Protein AF-0000000084494426 (afdb_homodimer)

Sequence (632 aa):
MNDQSFHLLAVDGGGTKTLAVITDSTGSILGEGKAGASNYQVIGKELAIKALVTSIQEALVEVAARNSGPVQFEKTVFALAGIDTTNDEVEVREIVEATIKQLGLATHMLLVENDCLSALLGATQNKAGALLISGTGSIVFAHDGRGSFFRTGGWGYRVGDEGSGYWIGKEAIRSVLKMNDGREKETILSKLILQKFGFNKVEDLYNWVYSPSYCVDDVGALTTLVEEAYKMGDEVSKGILDDAASELTLLLETTIDKAGIAREEFQLILQGGVIQNNLYIRNRVLDCLKRKAERVKVIDTDQKPITFIIKRGLNLMNDQSFHLLAVDGGGTKTLAVITDSTGSILGEGKAGASNYQVIGKELAIKALVTSIQEALVEVAARNSGPVQFEKTVFALAGIDTTNDEVEVREIVEATIKQLGLATHMLLVENDCLSALLGATQNKAGALLISGTGSIVFAHDGRGSFFRTGGWGYRVGDEGSGYWIGKEAIRSVLKMNDGREKETILSKLILQKFGFNKVEDLYNWVYSPSYCVDDVGALTTLVEEAYKMGDEVSKGILDDAASELTLLLETTIDKAGIAREEFQLILQGGVIQNNLYIRNRVLDCLKRKAERVKVIDTDQKPITFIIKRGLNL

Radius of gyration: 30.95 Å; Cα contacts (8 Å, |Δi|>4): 1368; chains: 2; bounding box: 49×100×79 Å

pLDDT: mean 92.31, std 7.57, range [38.09, 98.69]

Solvent-accessible surface area (backbone atoms only — not comparable to full-atom values): 31167 Å² total; per-residue (Å²): 129,80,69,50,70,45,41,31,38,34,33,42,24,26,76,67,37,21,41,19,36,31,23,45,92,85,62,51,75,60,17,57,16,66,33,46,35,33,15,36,84,78,64,32,62,67,48,15,31,49,19,50,41,48,5,44,47,42,11,39,56,59,58,61,58,65,91,68,68,52,46,33,25,53,26,34,31,42,20,28,37,66,49,82,46,73,67,30,48,54,53,51,48,51,41,50,51,52,31,36,60,73,69,38,51,41,64,75,38,81,45,78,42,30,33,67,55,34,25,50,37,18,66,39,70,51,42,26,27,36,39,40,36,17,19,74,42,17,33,27,38,27,32,48,48,77,85,49,77,42,69,19,72,59,63,39,78,90,56,35,13,56,42,5,19,28,42,47,16,46,52,49,52,31,47,38,54,29,26,75,46,56,71,33,83,79,55,65,51,46,56,53,56,31,55,74,72,68,41,90,48,70,65,51,54,55,51,42,67,76,34,90,82,49,48,66,66,66,36,20,58,39,38,60,52,39,50,52,28,31,76,73,67,28,64,67,34,44,51,53,47,51,50,24,21,51,42,44,35,48,39,45,52,36,29,34,55,74,40,65,40,38,90,37,70,26,37,35,35,62,36,41,63,39,49,65,65,34,60,70,38,32,50,51,27,51,57,57,43,40,75,66,23,71,52,57,40,79,45,88,63,89,69,56,63,59,57,18,34,41,42,34,48,70,70,101,128,80,72,49,71,45,40,31,38,32,30,42,24,27,78,68,37,22,42,18,36,32,22,46,92,85,62,51,74,61,18,57,15,64,32,46,36,33,16,38,85,77,65,32,62,69,47,16,31,48,20,51,40,48,5,44,49,41,12,39,56,58,58,61,57,64,92,71,67,52,45,33,25,52,26,32,31,40,19,27,37,68,49,82,46,75,68,29,48,53,54,51,48,50,41,50,50,51,32,35,59,73,68,39,52,41,66,73,38,79,44,80,44,30,34,66,56,34,24,49,35,18,67,39,70,51,42,27,27,35,38,42,37,17,19,76,45,19,34,28,39,27,31,48,47,76,85,50,77,42,70,19,73,59,64,40,78,91,56,34,13,58,42,5,20,27,41,48,16,44,52,51,52,31,47,39,54,29,25,74,46,57,72,32,82,80,53,64,51,46,56,53,54,32,54,75,72,69,41,90,47,70,66,52,53,55,51,42,66,77,35,90,82,47,47,66,66,66,37,19,56,39,37,60,52,39,51,53,28,32,77,73,67,27,63,68,34,44,49,53,47,50,51,25,22,49,43,43,35,48,39,46,51,36,30,33,53,74,43,66,38,38,90,36,69,28,36,34,35,61,36,41,65,38,48,64,65,34,60,70,39,34,50,51,27,51,55,58,43,41,75,67,23,70,51,57,41,78,45,87,64,90,69,53,63,61,59,18,35,42,42,34,48,72,69,100

Nearest PDB structures (foldseek):
  2e2o-assembly1_A  TM=7.111E-01  e=1.510E-24  Sulfurisphaera tokodaii
  2ch5-assembly2_D  TM=7.193E-01  e=2.165E-21  Homo sapiens
  2ch6-assembly1_D  TM=8.316E-01  e=2.185E-19  Homo sapiens
  1zc6-assembly1_A  TM=7.060E-01  e=5.498E-19  Chromobacterium violaceum ATCC 12472
  8oqx-assembly1_B  TM=6.776E-01  e=2.803E-15  Tannerella forsythia

Foldseek 3Di:
DPAAEFAEWEWQAEQFKIKIFTDHLVLHTQFIFMFGHQQCVRVHLVVNLVRLLRGVVRRCVSNVPDPPAAHEYAFYEAAYANCDDPVSVVSVVVSVVVSCVVRRYHYNYYHYDHLVVLLQCLVFVLDWEKEWEAELATKMWTAHSPPDIFIFWPPDDVPGRQLHLLNLLVLLLVQLVCCVVVNHPDACSNVLVCVVVVHDDNVVVVVCCPDPVDDSVVSSVSLVSLLVRVVVPNVSSVVSLVRSLVVSLVNHVVGCVVNVCQADEYEYEYHYDRCVPPVVSVVSSVVSSCVRRVNYHYDYDPDDSSSSSSSSRSSD/DPAAEFAEWEWQAEQFKIKIFTDHLVLHTQFIFIFGHQQCVRVHLVVNLVRLLRGVVRRCVSNVPDPPAAHEYAFYEAAYANCDDPVSVVSVVVSVVVSCVVRRYHYNYYHYYHLVVLLQCLVFVLDWEKEWEAELATKMWTAHSPPDIFIFWPPDDVPGRQLHLLNLLVLLLVQLVCCVVVNHPDACSNVLVCVVVVHDDNVVVVVCCPDPVDDSVVSSVSLVSLLVRVVVPNVSSVVSLVRSLVVSLVNHVVGCVVNVCQADEYEYEYHYDRCVPPVVSVVSSVVSSCVRRVRYHYDYDPDDSSSSSSSSRSSD

InterPro domains:
  IPR002731 ATPase, BadF/BadG/BcrA/BcrD type [PF01869] (11-298)
  IPR043129 ATPase, nucleotide binding domain [SSF53067] (8-124)
  IPR043129 ATPase, nucleotide binding domain [SSF53067] (128-305)
  IPR052519 Eukaryotic-type N-acetylglucosamine Kinase [PTHR43190] (3-302)

Secondary structure (DSSP, 8-state):
---EEEEEEEEEE-SS-EEEEEE-TT--EEEEEEES---HHHH-HHHHHHHHHHHHHHHHHHTT--SSSPEEEEEEEEEETT--SHHHHHHHHHHHHHHHHHHTEEEEEEEEEEHHHHHHHHHHTTSSEEEEEESSSEEEEEE-SSS-EEEEE---TTT--TTSHHHHHHHHHHHHHHHHHTSS---HHHHHHHHHHT-SSHHHHHHHHTSTT--HHHHHTTHHHHHHHHHTT-HHHHHHHHHHHHHHHHHHHHHHHHHT-TTS-EEEEEESHHHHH-HHHHHHHHHHHHHH-TTEEEE-----HHHHHHHHHHT-/---EEEEEEEEEE-SS-EEEEEE-TT--EEEEEEES---HHHH-HHHHHHHHHHHHHHHHHHTT--SSSPEEEEEEEEEETT--SHHHHHHHHHHHHHHHHHHTEEEEEEEEEEHHHHHHHHHHTTSSEEEEEESSSEEEEEE-SSS-EEEEE---TTT--TTSHHHHHHHHHHHHHHHHHTSS---HHHHHHHHHHT-SSHHHHHHHHTSTT--HHHHHTTHHHHHHHHHTT-HHHHHHHHHHHHHHHHHHHHHHHHHT-TTS-EEEEEESHHHHH-HHHHHHHHHHHHHH-TTEEEE-----HHHHHHHHHHT-

Structure (mmCIF, N/CA/C/O backbone):
data_AF-0000000084494426-model_v1
#
loop_
_entity.id
_entity.type
_entity.pdbx_description
1 polymer 'ATPase BadF/BadG/BcrA/BcrD type domain-containing protein'
#
loop_
_atom_site.group_PDB
_atom_site.id
_atom_site.type_symbol
_atom_site.label_atom_id
_atom_site.label_alt_id
_atom_site.label_comp_id
_atom_site.label_asym_id
_atom_site.label_entity_id
_atom_site.label_seq_id
_atom_site.pdbx_PDB_ins_code
_atom_site.Cartn_x
_atom_site.Cartn_y
_atom_site.Cartn_z
_atom_site.occupancy
_atom_site.B_iso_or_equiv
_atom_site.auth_seq_id
_atom_site.auth_comp_id
_atom_site.auth_asym_id
_atom_site.auth_atom_id
_atom_site.pdbx_PDB_model_num
ATOM 1 N N . MET A 1 1 ? -9.547 61.688 0.115 1 38.09 1 MET A N 1
ATOM 2 C CA . MET A 1 1 ? -9.742 60.375 -0.503 1 38.09 1 MET A CA 1
ATOM 3 C C . MET A 1 1 ? -10.039 59.312 0.55 1 38.09 1 MET A C 1
ATOM 5 O O . MET A 1 1 ? -9.289 59.156 1.515 1 38.09 1 MET A O 1
ATOM 9 N N . ASN A 1 2 ? -11.242 59 0.83 1 48.09 2 ASN A N 1
ATOM 10 C CA . ASN A 1 2 ? -11.695 58.219 1.988 1 48.09 2 ASN A CA 1
ATOM 11 C C . ASN A 1 2 ? -11.086 56.844 2.012 1 48.09 2 ASN A C 1
ATOM 13 O O . ASN A 1 2 ? -11.398 56 1.163 1 48.09 2 ASN A O 1
ATOM 17 N N . ASP A 1 3 ? -9.883 56.656 2.414 1 62.12 3 ASP A N 1
ATOM 18 C CA . ASP A 1 3 ? -9.109 55.438 2.553 1 62.12 3 ASP A CA 1
ATOM 19 C C . ASP A 1 3 ? -9.906 54.344 3.291 1 62.12 3 ASP A C 1
ATOM 21 O O . ASP A 1 3 ? -10.461 54.594 4.359 1 62.12 3 ASP A O 1
ATOM 25 N N . GLN A 1 4 ? -10.422 53.406 2.502 1 84.88 4 GLN A N 1
ATOM 26 C CA . GLN A 1 4 ? -11.117 52.281 3.145 1 84.88 4 GLN A CA 1
ATOM 27 C C . GLN A 1 4 ? -10.133 51.375 3.854 1 84.88 4 GLN A C 1
ATOM 29 O O . GLN A 1 4 ? -9.109 51 3.281 1 84.88 4 GLN A O 1
ATOM 34 N N . SER A 1 5 ? -10.344 51.312 5.137 1 90.31 5 SER A N 1
ATOM 35 C CA . SER A 1 5 ? -9.438 50.531 5.965 1 90.31 5 SER A CA 1
ATOM 36 C C . SER A 1 5 ? -10.188 49.438 6.703 1 90.31 5 SER A C 1
ATOM 38 O O . SER A 1 5 ? -11.297 49.625 7.188 1 90.31 5 SER A O 1
ATOM 40 N N . PHE A 1 6 ? -9.664 48.219 6.59 1 94.38 6 PHE A N 1
ATOM 41 C CA . PHE A 1 6 ? -10.18 47.094 7.336 1 94.38 6 PHE A CA 1
ATOM 42 C C . PHE A 1 6 ? -9.125 46.531 8.281 1 94.38 6 PHE A C 1
ATOM 44 O O . PHE A 1 6 ? -7.938 46.812 8.133 1 94.38 6 PHE A O 1
ATOM 51 N N . HIS A 1 7 ? -9.562 45.812 9.195 1 96.06 7 HIS A N 1
ATOM 52 C CA . HIS A 1 7 ? -8.633 45.344 10.227 1 96.06 7 HIS A CA 1
ATOM 53 C C . HIS A 1 7 ? -7.801 44.188 9.75 1 96.06 7 HIS A C 1
ATOM 55 O O . HIS A 1 7 ? -6.57 44.188 9.844 1 96.06 7 HIS A O 1
ATOM 61 N N . LEU A 1 8 ? -8.516 43.125 9.242 1 97.56 8 LEU A N 1
ATOM 62 C CA . LEU A 1 8 ? -7.785 41.906 8.938 1 97.56 8 LEU A CA 1
ATOM 63 C C . LEU A 1 8 ? -8.289 41.281 7.648 1 97.56 8 LEU A C 1
ATOM 65 O O . LEU A 1 8 ? -9.5 41.188 7.438 1 97.56 8 LEU A O 1
ATOM 69 N N . LEU A 1 9 ? -7.402 40.906 6.797 1 97.94 9 LEU A N 1
ATOM 70 C CA . LEU A 1 9 ? -7.621 39.969 5.699 1 97.94 9 LEU A CA 1
ATOM 71 C C . LEU A 1 9 ? -6.969 38.625 5.996 1 97.94 9 LEU A C 1
ATOM 73 O O . LEU A 1 9 ? -5.762 38.562 6.234 1 97.94 9 LEU A O 1
ATOM 77 N N . ALA A 1 10 ? -7.785 37.562 6.086 1 98.06 10 ALA A N 1
ATOM 78 C CA . ALA A 1 10 ? -7.273 36.219 6.301 1 98.06 10 ALA A CA 1
ATOM 79 C C . ALA A 1 10 ? -7.598 35.312 5.113 1 98.06 10 ALA A C 1
ATOM 81 O O . ALA A 1 10 ? -8.75 35.25 4.68 1 98.06 10 ALA A O 1
ATOM 82 N N . VAL A 1 11 ? -6.566 34.688 4.598 1 98.06 11 VAL A N 1
ATOM 83 C CA . VAL A 1 11 ? -6.734 33.812 3.441 1 98.06 11 VAL A CA 1
ATOM 84 C C . VAL A 1 11 ? -6.285 32.406 3.793 1 98.06 11 VAL A C 1
ATOM 86 O O . VAL A 1 11 ? -5.168 32.188 4.273 1 98.06 11 VAL A O 1
ATOM 89 N N . ASP A 1 12 ? -7.152 31.406 3.656 1 95.81 12 ASP A N 1
ATOM 90 C CA . ASP A 1 12 ? -6.875 29.969 3.756 1 95.81 12 ASP A CA 1
ATOM 91 C C . ASP A 1 12 ? -6.828 29.328 2.373 1 95.81 12 ASP A C 1
ATOM 93 O O . ASP A 1 12 ? -7.867 29.078 1.763 1 95.81 12 ASP A O 1
ATOM 97 N N . GLY A 1 13 ? -5.598 29.094 1.908 1 93.62 13 GLY A N 1
ATOM 98 C CA . GLY A 1 13 ? -5.41 28.547 0.574 1 93.62 13 GLY A CA 1
ATOM 99 C C . GLY A 1 13 ? -4.902 27.125 0.58 1 93.62 13 GLY A C 1
ATOM 100 O O . GLY A 1 13 ? -3.793 26.859 1.048 1 93.62 13 GLY A O 1
ATOM 101 N N . GLY A 1 14 ? -5.668 26.234 0.013 1 87.5 14 GLY A N 1
ATOM 102 C CA . GLY A 1 14 ? -5.312 24.828 0.013 1 87.5 14 GLY A CA 1
ATOM 103 C C . GLY A 1 14 ? -5.176 24.25 -1.382 1 87.5 14 GLY A C 1
ATOM 104 O O . GLY A 1 14 ? -5.066 25 -2.361 1 87.5 14 GLY A O 1
ATOM 105 N N . GLY A 1 15 ? -5.078 22.969 -1.48 1 80 15 GLY A N 1
ATOM 106 C CA . GLY A 1 15 ? -4.945 22.25 -2.736 1 80 15 GLY A CA 1
ATOM 107 C C . GLY A 1 15 ? -6.254 22.094 -3.484 1 80 15 GLY A C 1
ATOM 108 O O . GLY A 1 15 ? -6.262 21.812 -4.684 1 80 15 GLY A O 1
ATOM 109 N N . THR A 1 16 ? -7.355 22.344 -2.834 1 78.56 16 THR A N 1
ATOM 110 C CA . THR A 1 16 ? -8.656 22.141 -3.465 1 78.56 16 THR A CA 1
ATOM 111 C C . THR A 1 16 ? -9.445 23.438 -3.516 1 78.56 16 THR A C 1
ATOM 113 O O . THR A 1 16 ? -10.164 23.703 -4.484 1 78.56 16 THR A O 1
ATOM 116 N N . LYS A 1 17 ? -9.344 24.25 -2.521 1 89.69 17 LYS A N 1
ATOM 117 C CA . LYS A 1 17 ? -10.125 25.484 -2.438 1 89.69 17 LYS A CA 1
ATOM 118 C C . LYS A 1 17 ? -9.336 26.578 -1.724 1 89.69 17 LYS A C 1
ATOM 120 O O . LYS A 1 17 ? -8.352 26.297 -1.037 1 89.69 17 LYS A O 1
ATOM 125 N N . THR A 1 18 ? -9.82 27.797 -1.913 1 96.06 18 THR A N 1
ATOM 126 C CA . THR A 1 18 ? -9.297 28.984 -1.249 1 96.06 18 THR A CA 1
ATOM 127 C C . THR A 1 18 ? -10.422 29.812 -0.631 1 96.06 18 THR A C 1
ATOM 129 O O . THR A 1 18 ? -11.461 30.016 -1.259 1 96.06 18 THR A O 1
ATOM 132 N N . LEU A 1 19 ? -10.234 30.156 0.614 1 97 19 LEU A N 1
ATOM 133 C CA . LEU A 1 19 ? -11.188 30.984 1.338 1 97 19 LEU A CA 1
ATOM 134 C C . LEU A 1 19 ? -10.523 32.281 1.817 1 97 19 LEU A C 1
ATOM 136 O O . LEU A 1 19 ? -9.469 32.219 2.459 1 97 19 LEU A O 1
ATOM 140 N N . ALA A 1 20 ? -11.094 33.406 1.484 1 98.25 20 ALA A N 1
ATOM 141 C CA . ALA A 1 20 ? -10.656 34.719 1.975 1 98.25 20 ALA A CA 1
ATOM 142 C C . ALA A 1 20 ? -11.742 35.406 2.801 1 98.25 20 ALA A C 1
ATOM 144 O O . ALA A 1 20 ? -12.922 35.375 2.422 1 98.25 20 ALA A O 1
ATOM 145 N N . VAL A 1 21 ? -11.312 35.875 3.912 1 98.06 21 VAL A N 1
ATOM 146 C CA . VAL A 1 21 ? -12.289 36.562 4.734 1 98.06 21 VAL A CA 1
ATOM 147 C C . VAL A 1 21 ? -11.719 37.906 5.191 1 98.06 21 VAL A C 1
ATOM 149 O O . VAL A 1 21 ? -10.508 38.031 5.395 1 98.06 21 VAL A O 1
ATOM 152 N N . ILE A 1 22 ? -12.555 38.906 5.305 1 97.56 22 ILE A N 1
ATOM 153 C CA . ILE A 1 22 ? -12.258 40.188 5.887 1 97.56 22 ILE A CA 1
ATOM 154 C C . ILE A 1 22 ? -12.969 40.344 7.23 1 97.56 22 ILE A C 1
ATOM 156 O O . ILE A 1 22 ? -14.164 40.062 7.34 1 97.56 22 ILE A O 1
ATOM 160 N N . THR A 1 23 ? -12.211 40.656 8.227 1 97.31 23 THR A N 1
ATOM 161 C CA . THR A 1 23 ? -12.82 40.719 9.547 1 97.31 23 THR A CA 1
ATOM 162 C C . THR A 1 23 ? -12.609 42.094 10.18 1 97.31 23 THR A C 1
ATOM 164 O O . THR A 1 23 ? -11.773 42.875 9.719 1 97.31 23 THR A O 1
ATOM 167 N N . ASP A 1 24 ? -13.391 42.375 11.266 1 96 24 ASP A N 1
ATOM 168 C CA . ASP A 1 24 ? -13.109 43.531 12.125 1 96 24 ASP A CA 1
ATOM 169 C C . ASP A 1 24 ? -12.125 43.156 13.234 1 96 24 ASP A C 1
ATOM 171 O O . ASP A 1 24 ? -11.5 42.094 13.188 1 96 24 ASP A O 1
ATOM 175 N N . SER A 1 25 ? -11.969 44.094 14.188 1 94.81 25 SER A N 1
ATOM 176 C CA . SER A 1 25 ? -10.938 43.938 15.211 1 94.81 25 SER A CA 1
ATOM 177 C C . SER A 1 25 ? -11.312 42.812 16.203 1 94.81 25 SER A C 1
ATOM 179 O O . SER A 1 25 ? -10.469 42.375 16.969 1 94.81 25 SER A O 1
ATOM 181 N N . THR A 1 26 ? -12.562 42.344 16.156 1 93.88 26 THR A N 1
ATOM 182 C CA . THR A 1 26 ? -13.016 41.312 17.062 1 93.88 26 THR A CA 1
ATOM 183 C C . THR A 1 26 ? -12.953 39.938 16.391 1 93.88 26 THR A C 1
ATOM 185 O O . THR A 1 26 ? -13.086 38.906 17.047 1 93.88 26 THR A O 1
ATOM 188 N N . GLY A 1 27 ? -12.719 39.906 15.141 1 94.44 27 GLY A N 1
ATOM 189 C CA . GLY A 1 27 ? -12.672 38.656 14.398 1 94.44 27 GLY A CA 1
ATOM 190 C C . GLY A 1 27 ? -13.977 38.312 13.695 1 94.44 27 GLY A C 1
ATOM 191 O O . GLY A 1 27 ? -14.086 37.312 13.016 1 94.44 27 GLY A O 1
ATOM 192 N N . SER A 1 28 ? -14.953 39.188 13.82 1 95.56 28 SER A N 1
ATOM 193 C CA . SER A 1 28 ? -16.219 39 13.117 1 95.56 28 SER A CA 1
ATOM 194 C C . SER A 1 28 ? -16.031 39.156 11.609 1 95.56 28 SER A C 1
ATOM 196 O O . SER A 1 28 ? -15.469 40.125 11.141 1 95.56 28 SER A O 1
ATOM 198 N N . ILE A 1 29 ? -16.594 38.281 10.914 1 96.44 29 ILE A N 1
ATOM 199 C CA . ILE A 1 29 ? -16.422 38.25 9.461 1 96.44 29 ILE A CA 1
ATOM 200 C C . ILE A 1 29 ? -17.359 39.281 8.82 1 96.44 29 ILE A C 1
ATOM 202 O O . ILE A 1 29 ? -18.578 39.219 9.031 1 96.44 29 ILE A O 1
ATOM 206 N N . LEU A 1 30 ? -16.766 40.125 8.062 1 96.81 30 LEU A N 1
ATOM 207 C CA . LEU A 1 30 ? -17.516 41.156 7.348 1 96.81 30 LEU A CA 1
ATOM 208 C C . LEU A 1 30 ? -17.766 40.75 5.902 1 96.81 30 LEU A C 1
ATOM 210 O O . LEU A 1 30 ? -18.75 41.156 5.297 1 96.81 30 LEU A O 1
ATOM 214 N N . GLY A 1 31 ? -16.891 40.031 5.355 1 97.25 31 GLY A N 1
ATOM 215 C CA . GLY A 1 31 ? -16.953 39.531 3.982 1 97.25 31 GLY A CA 1
ATOM 216 C C . GLY A 1 31 ? -16.172 38.25 3.758 1 97.25 31 GLY A C 1
ATOM 217 O O . GLY A 1 31 ? -15.188 38 4.453 1 97.25 31 GLY A O 1
ATOM 218 N N . GLU A 1 32 ? -16.719 37.531 2.811 1 97.69 32 GLU A N 1
ATOM 219 C CA . GLU A 1 32 ? -16.109 36.219 2.506 1 97.69 32 GLU A CA 1
ATOM 220 C C . GLU A 1 32 ? -16.078 35.969 1.002 1 97.69 32 GLU A C 1
ATOM 222 O O . GLU A 1 32 ? -16.969 36.438 0.272 1 97.69 32 GLU A O 1
ATOM 227 N N . GLY A 1 33 ? -14.992 35.344 0.542 1 97.69 33 GLY A N 1
ATOM 228 C CA . GLY A 1 33 ? -14.844 34.938 -0.84 1 97.69 33 GLY A CA 1
ATOM 229 C C . GLY A 1 33 ? -14.219 33.562 -0.976 1 97.69 33 GLY A C 1
ATOM 230 O O . GLY A 1 33 ? -13.438 33.125 -0.117 1 97.69 33 GLY A O 1
ATOM 231 N N . LYS A 1 34 ? -14.633 32.844 -2.072 1 97.5 34 LYS A N 1
ATOM 232 C CA . LYS A 1 34 ? -14.133 31.5 -2.326 1 97.5 34 LYS A CA 1
ATOM 233 C C . LYS A 1 34 ? -13.641 31.359 -3.764 1 97.5 34 LYS A C 1
ATOM 235 O O . LYS A 1 34 ? -14.133 32.031 -4.664 1 97.5 34 LYS A O 1
ATOM 240 N N . ALA A 1 35 ? -12.656 30.594 -3.908 1 96.94 35 ALA A N 1
ATOM 241 C CA . ALA A 1 35 ? -12.125 30.266 -5.23 1 96.94 35 ALA A CA 1
ATOM 242 C C . ALA A 1 35 ? -11.516 28.875 -5.242 1 96.94 35 ALA A C 1
ATOM 244 O O . ALA A 1 35 ? -11.695 28.094 -4.297 1 96.94 35 ALA A O 1
ATOM 245 N N . GLY A 1 36 ? -10.922 28.531 -6.391 1 92.31 36 GLY A N 1
ATOM 246 C CA . GLY A 1 36 ? -10.32 27.219 -6.527 1 92.31 36 GLY A CA 1
ATOM 247 C C . GLY A 1 36 ? -9.023 27.078 -5.754 1 92.31 36 GLY A C 1
ATOM 248 O O . GLY A 1 36 ? -8.758 27.844 -4.828 1 92.31 36 GLY A O 1
ATOM 249 N N . ALA A 1 37 ? -8.227 26.094 -6.164 1 91.38 37 ALA A N 1
ATOM 250 C CA . ALA A 1 37 ? -6.988 25.75 -5.473 1 91.38 37 ALA A CA 1
ATOM 251 C C . ALA A 1 37 ? -5.953 26.859 -5.625 1 91.38 37 ALA A C 1
ATOM 253 O O . ALA A 1 37 ? -5.887 27.516 -6.668 1 91.38 37 ALA A O 1
ATOM 254 N N . SER A 1 38 ? -5.113 27.047 -4.555 1 93.94 38 SER A N 1
ATOM 255 C CA . SER A 1 38 ? -4.055 28.047 -4.621 1 93.94 38 SER A CA 1
ATOM 256 C C . SER A 1 38 ? -2.701 27.453 -4.25 1 93.94 38 SER A C 1
ATOM 258 O O . SER A 1 38 ? -1.732 28.172 -4.027 1 93.94 38 SER A O 1
ATOM 260 N N . ASN A 1 39 ? -2.65 26.156 -4.07 1 90.19 39 ASN A N 1
ATOM 261 C CA . ASN A 1 39 ? -1.36 25.484 -3.936 1 90.19 39 ASN A CA 1
ATOM 262 C C . ASN A 1 39 ? -0.572 25.516 -5.242 1 90.19 39 ASN A C 1
ATOM 264 O O . ASN A 1 39 ? -0.86 24.75 -6.164 1 90.19 39 ASN A O 1
ATOM 268 N N . TYR A 1 40 ? 0.445 26.328 -5.203 1 90 40 TYR A N 1
ATOM 269 C CA . TYR A 1 40 ? 1.14 26.609 -6.457 1 90 40 TYR A CA 1
ATOM 270 C C . TYR A 1 40 ? 1.864 25.359 -6.961 1 90 40 TYR A C 1
ATOM 272 O O . TYR A 1 40 ? 2.154 25.25 -8.156 1 90 40 TYR A O 1
ATOM 280 N N . GLN A 1 41 ? 2.156 24.5 -6.113 1 79.06 41 GLN A N 1
ATOM 281 C CA . GLN A 1 41 ? 2.84 23.281 -6.504 1 79.06 41 GLN A CA 1
ATOM 282 C C . GLN A 1 41 ? 1.934 22.391 -7.348 1 79.06 41 GLN A C 1
ATOM 284 O O . GLN A 1 41 ? 2.416 21.531 -8.102 1 79.06 41 GLN A O 1
ATOM 289 N N . VAL A 1 42 ? 0.689 22.594 -7.195 1 75.19 42 VAL A N 1
ATOM 290 C CA . VAL A 1 42 ? -0.296 21.734 -7.844 1 75.19 42 VAL A CA 1
ATOM 291 C C . VAL A 1 42 ? -0.806 22.406 -9.117 1 75.19 42 VAL A C 1
ATOM 293 O O . VAL A 1 42 ? -0.9 21.766 -10.164 1 75.19 42 VAL A O 1
ATOM 296 N N . ILE A 1 43 ? -1.068 23.688 -9.055 1 86.5 43 ILE A N 1
ATOM 297 C CA . ILE A 1 43 ? -1.816 24.312 -10.148 1 86.5 43 ILE A CA 1
ATOM 298 C C . ILE A 1 43 ? -0.931 25.312 -10.883 1 86.5 43 ILE A C 1
ATOM 300 O O . ILE A 1 43 ? -1.304 25.828 -11.938 1 86.5 43 ILE A O 1
ATOM 304 N N . GLY A 1 44 ? 0.233 25.625 -10.375 1 90 44 GLY A N 1
ATOM 305 C CA . GLY A 1 44 ? 1.116 26.609 -10.969 1 90 44 GLY A CA 1
ATOM 306 C C . GLY A 1 44 ? 0.93 28 -10.375 1 90 44 GLY A C 1
ATOM 307 O O . GLY A 1 44 ? -0.11 28.297 -9.789 1 90 44 GLY A O 1
ATOM 308 N N . LYS A 1 45 ? 1.914 28.859 -10.578 1 93.81 45 LYS A N 1
ATOM 309 C CA . LYS A 1 45 ? 1.965 30.188 -9.969 1 93.81 45 LYS A CA 1
ATOM 310 C C . LYS A 1 45 ? 0.838 31.078 -10.484 1 93.81 45 LYS A C 1
ATOM 312 O O . LYS A 1 45 ? 0.141 31.719 -9.703 1 93.81 45 LYS A O 1
ATOM 317 N N . GLU A 1 46 ? 0.638 31.016 -11.742 1 95.56 46 GLU A N 1
ATOM 318 C CA . GLU A 1 46 ? -0.334 31.906 -12.352 1 95.56 46 GLU A CA 1
ATOM 319 C C . GLU A 1 46 ? -1.75 31.609 -11.875 1 95.56 46 GLU A C 1
ATOM 321 O O . GLU A 1 46 ? -2.504 32.5 -11.523 1 95.56 46 GLU A O 1
ATOM 326 N N . LEU A 1 47 ? -2.035 30.359 -11.859 1 95.75 47 LEU A N 1
ATOM 327 C CA . LEU A 1 47 ? -3.373 29.953 -11.438 1 95.75 47 LEU A CA 1
ATOM 328 C C . LEU A 1 47 ? -3.566 30.172 -9.945 1 95.75 47 LEU A C 1
ATOM 330 O O . LEU A 1 47 ? -4.672 30.484 -9.492 1 95.75 47 LEU A O 1
ATOM 334 N N . ALA A 1 48 ? -2.523 30.016 -9.258 1 96.38 48 ALA A N 1
ATOM 335 C CA . ALA A 1 48 ? -2.59 30.297 -7.824 1 96.38 48 ALA A CA 1
ATOM 336 C C . ALA A 1 48 ? -2.906 31.766 -7.566 1 96.38 48 ALA A C 1
ATOM 338 O O . ALA A 1 48 ? -3.758 32.094 -6.734 1 96.38 48 ALA A O 1
ATOM 339 N N . ILE A 1 49 ? -2.232 32.625 -8.273 1 97.38 49 ILE A N 1
ATOM 340 C CA . ILE A 1 49 ? -2.477 34.062 -8.148 1 97.38 49 ILE A CA 1
ATOM 341 C C . ILE A 1 49 ? -3.932 34.344 -8.5 1 97.38 49 ILE A C 1
ATOM 343 O O . ILE A 1 49 ? -4.602 35.094 -7.789 1 97.38 49 ILE A O 1
ATOM 347 N N . LYS A 1 50 ? -4.355 33.75 -9.523 1 97.62 50 LYS A N 1
ATOM 348 C CA . LYS A 1 50 ? -5.727 33.969 -9.961 1 97.62 50 LYS A CA 1
ATOM 349 C C . LYS A 1 50 ? -6.727 33.562 -8.883 1 97.62 50 LYS A C 1
ATOM 351 O O . LYS A 1 50 ? -7.703 34.281 -8.633 1 97.62 50 LYS A O 1
ATOM 356 N N . ALA A 1 51 ? -6.531 32.438 -8.297 1 97.5 51 ALA A N 1
ATOM 357 C CA . ALA A 1 51 ? -7.418 31.969 -7.242 1 97.5 51 ALA A CA 1
ATOM 358 C C . ALA A 1 51 ? -7.414 32.938 -6.047 1 97.5 51 ALA A C 1
ATOM 360 O O . ALA A 1 51 ? -8.469 33.188 -5.465 1 97.5 51 ALA A O 1
ATOM 361 N N . LEU A 1 52 ? -6.223 33.375 -5.68 1 98.06 52 LEU A N 1
ATOM 362 C CA . LEU A 1 52 ? -6.098 34.312 -4.566 1 98.06 52 LEU A CA 1
ATOM 363 C C . LEU A 1 52 ? -6.797 35.625 -4.879 1 98.06 52 LEU A C 1
ATOM 365 O O . LEU A 1 52 ? -7.562 36.156 -4.059 1 98.06 52 LEU A O 1
ATOM 369 N N . VAL A 1 53 ? -6.578 36.094 -6.062 1 97.88 53 VAL A N 1
ATOM 370 C CA . VAL A 1 53 ? -7.18 37.344 -6.48 1 97.88 53 VAL A CA 1
ATOM 371 C C . VAL A 1 53 ? -8.703 37.219 -6.48 1 97.88 53 VAL A C 1
ATOM 373 O O . VAL A 1 53 ? -9.406 38.094 -5.949 1 97.88 53 VAL A O 1
ATOM 376 N N . THR A 1 54 ? -9.141 36.125 -7.031 1 98.06 54 THR A N 1
ATOM 377 C CA . THR A 1 54 ? -10.578 35.906 -7.148 1 98.06 54 THR A CA 1
ATOM 378 C C . THR A 1 54 ? -11.227 35.844 -5.77 1 98.06 54 THR A C 1
ATOM 380 O O . THR A 1 54 ? -12.258 36.469 -5.531 1 98.06 54 THR A O 1
ATOM 383 N N . SER A 1 55 ? -10.703 35.094 -4.879 1 98.12 55 SER A N 1
ATOM 384 C CA . SER A 1 55 ? -11.273 34.906 -3.545 1 98.12 55 SER A CA 1
ATOM 385 C C . SER A 1 55 ? -11.281 36.25 -2.777 1 98.12 55 SER A C 1
ATOM 387 O O . SER A 1 55 ? -12.266 36.594 -2.125 1 98.12 55 SER A O 1
ATOM 389 N N . ILE A 1 56 ? -10.188 37 -2.855 1 97.62 56 ILE A N 1
ATOM 390 C CA . ILE A 1 56 ? -10.078 38.25 -2.123 1 97.62 56 ILE A CA 1
ATOM 391 C C . ILE A 1 56 ? -11.016 39.312 -2.736 1 97.62 56 ILE A C 1
ATOM 393 O O . ILE A 1 56 ? -11.672 40.062 -2.016 1 97.62 56 ILE A O 1
ATOM 397 N N . GLN A 1 57 ? -11.07 39.281 -4.043 1 96.31 57 GLN A N 1
ATOM 398 C CA . GLN A 1 57 ? -11.969 40.219 -4.719 1 96.31 57 GLN A CA 1
ATOM 399 C C . GLN A 1 57 ? -13.414 40 -4.289 1 96.31 57 GLN A C 1
ATOM 401 O O . GLN A 1 57 ? -14.164 40.938 -4.066 1 96.31 57 GLN A O 1
ATOM 406 N N . GLU A 1 58 ? -13.766 38.75 -4.258 1 97.19 58 GLU A N 1
ATOM 407 C CA . GLU A 1 58 ? -15.125 38.438 -3.822 1 97.19 58 GLU A CA 1
ATOM 408 C C . GLU A 1 58 ? -15.383 38.906 -2.398 1 97.19 58 GLU A C 1
ATOM 410 O O . GLU A 1 58 ? -16.469 39.406 -2.088 1 97.19 58 GLU A O 1
ATOM 415 N N . ALA A 1 59 ? -14.453 38.781 -1.534 1 97.12 59 ALA A N 1
ATOM 416 C CA . ALA A 1 59 ? -14.586 39.25 -0.161 1 97.12 59 ALA A CA 1
ATOM 417 C C . ALA A 1 59 ? -14.703 40.781 -0.123 1 97.12 59 ALA A C 1
ATOM 419 O O . ALA A 1 59 ? -15.477 41.312 0.666 1 97.12 59 ALA A O 1
ATOM 420 N N . LEU A 1 60 ? -13.93 41.438 -0.946 1 95.19 60 LEU A N 1
ATOM 421 C CA . LEU A 1 60 ? -13.945 42.906 -1.012 1 95.19 60 LEU A CA 1
ATOM 422 C C . LEU A 1 60 ? -15.305 43.406 -1.49 1 95.19 60 LEU A C 1
ATOM 424 O O . LEU A 1 60 ? -15.789 44.438 -1.016 1 95.19 60 LEU A O 1
ATOM 428 N N . VAL A 1 61 ? -15.828 42.688 -2.449 1 93.94 61 VAL A N 1
ATOM 429 C CA . VAL A 1 61 ? -17.141 43.062 -2.977 1 93.94 61 VAL A CA 1
ATOM 430 C C . VAL A 1 61 ? -18.188 42.969 -1.867 1 93.94 61 VAL A C 1
ATOM 432 O O . VAL A 1 61 ? -19.062 43.844 -1.768 1 93.94 61 VAL A O 1
ATOM 435 N N . GLU A 1 62 ? -18.078 42 -1.081 1 94.12 62 GLU A N 1
ATOM 436 C CA . GLU A 1 62 ? -19.062 41.781 -0.023 1 94.12 62 GLU A CA 1
ATOM 437 C C . GLU A 1 62 ? -19 42.906 1.016 1 94.12 62 GLU A C 1
ATOM 439 O O . GLU A 1 62 ? -20.016 43.219 1.663 1 94.12 62 GLU A O 1
ATOM 444 N N . VAL A 1 63 ? -17.859 43.438 1.235 1 91.88 63 VAL A N 1
ATOM 445 C CA . VAL A 1 63 ? -17.75 44.5 2.232 1 91.88 63 VAL A CA 1
ATOM 446 C C . VAL A 1 63 ? -17.891 45.875 1.557 1 91.88 63 VAL A C 1
ATOM 448 O O . VAL A 1 63 ? -17.656 46.906 2.176 1 91.88 63 VAL A O 1
ATOM 451 N N . ALA A 1 64 ? -18.266 45.906 0.321 1 81.5 64 ALA A N 1
ATOM 452 C CA . ALA A 1 64 ? -18.547 47.094 -0.474 1 81.5 64 ALA A CA 1
ATOM 453 C C . ALA A 1 64 ? -17.328 48 -0.53 1 81.5 64 ALA A C 1
ATOM 455 O O . ALA A 1 64 ? -17.438 49.219 -0.339 1 81.5 64 ALA A O 1
ATOM 456 N N . ALA A 1 65 ? -16.234 47.375 -0.602 1 78.06 65 ALA A N 1
ATOM 457 C CA . ALA A 1 65 ? -15.031 48.188 -0.768 1 78.06 65 ALA A CA 1
ATOM 458 C C . ALA A 1 65 ? -15.086 49 -2.064 1 78.06 65 ALA A C 1
ATOM 460 O O . ALA A 1 65 ? -15.57 48.5 -3.088 1 78.06 65 ALA A O 1
ATOM 461 N N . ARG A 1 66 ? -14.828 50.188 -1.828 1 68.44 66 ARG A N 1
ATOM 462 C CA . ARG A 1 66 ? -14.953 51.062 -2.973 1 68.44 66 ARG A CA 1
ATOM 463 C C . ARG A 1 66 ? -13.789 50.906 -3.936 1 68.44 66 ARG A C 1
ATOM 465 O O . ARG A 1 66 ? -12.68 50.531 -3.521 1 68.44 66 ARG A O 1
ATOM 472 N N . ASN A 1 67 ? -14.086 50.969 -5.199 1 65.5 67 ASN A N 1
ATOM 473 C CA . ASN A 1 67 ? -13.07 50.844 -6.25 1 65.5 67 ASN A CA 1
ATOM 474 C C . ASN A 1 67 ? -12.258 52.156 -6.371 1 65.5 67 ASN A C 1
ATOM 476 O O . ASN A 1 67 ? -11.773 52.469 -7.453 1 65.5 67 ASN A O 1
ATOM 480 N N . SER A 1 68 ? -12.398 52.969 -5.355 1 66.31 68 SER A N 1
ATOM 481 C CA . SER A 1 68 ? -11.695 54.25 -5.41 1 66.31 68 SER A CA 1
ATOM 482 C C . SER A 1 68 ? -10.477 54.219 -4.488 1 66.31 68 SER A C 1
ATOM 484 O O . SER A 1 68 ? -10.609 54.438 -3.277 1 66.31 68 SER A O 1
ATOM 486 N N . GLY A 1 69 ? -9.25 53.781 -4.988 1 72.31 69 GLY A N 1
ATOM 487 C CA . GLY A 1 69 ? -7.973 53.812 -4.297 1 72.31 69 GLY A CA 1
ATOM 488 C C . GLY A 1 69 ? -7.609 52.5 -3.641 1 72.31 69 GLY A C 1
ATOM 489 O O . GLY A 1 69 ? -8.344 51.531 -3.764 1 72.31 69 GLY A O 1
ATOM 490 N N . PRO A 1 70 ? -6.535 52.5 -2.936 1 82.88 70 PRO A N 1
ATOM 491 C CA . PRO A 1 70 ? -6.066 51.25 -2.305 1 82.88 70 PRO A CA 1
ATOM 492 C C . PRO A 1 70 ? -6.883 50.875 -1.069 1 82.88 70 PRO A C 1
ATOM 494 O O . PRO A 1 70 ? -7.309 51.75 -0.315 1 82.88 70 PRO A O 1
ATOM 497 N N . VAL A 1 71 ? -7.293 49.688 -1.004 1 91.38 71 VAL A N 1
ATOM 498 C CA . VAL A 1 71 ? -7.898 49.156 0.218 1 91.38 71 VAL A CA 1
ATOM 499 C C . VAL A 1 71 ? -6.809 48.844 1.23 1 91.38 71 VAL A C 1
ATOM 501 O O . VAL A 1 71 ? -5.887 48.062 0.927 1 91.38 71 VAL A O 1
ATOM 504 N N . GLN A 1 72 ? -6.898 49.406 2.406 1 93.62 72 GLN A N 1
ATOM 505 C CA . GLN A 1 72 ? -5.871 49.219 3.426 1 93.62 72 GLN A CA 1
ATOM 506 C C . GLN A 1 72 ? -6.293 48.188 4.445 1 93.62 72 GLN A C 1
ATOM 508 O O . GLN A 1 72 ? -7.449 48.125 4.863 1 93.62 72 GLN A O 1
ATOM 513 N N . PHE A 1 73 ? -5.371 47.312 4.75 1 95.62 73 PHE A N 1
ATOM 514 C CA . PHE A 1 73 ? -5.551 46.344 5.832 1 95.62 73 PHE A CA 1
ATOM 515 C C . PHE A 1 73 ? -4.496 46.531 6.918 1 95.62 73 PHE A C 1
ATOM 517 O O . PHE A 1 73 ? -3.32 46.75 6.613 1 95.62 73 PHE A O 1
ATOM 524 N N . GLU A 1 74 ? -4.926 46.531 8.148 1 96 74 GLU A N 1
ATOM 525 C CA . GLU A 1 74 ? -3.953 46.562 9.242 1 96 74 GLU A CA 1
ATOM 526 C C . GLU A 1 74 ? -3.09 45.312 9.258 1 96 74 GLU A C 1
ATOM 528 O O . GLU A 1 74 ? -1.871 45.406 9.43 1 96 74 GLU A O 1
ATOM 533 N N . LYS A 1 75 ? -3.783 44.219 9.117 1 96.5 75 LYS A N 1
ATOM 534 C CA . LYS A 1 75 ? -3.102 42.906 9.086 1 96.5 75 LYS A CA 1
ATOM 535 C C . LYS A 1 75 ? -3.602 42.062 7.926 1 96.5 75 LYS A C 1
ATOM 537 O O . LYS A 1 75 ? -4.793 42.094 7.602 1 96.5 75 LYS A O 1
ATOM 542 N N . THR A 1 76 ? -2.693 41.344 7.328 1 97.19 76 THR A N 1
ATOM 543 C CA . THR A 1 76 ? -3.016 40.375 6.289 1 97.19 76 THR A CA 1
ATOM 544 C C . THR A 1 76 ? -2.295 39.062 6.543 1 97.19 76 THR A C 1
ATOM 546 O O . THR A 1 76 ? -1.081 39.031 6.762 1 97.19 76 THR A O 1
ATOM 549 N N . VAL A 1 77 ? -3.082 38 6.566 1 97.12 77 VAL A N 1
ATOM 550 C CA . VAL A 1 77 ? -2.51 36.656 6.762 1 97.12 77 VAL A CA 1
ATOM 551 C C . VAL A 1 77 ? -2.842 35.781 5.566 1 97.12 77 VAL A C 1
ATOM 553 O O . VAL A 1 77 ? -4.016 35.562 5.246 1 97.12 77 VAL A O 1
ATOM 556 N N . PHE A 1 78 ? -1.803 35.281 4.918 1 97.69 78 PHE A N 1
ATOM 557 C CA . PHE A 1 78 ? -1.939 34.25 3.896 1 97.69 78 PHE A CA 1
ATOM 558 C C . PHE A 1 78 ? -1.462 32.906 4.422 1 97.69 78 PHE A C 1
ATOM 560 O O . PHE A 1 78 ? -0.257 32.688 4.523 1 97.69 78 PHE A O 1
ATOM 567 N N . ALA A 1 79 ? -2.4 32.062 4.785 1 95.94 79 ALA A N 1
ATOM 568 C CA . ALA A 1 79 ? -2.117 30.703 5.164 1 95.94 79 ALA A CA 1
ATOM 569 C C . ALA A 1 79 ? -2.303 29.75 3.977 1 95.94 79 ALA A C 1
ATOM 571 O O . ALA A 1 79 ? -3.43 29.359 3.654 1 95.94 79 ALA A O 1
ATOM 572 N N . LEU A 1 80 ? -1.187 29.344 3.418 1 94.19 80 LEU A N 1
ATOM 573 C CA . LEU A 1 80 ? -1.273 28.688 2.121 1 94.19 80 LEU A CA 1
ATOM 574 C C . LEU A 1 80 ? -0.596 27.312 2.164 1 94.19 80 LEU A C 1
ATOM 576 O O . LEU A 1 80 ? 0.44 27.156 2.811 1 94.19 80 LEU A O 1
ATOM 580 N N . ALA A 1 81 ? -1.232 26.359 1.528 1 85.31 81 ALA A N 1
ATOM 581 C CA . ALA A 1 81 ? -0.602 25.062 1.324 1 85.31 81 ALA A CA 1
ATOM 582 C C . ALA A 1 81 ? 0.595 25.172 0.385 1 85.31 81 ALA A C 1
ATOM 584 O O . ALA A 1 81 ? 0.727 26.156 -0.348 1 85.31 81 ALA A O 1
ATOM 585 N N . GLY A 1 82 ? 1.511 24.297 0.496 1 77.69 82 GLY A N 1
ATOM 586 C CA . GLY A 1 82 ? 2.613 24.234 -0.449 1 77.69 82 GLY A CA 1
ATOM 587 C C . GLY A 1 82 ? 3.869 24.922 0.051 1 77.69 82 GLY A C 1
ATOM 588 O O . GLY A 1 82 ? 4.836 25.078 -0.696 1 77.69 82 GLY A O 1
ATOM 589 N N . ILE A 1 83 ? 3.811 25.422 1.28 1 84.25 83 ILE A N 1
ATOM 590 C CA . ILE A 1 83 ? 5.004 26 1.887 1 84.25 83 ILE A CA 1
ATOM 591 C C . ILE A 1 83 ? 5.727 24.953 2.719 1 84.25 83 ILE A C 1
ATOM 593 O O . ILE A 1 83 ? 5.5 24.828 3.926 1 84.25 83 ILE A O 1
ATOM 597 N N . ASP A 1 84 ? 6.637 24.219 2.104 1 68.88 84 ASP A N 1
ATOM 598 C CA . ASP A 1 84 ? 7.277 23.078 2.768 1 68.88 84 ASP A CA 1
ATOM 599 C C . ASP A 1 84 ? 8.781 23.312 2.922 1 68.88 84 ASP A C 1
ATOM 601 O O . ASP A 1 84 ? 9.43 22.672 3.744 1 68.88 84 ASP A O 1
ATOM 605 N N . THR A 1 85 ? 9.352 24.125 2.031 1 69.12 85 THR A N 1
ATOM 606 C CA . THR A 1 85 ? 10.781 24.406 2.023 1 69.12 85 THR A CA 1
ATOM 607 C C . THR A 1 85 ? 11.031 25.906 1.988 1 69.12 85 THR A C 1
ATOM 609 O O . THR A 1 85 ? 10.094 26.703 1.807 1 69.12 85 THR A O 1
ATOM 612 N N . THR A 1 86 ? 12.289 26.219 2.242 1 74.56 86 THR A N 1
ATOM 613 C CA . THR A 1 86 ? 12.672 27.625 2.148 1 74.56 86 THR A CA 1
ATOM 614 C C . THR A 1 86 ? 12.414 28.156 0.743 1 74.56 86 THR A C 1
ATOM 616 O O . THR A 1 86 ? 12.039 29.328 0.576 1 74.56 86 THR A O 1
ATOM 619 N N . ASN A 1 87 ? 12.609 27.266 -0.166 1 79.19 87 ASN A N 1
ATOM 620 C CA . ASN A 1 87 ? 12.32 27.672 -1.537 1 79.19 87 ASN A CA 1
ATOM 621 C C . ASN A 1 87 ? 10.828 27.922 -1.748 1 79.19 87 ASN A C 1
ATOM 623 O O . ASN A 1 87 ? 10.445 28.844 -2.461 1 79.19 87 ASN A O 1
ATOM 627 N N . ASP A 1 88 ? 10.047 27.156 -1.126 1 84.31 88 ASP A N 1
ATOM 628 C CA . ASP A 1 88 ? 8.609 27.359 -1.208 1 84.31 88 ASP A CA 1
ATOM 629 C C . ASP A 1 88 ? 8.203 28.703 -0.618 1 84.31 88 ASP A C 1
ATOM 631 O O . ASP A 1 88 ? 7.312 29.375 -1.14 1 84.31 88 ASP A O 1
ATOM 635 N N . GLU A 1 89 ? 8.891 29.031 0.473 1 85.88 89 GLU A N 1
ATOM 636 C CA . GLU A 1 89 ? 8.594 30.297 1.129 1 85.88 89 GLU A CA 1
ATOM 637 C C . GLU A 1 89 ? 8.82 31.469 0.183 1 85.88 89 GLU A C 1
ATOM 639 O O . GLU A 1 89 ? 8.016 32.406 0.141 1 85.88 89 GLU A O 1
ATOM 644 N N . VAL A 1 90 ? 9.867 31.375 -0.565 1 89.44 90 VAL A N 1
ATOM 645 C CA . VAL A 1 90 ? 10.211 32.469 -1.486 1 89.44 90 VAL A CA 1
ATOM 646 C C . VAL A 1 90 ? 9.18 32.531 -2.611 1 89.44 90 VAL A C 1
ATOM 648 O O . VAL A 1 90 ? 8.664 33.594 -2.926 1 89.44 90 VAL A O 1
ATOM 651 N N . GLU A 1 91 ? 8.867 31.406 -3.139 1 91.44 91 GLU A N 1
ATOM 652 C CA . GLU A 1 91 ? 7.914 31.344 -4.246 1 91.44 91 GLU A CA 1
ATOM 653 C C . GLU A 1 91 ? 6.535 31.844 -3.82 1 91.44 91 GLU A C 1
ATOM 655 O O . GLU A 1 91 ? 5.914 32.625 -4.527 1 91.44 91 GLU A O 1
ATOM 660 N N . VAL A 1 92 ? 6.133 31.375 -2.727 1 94.19 92 VAL A N 1
ATOM 661 C CA . VAL A 1 92 ? 4.789 31.719 -2.264 1 94.19 92 VAL A CA 1
ATOM 662 C C . VAL A 1 92 ? 4.727 33.219 -1.908 1 94.19 92 VAL A C 1
ATOM 664 O O . VAL A 1 92 ? 3.705 33.875 -2.135 1 94.19 92 VAL A O 1
ATOM 667 N N . ARG A 1 93 ? 5.773 33.688 -1.354 1 94.62 93 ARG A N 1
ATOM 668 C CA . ARG A 1 93 ? 5.82 35.125 -1.058 1 94.62 93 ARG A CA 1
ATOM 669 C C . ARG A 1 93 ? 5.672 35.969 -2.33 1 94.62 93 ARG A C 1
ATOM 671 O O . ARG A 1 93 ? 4.996 37 -2.33 1 94.62 93 ARG A O 1
ATOM 678 N N . GLU A 1 94 ? 6.332 35.5 -3.34 1 95.94 94 GLU A N 1
ATOM 679 C CA . GLU A 1 94 ? 6.203 36.219 -4.621 1 95.94 94 GLU A CA 1
ATOM 680 C C . GLU A 1 94 ? 4.766 36.156 -5.125 1 95.94 94 GLU A C 1
ATOM 682 O O . GLU A 1 94 ? 4.266 37.156 -5.656 1 95.94 94 GLU A O 1
ATOM 687 N N . ILE A 1 95 ? 4.18 35.094 -4.965 1 96.81 95 ILE A N 1
ATOM 688 C CA . ILE A 1 95 ? 2.797 34.906 -5.391 1 96.81 95 ILE A CA 1
ATOM 689 C C . ILE A 1 95 ? 1.887 35.844 -4.609 1 96.81 95 ILE A C 1
ATOM 691 O O . ILE A 1 95 ? 1.018 36.5 -5.191 1 96.81 95 ILE A O 1
ATOM 695 N N . VAL A 1 96 ? 2.1 35.938 -3.344 1 97.56 96 VAL A N 1
ATOM 696 C CA . VAL A 1 96 ? 1.283 36.781 -2.469 1 97.56 96 VAL A CA 1
ATOM 697 C C . VAL A 1 96 ? 1.498 38.25 -2.811 1 97.56 96 VAL A C 1
ATOM 699 O O . VAL A 1 96 ? 0.54 39 -2.881 1 97.56 96 VAL A O 1
ATOM 702 N N . GLU A 1 97 ? 2.734 38.594 -3.037 1 96.62 97 GLU A N 1
ATOM 703 C CA . GLU A 1 97 ? 3.047 39.969 -3.4 1 96.62 97 GLU A CA 1
ATOM 704 C C . GLU A 1 97 ? 2.389 40.344 -4.723 1 96.62 97 GLU A C 1
ATOM 706 O O . GLU A 1 97 ? 1.865 41.469 -4.859 1 96.62 97 GLU A O 1
ATOM 711 N N . ALA A 1 98 ? 2.475 39.469 -5.656 1 97.31 98 ALA A N 1
ATOM 712 C CA . ALA A 1 98 ? 1.814 39.688 -6.938 1 97.31 98 ALA A CA 1
ATOM 713 C C . ALA A 1 98 ? 0.309 39.875 -6.754 1 97.31 98 ALA A C 1
ATOM 715 O O . ALA A 1 98 ? -0.313 40.719 -7.41 1 97.31 98 ALA A O 1
ATOM 716 N N . THR A 1 99 ? -0.265 39.062 -5.938 1 97.56 99 THR A N 1
ATOM 717 C CA . THR A 1 99 ? -1.691 39.125 -5.641 1 97.56 99 THR A CA 1
ATOM 718 C C . THR A 1 99 ? -2.066 40.469 -5.039 1 97.56 99 THR A C 1
ATOM 720 O O . THR A 1 99 ? -3.033 41.094 -5.473 1 97.56 99 THR A O 1
ATOM 723 N N . ILE A 1 100 ? -1.271 40.938 -4.086 1 96.06 100 ILE A N 1
ATOM 724 C CA . ILE A 1 100 ? -1.509 42.188 -3.387 1 96.06 100 ILE A CA 1
ATOM 725 C C . ILE A 1 100 ? -1.397 43.344 -4.371 1 96.06 100 ILE A C 1
ATOM 727 O O . ILE A 1 100 ? -2.234 44.25 -4.367 1 96.06 100 ILE A O 1
ATOM 731 N N . LYS A 1 101 ? -0.4 43.25 -5.195 1 95.06 101 LYS A N 1
ATOM 732 C CA . LYS A 1 101 ? -0.177 44.281 -6.191 1 95.06 101 LYS A CA 1
ATOM 733 C C . LYS A 1 101 ? -1.33 44.344 -7.191 1 95.06 101 LYS A C 1
ATOM 735 O O . LYS A 1 101 ? -1.804 45.438 -7.535 1 95.06 101 LYS A O 1
ATOM 740 N N . GLN A 1 102 ? -1.724 43.281 -7.621 1 95.19 102 GLN A N 1
ATOM 741 C CA . GLN A 1 102 ? -2.795 43.188 -8.609 1 95.19 102 GLN A CA 1
ATOM 742 C C . GLN A 1 102 ? -4.102 43.75 -8.047 1 95.19 102 GLN A C 1
ATOM 744 O O . GLN A 1 102 ? -4.891 44.344 -8.781 1 95.19 102 GLN A O 1
ATOM 749 N N . LEU A 1 103 ? -4.328 43.531 -6.84 1 94.56 103 LEU A N 1
ATOM 750 C CA . LEU A 1 103 ? -5.578 43.969 -6.215 1 94.56 103 LEU A CA 1
ATOM 751 C C . LEU A 1 103 ? -5.473 45.375 -5.688 1 94.56 103 LEU A C 1
ATOM 753 O O . LEU A 1 103 ? -6.477 45.969 -5.277 1 94.56 103 LEU A O 1
ATOM 757 N N . GLY A 1 104 ? -4.27 45.906 -5.691 1 91.38 104 GLY A N 1
ATOM 758 C CA . GLY A 1 104 ? -4.062 47.25 -5.172 1 91.38 104 GLY A CA 1
ATOM 759 C C . GLY A 1 104 ? -4.289 47.344 -3.676 1 91.38 104 GLY A C 1
ATOM 760 O O . GLY A 1 104 ? -4.883 48.312 -3.197 1 91.38 104 GLY A O 1
ATOM 761 N N . LEU A 1 105 ? -3.854 46.344 -2.994 1 93.44 105 LEU A N 1
ATOM 762 C CA . LEU A 1 105 ? -4.027 46.344 -1.545 1 93.44 105 LEU A CA 1
ATOM 763 C C . LEU A 1 105 ? -2.83 47 -0.853 1 93.44 105 LEU A C 1
ATOM 765 O O . LEU A 1 105 ? -1.72 46.969 -1.39 1 93.44 105 LEU A O 1
ATOM 769 N N . ALA A 1 106 ? -3.109 47.656 0.253 1 92.44 106 ALA A N 1
ATOM 770 C CA . ALA A 1 106 ? -2.07 48.125 1.172 1 92.44 106 ALA A CA 1
ATOM 771 C C . ALA A 1 106 ? -2.164 47.375 2.512 1 92.44 106 ALA A C 1
ATOM 773 O O . ALA A 1 106 ? -3.254 47.219 3.064 1 92.44 106 ALA A O 1
ATOM 774 N N . THR A 1 107 ? -1.065 46.812 2.92 1 92 107 THR A N 1
ATOM 775 C CA . THR A 1 107 ? -1.063 46.094 4.176 1 92 107 THR A CA 1
ATOM 776 C C . THR A 1 107 ? 0.045 46.562 5.098 1 92 107 THR A C 1
ATOM 778 O O . THR A 1 107 ? 1.161 46.844 4.648 1 92 107 THR A O 1
ATOM 781 N N . HIS A 1 108 ? -0.3 46.812 6.352 1 93.12 108 HIS A N 1
ATOM 782 C CA . HIS A 1 108 ? 0.689 47.219 7.336 1 93.12 108 HIS A CA 1
ATOM 783 C C . HIS A 1 108 ? 1.519 46.031 7.824 1 93.12 108 HIS A C 1
ATOM 785 O O . HIS A 1 108 ? 2.744 46.125 7.918 1 93.12 108 HIS A O 1
ATOM 791 N N . MET A 1 109 ? 0.903 44.969 8.188 1 95.25 109 MET A N 1
ATOM 792 C CA . MET A 1 109 ? 1.56 43.75 8.609 1 95.25 109 MET A CA 1
ATOM 793 C C . MET A 1 109 ? 1.146 42.562 7.719 1 95.25 109 MET A C 1
ATOM 795 O O . MET A 1 109 ? -0.041 42.25 7.605 1 95.25 109 MET A O 1
ATOM 799 N N . LEU A 1 110 ? 2.133 41.969 7.082 1 95.94 110 LEU A N 1
ATOM 800 C CA . LEU A 1 110 ? 1.877 40.844 6.18 1 95.94 110 LEU A CA 1
ATOM 801 C C . LEU A 1 110 ? 2.523 39.594 6.703 1 95.94 110 LEU A C 1
ATOM 803 O O . LEU A 1 110 ? 3.725 39.562 6.98 1 95.94 110 LEU A O 1
ATOM 807 N N . LEU A 1 111 ? 1.66 38.562 6.906 1 95.19 111 LEU A N 1
ATOM 808 C CA . LEU A 1 111 ? 2.154 37.25 7.301 1 95.19 111 LEU A CA 1
ATOM 809 C C . LEU A 1 111 ? 1.832 36.219 6.238 1 95.19 111 LEU A C 1
ATOM 811 O O . LEU A 1 111 ? 0.68 36.094 5.82 1 95.19 111 LEU A O 1
ATOM 815 N N . VAL A 1 112 ? 2.852 35.562 5.746 1 95.38 112 VAL A N 1
ATOM 816 C CA . VAL A 1 112 ? 2.717 34.438 4.801 1 95.38 112 VAL A CA 1
ATOM 817 C C . VAL A 1 112 ? 3.299 33.188 5.406 1 95.38 112 VAL A C 1
ATOM 819 O O . VAL A 1 112 ? 4.496 33.094 5.688 1 95.38 112 VAL A O 1
ATOM 822 N N . GLU A 1 113 ? 2.422 32.219 5.621 1 90.94 113 GLU A N 1
ATOM 823 C CA . GLU A 1 113 ? 2.93 31 6.262 1 90.94 113 GLU A CA 1
ATOM 824 C C . GLU A 1 113 ? 2.131 29.766 5.832 1 90.94 113 GLU A C 1
ATOM 826 O O . GLU A 1 113 ? 1.146 29.891 5.102 1 90.94 113 GLU A O 1
ATOM 831 N N . ASN A 1 114 ? 2.619 28.578 6.148 1 88.81 114 ASN A N 1
ATOM 832 C CA . ASN A 1 114 ? 1.938 27.312 5.871 1 88.81 114 ASN A CA 1
ATOM 833 C C . ASN A 1 114 ? 0.556 27.266 6.516 1 88.81 114 ASN A C 1
ATOM 835 O O . ASN A 1 114 ? 0.387 27.703 7.664 1 88.81 114 ASN A O 1
ATOM 839 N N . ASP A 1 115 ? -0.381 26.672 5.742 1 87.81 115 ASP A N 1
ATOM 840 C CA . ASP A 1 115 ? -1.768 26.688 6.195 1 87.81 115 ASP A CA 1
ATOM 841 C C . ASP A 1 115 ? -1.919 25.938 7.516 1 87.81 115 ASP A C 1
ATOM 843 O O . ASP A 1 115 ? -2.607 26.406 8.43 1 87.81 115 ASP A O 1
ATOM 847 N N . CYS A 1 116 ? -1.225 24.922 7.676 1 82.62 116 CYS A N 1
ATOM 848 C CA . CYS A 1 116 ? -1.327 24.125 8.898 1 82.62 116 CYS A CA 1
ATOM 849 C C . CYS A 1 116 ? -0.664 24.844 10.07 1 82.62 116 CYS A C 1
ATOM 851 O O . CYS A 1 116 ? -1.195 24.844 11.18 1 82.62 116 CYS A O 1
ATOM 853 N N . LEU A 1 117 ? 0.432 25.484 9.812 1 85.5 117 LEU A N 1
ATOM 854 C CA . LEU A 1 117 ? 1.137 26.234 10.852 1 85.5 117 LEU A CA 1
ATOM 855 C C . LEU A 1 117 ? 0.297 27.406 11.336 1 85.5 117 LEU A C 1
ATOM 857 O O . LEU A 1 117 ? 0.167 27.625 12.539 1 85.5 117 LEU A O 1
ATOM 861 N N . SER A 1 118 ? -0.226 28.109 10.391 1 88.12 118 SER A N 1
ATOM 862 C CA . SER A 1 118 ? -1.028 29.266 10.742 1 88.12 118 SER A CA 1
ATOM 863 C C . SER A 1 118 ? -2.215 28.891 11.617 1 88.12 118 SER A C 1
ATOM 865 O O . SER A 1 118 ? -2.479 29.531 12.633 1 88.12 118 SER A O 1
ATOM 867 N N . ALA A 1 119 ? -2.879 27.891 11.203 1 86.06 119 ALA A N 1
ATOM 868 C CA . ALA A 1 119 ? -4.035 27.406 11.953 1 86.06 119 ALA A CA 1
ATOM 869 C C . ALA A 1 119 ? -3.621 26.922 13.344 1 86.06 119 ALA A C 1
ATOM 871 O O . ALA A 1 119 ? -4.301 27.219 14.336 1 86.06 119 ALA A O 1
ATOM 872 N N . LEU A 1 120 ? -2.521 26.297 13.43 1 89.06 120 LEU A N 1
ATOM 873 C CA . LEU A 1 120 ? -2.043 25.75 14.695 1 89.06 120 LEU A CA 1
ATOM 874 C C . LEU A 1 120 ? -1.646 26.875 15.648 1 89.06 120 LEU A C 1
ATOM 876 O O . LEU A 1 120 ? -1.999 26.859 16.828 1 89.06 120 LEU A O 1
ATOM 880 N N . LEU A 1 121 ? -0.975 27.859 15.125 1 87.94 121 LEU A N 1
ATOM 881 C CA . LEU A 1 121 ? -0.561 29 15.938 1 87.94 121 LEU A CA 1
ATOM 882 C C . LEU A 1 121 ? -1.771 29.797 16.406 1 87.94 121 LEU A C 1
ATOM 884 O O . LEU A 1 121 ? -1.812 30.25 17.562 1 87.94 121 LEU A O 1
ATOM 888 N N . GLY A 1 122 ? -2.654 29.906 15.578 1 87.31 122 GLY A N 1
ATOM 889 C CA . GLY A 1 122 ? -3.887 30.578 15.953 1 87.31 122 GLY A CA 1
ATOM 890 C C . GLY A 1 122 ? -4.664 29.844 17.031 1 87.31 122 GLY A C 1
ATOM 891 O O . GLY A 1 122 ? -5.172 30.469 17.969 1 87.31 122 GLY A O 1
ATOM 892 N N . ALA A 1 123 ? -4.688 28.609 16.875 1 86.69 123 ALA A N 1
ATOM 893 C CA . ALA A 1 123 ? -5.441 27.781 17.812 1 86.69 123 ALA A CA 1
ATOM 894 C C . ALA A 1 123 ? -4.785 27.75 19.188 1 86.69 123 ALA A C 1
ATOM 896 O O . ALA A 1 123 ? -5.473 27.734 20.219 1 86.69 123 ALA A O 1
ATOM 897 N N . THR A 1 124 ? -3.486 27.828 19.234 1 90.19 124 THR A N 1
ATOM 898 C CA . THR A 1 124 ? -2.76 27.688 20.484 1 90.19 124 THR A CA 1
ATOM 899 C C . THR A 1 124 ? -2.369 29.047 21.047 1 90.19 124 THR A C 1
ATOM 901 O O . THR A 1 124 ? -1.696 29.141 22.078 1 90.19 124 THR A O 1
ATOM 904 N N . GLN A 1 125 ? -2.705 30.078 20.375 1 87.31 125 GLN A N 1
ATOM 905 C CA . GLN A 1 125 ? -2.361 31.453 20.766 1 87.31 125 GLN A CA 1
ATOM 906 C C . GLN A 1 125 ? -0.856 31.594 20.969 1 87.31 125 GLN A C 1
ATOM 908 O O . GLN A 1 125 ? -0.407 32.094 22 1 87.31 125 GLN A O 1
ATOM 913 N N . ASN A 1 126 ? -0.145 31.016 20.156 1 86.44 126 ASN A N 1
ATOM 914 C CA . ASN A 1 126 ? 1.306 31.125 20.031 1 86.44 126 ASN A CA 1
ATOM 915 C C . ASN A 1 126 ? 2.016 30.344 21.141 1 86.44 126 ASN A C 1
ATOM 917 O O . ASN A 1 126 ? 3.229 30.484 21.328 1 86.44 126 ASN A O 1
ATOM 921 N N . LYS A 1 127 ? 1.286 29.609 21.969 1 91.38 127 LYS A N 1
ATOM 922 C CA . LYS A 1 127 ? 1.896 28.688 22.922 1 91.38 127 LYS A CA 1
ATOM 923 C C . LYS A 1 127 ? 2.234 27.359 22.266 1 91.38 127 LYS A C 1
ATOM 925 O O . LYS A 1 127 ? 1.651 27 21.234 1 91.38 127 LYS A O 1
ATOM 930 N N . ALA A 1 128 ? 3.174 26.688 22.844 1 95.06 128 ALA A N 1
ATOM 931 C CA . ALA A 1 128 ? 3.572 25.391 22.281 1 95.06 128 ALA A CA 1
ATOM 932 C C . ALA A 1 128 ? 2.357 24.516 22.031 1 95.06 128 ALA A C 1
ATOM 934 O O . ALA A 1 128 ? 1.418 24.484 22.828 1 95.06 128 ALA A O 1
ATOM 935 N N . GLY A 1 129 ? 2.373 23.922 20.859 1 95.75 129 GLY A N 1
ATOM 936 C CA . GLY A 1 129 ? 1.217 23.125 20.484 1 95.75 129 GLY A CA 1
ATOM 937 C C . GLY A 1 129 ? 1.516 22.109 19.391 1 95.75 129 GLY A C 1
ATOM 938 O O . GLY A 1 129 ? 2.559 22.188 18.734 1 95.75 129 GLY A O 1
ATOM 939 N N . ALA A 1 130 ? 0.622 21.109 19.281 1 95.38 130 ALA A N 1
ATOM 940 C CA . ALA A 1 130 ? 0.69 20.078 18.25 1 95.38 130 ALA A CA 1
ATOM 941 C C . ALA A 1 130 ? -0.685 19.828 17.64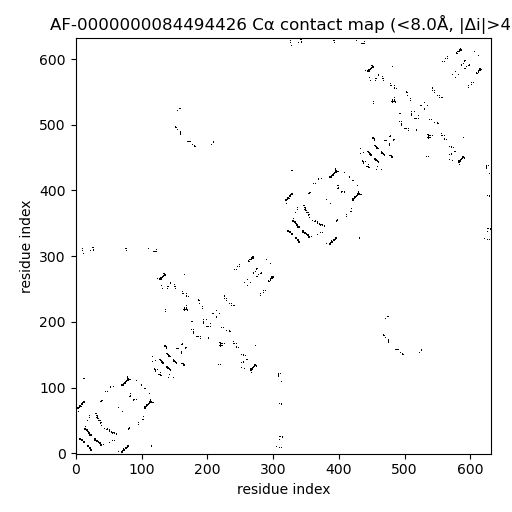1 1 95.38 130 ALA A C 1
ATOM 943 O O . ALA A 1 130 ? -1.71 20.031 18.281 1 95.38 130 ALA A O 1
ATOM 944 N N . LEU A 1 131 ? -0.664 19.516 16.406 1 93.19 131 LEU A N 1
ATOM 945 C CA . LEU A 1 131 ? -1.861 19.141 15.656 1 93.19 131 LEU A CA 1
ATOM 946 C C . LEU A 1 131 ? -1.71 17.766 15.023 1 93.19 131 LEU A C 1
ATOM 948 O O . LEU A 1 131 ? -0.842 17.562 14.172 1 93.19 131 LEU A O 1
ATOM 952 N N . LEU A 1 132 ? -2.48 16.812 15.508 1 94.56 132 LEU A N 1
ATOM 953 C CA . LEU A 1 132 ? -2.547 15.5 14.883 1 94.56 132 LEU A CA 1
ATOM 954 C C . LEU A 1 132 ? -3.744 15.406 13.945 1 94.56 132 LEU A C 1
ATOM 956 O O . LEU A 1 132 ? -4.891 15.578 14.367 1 94.56 132 LEU A O 1
ATOM 960 N N . ILE A 1 133 ? -3.457 15.203 12.703 1 89.56 133 ILE A N 1
ATOM 961 C CA . ILE A 1 133 ? -4.508 15.008 11.711 1 89.56 133 ILE A CA 1
ATOM 962 C C . ILE A 1 133 ? -4.559 13.547 11.289 1 89.56 133 ILE A C 1
ATOM 964 O O . ILE A 1 133 ? -3.561 12.992 10.82 1 89.56 133 ILE A O 1
ATOM 968 N N . SER A 1 134 ? -5.68 12.875 11.484 1 93.94 134 SER A N 1
ATOM 969 C CA . SER A 1 134 ? -5.914 11.523 10.992 1 93.94 134 SER A CA 1
ATOM 970 C C . SER A 1 134 ? -7.309 11.391 10.383 1 93.94 134 SER A C 1
ATOM 972 O O . SER A 1 134 ? -8.305 11.32 11.117 1 93.94 134 SER A O 1
ATOM 974 N N . GLY A 1 135 ? -7.441 11.422 9.133 1 90.81 135 GLY A N 1
ATOM 975 C CA . GLY A 1 135 ? -8.609 11.195 8.297 1 90.81 135 GLY A CA 1
ATOM 976 C C . GLY A 1 135 ? -8.32 10.336 7.082 1 90.81 135 GLY A C 1
ATOM 977 O O . GLY A 1 135 ? -7.883 9.188 7.219 1 90.81 135 GLY A O 1
ATOM 978 N N . THR A 1 136 ? -8.32 11.078 5.891 1 81.12 136 THR A N 1
ATOM 979 C CA . THR A 1 136 ? -7.887 10.352 4.703 1 81.12 136 THR A CA 1
ATOM 980 C C . THR A 1 136 ? -6.398 10.039 4.773 1 81.12 136 THR A C 1
ATOM 982 O O . THR A 1 136 ? -5.969 8.953 4.379 1 81.12 136 THR A O 1
ATOM 985 N N . GLY A 1 137 ? -5.648 10.961 5.32 1 89.06 137 GLY A N 1
ATOM 986 C CA . GLY A 1 137 ? -4.23 10.789 5.602 1 89.06 137 GLY A CA 1
ATOM 987 C C . GLY A 1 137 ? -3.887 10.984 7.066 1 89.06 137 GLY A C 1
ATOM 988 O O . GLY A 1 137 ? -4.777 11.047 7.918 1 89.06 137 GLY A O 1
ATOM 989 N N . SER A 1 138 ? -2.592 10.883 7.371 1 94.62 138 SER A N 1
ATOM 990 C CA . SER A 1 138 ? -2.137 11.109 8.742 1 94.62 138 SER A CA 1
ATOM 991 C C . SER A 1 138 ? -0.851 11.93 8.766 1 94.62 138 SER A C 1
ATOM 993 O O . SER A 1 138 ? 0.073 11.672 7.988 1 94.62 138 SER A O 1
ATOM 995 N N . ILE A 1 139 ? -0.858 12.969 9.617 1 92 139 ILE A N 1
ATOM 996 C CA . ILE A 1 139 ? 0.273 13.883 9.727 1 92 139 ILE A CA 1
ATOM 997 C C . ILE A 1 139 ? 0.22 14.609 11.07 1 92 139 ILE A C 1
ATOM 999 O O . ILE A 1 139 ? -0.852 14.758 11.664 1 92 139 ILE A O 1
ATOM 1003 N N . VAL A 1 140 ? 1.369 14.969 11.617 1 95.12 140 VAL A N 1
ATOM 1004 C CA . VAL A 1 140 ? 1.426 15.766 12.844 1 95.12 140 VAL A CA 1
ATOM 1005 C C . VAL A 1 140 ? 2.289 17 12.617 1 95.12 140 VAL A C 1
ATOM 1007 O O . VAL A 1 140 ? 3.34 16.922 11.977 1 95.12 140 VAL A O 1
ATOM 1010 N N . PHE A 1 141 ? 1.784 18.109 13.07 1 92.44 141 PHE A N 1
ATOM 1011 C CA . PHE A 1 141 ? 2.525 19.359 13.148 1 92.44 141 PHE A CA 1
ATOM 1012 C C . PHE A 1 141 ? 2.736 19.766 14.602 1 92.44 141 PHE A C 1
ATOM 1014 O O . PHE A 1 141 ? 1.904 19.484 15.461 1 92.44 141 PHE A O 1
ATOM 1021 N N . ALA A 1 142 ? 3.85 20.438 14.844 1 95.25 142 ALA A N 1
ATOM 1022 C CA . ALA A 1 142 ? 4.078 20.984 16.172 1 95.25 142 ALA A CA 1
ATOM 1023 C C . ALA A 1 142 ? 4.918 22.266 16.109 1 95.25 142 ALA A C 1
ATOM 1025 O O . ALA A 1 142 ? 5.641 22.484 15.133 1 95.25 142 ALA A O 1
ATOM 1026 N N . HIS A 1 143 ? 4.711 23.125 17.047 1 93 143 HIS A N 1
ATOM 1027 C CA . HIS A 1 143 ? 5.559 24.281 17.25 1 93 143 HIS A CA 1
ATOM 1028 C C . HIS A 1 143 ? 5.918 24.453 18.719 1 93 143 HIS A C 1
ATOM 1030 O O . HIS A 1 143 ? 5.141 24.078 19.594 1 93 143 HIS A O 1
ATOM 1036 N N . ASP A 1 144 ? 7.078 25.047 18.953 1 94.69 144 ASP A N 1
ATOM 1037 C CA . ASP A 1 144 ? 7.586 25.125 20.312 1 94.69 144 ASP A CA 1
ATOM 1038 C C . ASP A 1 144 ? 7.184 26.438 20.969 1 94.69 144 ASP A C 1
ATOM 1040 O O . ASP A 1 144 ? 7.578 26.719 22.109 1 94.69 144 ASP A O 1
ATOM 1044 N N . GLY A 1 145 ? 6.473 27.281 20.281 1 89.44 145 GLY A N 1
ATOM 1045 C CA . GLY A 1 145 ? 6.102 28.594 20.797 1 89.44 145 GLY A CA 1
ATOM 1046 C C . GLY A 1 145 ? 7.23 29.594 20.719 1 89.44 145 GLY A C 1
ATOM 1047 O O . GLY A 1 145 ? 7.098 30.719 21.203 1 89.44 145 GLY A O 1
ATOM 1048 N N . ARG A 1 146 ? 8.305 29.203 20.188 1 89.88 146 ARG A N 1
ATOM 1049 C CA . ARG A 1 146 ? 9.477 30.062 20.094 1 89.88 146 ARG A CA 1
ATOM 1050 C C . ARG A 1 146 ? 9.922 30.234 18.641 1 89.88 146 ARG A C 1
ATOM 1052 O O . ARG A 1 146 ? 11.102 30.484 18.375 1 89.88 146 ARG A O 1
ATOM 1059 N N . GLY A 1 147 ? 8.953 29.969 17.719 1 84.38 147 GLY A N 1
ATOM 1060 C CA . GLY A 1 147 ? 9.234 30.266 16.328 1 84.38 147 GLY A CA 1
ATOM 1061 C C . GLY A 1 147 ? 9.648 29.047 15.523 1 84.38 147 GLY A C 1
ATOM 1062 O O . GLY A 1 147 ? 9.828 29.125 14.305 1 84.38 147 GLY A O 1
ATOM 1063 N N . SER A 1 148 ? 9.836 27.875 16.141 1 88.88 148 SER A N 1
ATOM 1064 C CA . SER A 1 148 ? 10.203 26.672 15.406 1 88.88 148 SER A CA 1
ATOM 1065 C C . SER A 1 148 ? 8.984 25.812 15.102 1 88.88 148 SER A C 1
ATOM 1067 O O . SER A 1 148 ? 8.055 25.719 15.906 1 88.88 148 SER A O 1
ATOM 1069 N N . PHE A 1 149 ? 9.047 25.172 13.891 1 88.94 149 PHE A N 1
ATOM 1070 C CA . PHE A 1 149 ? 7.941 24.375 13.391 1 88.94 149 PHE A CA 1
ATOM 1071 C C . PHE A 1 149 ? 8.438 23 12.922 1 88.94 149 PHE A C 1
ATOM 1073 O O . PHE A 1 149 ? 9.508 22.891 12.328 1 88.94 149 PHE A O 1
ATOM 1080 N N . PHE A 1 150 ? 7.676 21.969 13.281 1 92.06 150 PHE A N 1
ATOM 1081 C CA . PHE A 1 150 ? 8.07 20.594 12.984 1 92.06 150 PHE A CA 1
ATOM 1082 C C . PHE A 1 150 ? 6.914 19.828 12.359 1 92.06 150 PHE A C 1
ATOM 1084 O O . PHE A 1 150 ? 5.746 20.125 12.617 1 92.06 150 PHE A O 1
ATOM 1091 N N . ARG A 1 151 ? 7.309 18.891 11.531 1 90.12 151 ARG A N 1
ATOM 1092 C CA . ARG A 1 151 ? 6.312 18.062 10.859 1 90.12 151 ARG A CA 1
ATOM 1093 C C . ARG A 1 151 ? 6.762 16.609 10.789 1 90.12 151 ARG A C 1
ATOM 1095 O O . ARG A 1 151 ? 7.949 16.328 10.602 1 90.12 151 ARG A O 1
ATOM 1102 N N . THR A 1 152 ? 5.848 15.672 10.992 1 94.69 152 THR A N 1
ATOM 1103 C CA . THR A 1 152 ? 6.078 14.242 10.836 1 94.69 152 THR A CA 1
ATOM 1104 C C . THR A 1 152 ? 4.91 13.586 10.102 1 94.69 152 THR A C 1
ATOM 1106 O O . THR A 1 152 ? 3.748 13.906 10.359 1 94.69 152 THR A O 1
ATOM 1109 N N . GLY A 1 153 ? 5.277 12.625 9.203 1 93.88 153 GLY A N 1
ATOM 1110 C CA . GLY A 1 153 ? 4.234 11.938 8.461 1 93.88 153 GLY A CA 1
ATOM 1111 C C . GLY A 1 153 ? 3.768 12.711 7.238 1 93.88 153 GLY A C 1
ATOM 1112 O O . GLY A 1 153 ? 4.504 13.539 6.703 1 93.88 153 GLY A O 1
ATOM 1113 N N . GLY A 1 154 ? 2.643 12.312 6.703 1 89.88 154 GLY A N 1
ATOM 1114 C CA . GLY A 1 154 ? 2.08 12.969 5.531 1 89.88 154 GLY A CA 1
ATOM 1115 C C . GLY A 1 154 ? 2.734 12.531 4.234 1 89.88 154 GLY A C 1
ATOM 1116 O O . GLY A 1 154 ? 2.908 13.336 3.316 1 89.88 154 GLY A O 1
ATOM 1117 N N . TRP A 1 155 ? 3.137 11.312 4.215 1 91 155 TRP A N 1
ATOM 1118 C CA . TRP A 1 155 ? 3.881 10.844 3.049 1 91 155 TRP A CA 1
ATOM 1119 C C . TRP A 1 155 ? 2.947 10.211 2.021 1 91 155 TRP A C 1
ATOM 1121 O O . TRP A 1 155 ? 3.4 9.555 1.081 1 91 155 TRP A O 1
ATOM 1131 N N . GLY A 1 156 ? 1.645 10.281 2.268 1 89.06 156 GLY A N 1
ATOM 1132 C CA . GLY A 1 156 ? 0.667 9.844 1.287 1 89.06 156 GLY A CA 1
ATOM 1133 C C . GLY A 1 156 ? 0.284 8.383 1.44 1 89.06 156 GLY A C 1
ATOM 1134 O O . GLY A 1 156 ? 1 7.609 2.084 1 89.06 156 GLY A O 1
ATOM 1135 N N . TYR A 1 157 ? -0.775 8.008 0.794 1 90.12 157 TYR A N 1
ATOM 1136 C CA . TYR A 1 157 ? -1.435 6.727 1.013 1 90.12 157 TYR A CA 1
ATOM 1137 C C . TYR A 1 157 ? -0.626 5.586 0.403 1 90.12 157 TYR A C 1
ATOM 1139 O O . TYR A 1 157 ? -0.731 4.438 0.842 1 90.12 157 TYR A O 1
ATOM 1147 N N . ARG A 1 158 ? 0.195 5.902 -0.6 1 90.94 158 ARG A N 1
ATOM 1148 C CA . ARG A 1 158 ? 0.876 4.848 -1.343 1 90.94 158 ARG A CA 1
ATOM 1149 C C . ARG A 1 158 ? 1.992 4.223 -0.511 1 90.94 158 ARG A C 1
ATOM 1151 O O . ARG A 1 158 ? 2.25 3.021 -0.608 1 90.94 158 ARG A O 1
ATOM 1158 N N . VAL A 1 159 ? 2.617 5.07 0.361 1 93.69 159 VAL A N 1
ATOM 1159 C CA . VAL A 1 159 ? 3.771 4.559 1.09 1 93.69 159 VAL A CA 1
ATOM 1160 C C . VAL A 1 159 ? 3.738 5.059 2.531 1 93.69 159 VAL A C 1
ATOM 1162 O O . VAL A 1 159 ? 4.703 4.887 3.279 1 93.69 159 VAL A O 1
ATOM 1165 N N . GLY A 1 160 ? 2.684 5.648 2.887 1 94.5 160 GLY A N 1
ATOM 1166 C CA . GLY A 1 160 ? 2.604 6.23 4.215 1 94.5 160 GLY A CA 1
ATOM 1167 C C . GLY A 1 160 ? 1.183 6.324 4.738 1 94.5 160 GLY A C 1
ATOM 1168 O O . GLY A 1 160 ? 0.394 5.391 4.586 1 94.5 160 GLY A O 1
ATOM 1169 N N . ASP A 1 161 ? 0.96 7.316 5.574 1 94.44 161 ASP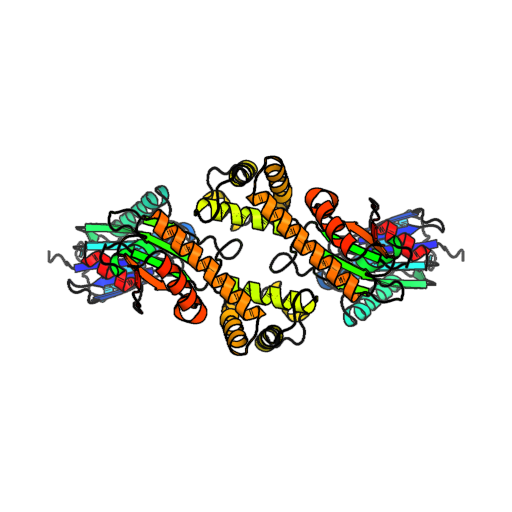 A N 1
ATOM 1170 C CA . ASP A 1 161 ? -0.324 7.664 6.172 1 94.44 161 ASP A CA 1
ATOM 1171 C C . ASP A 1 161 ? -0.827 6.547 7.082 1 94.44 161 ASP A C 1
ATOM 1173 O O . ASP A 1 161 ? -2.021 6.246 7.102 1 94.44 161 ASP A O 1
ATOM 1177 N N . GLU A 1 162 ? 0.108 5.918 7.805 1 96.81 162 GLU A N 1
ATOM 1178 C CA . GLU A 1 162 ? -0.285 4.891 8.766 1 96.81 162 GLU A CA 1
ATOM 1179 C C . GLU A 1 162 ? -1.212 5.457 9.836 1 96.81 162 GLU A C 1
ATOM 1181 O O . GLU A 1 162 ? -0.987 6.562 10.336 1 96.81 162 GLU A O 1
ATOM 1186 N N . GLY A 1 163 ? -2.229 4.73 10.086 1 97.62 163 GLY A N 1
ATOM 1187 C CA . GLY A 1 163 ? -3.199 5.168 11.078 1 97.62 163 GLY A CA 1
ATOM 1188 C C . GLY A 1 163 ? -4.301 6.035 10.492 1 97.62 163 GLY A C 1
ATOM 1189 O O . GLY A 1 163 ? -5.199 6.477 11.211 1 97.62 163 GLY A O 1
ATOM 1190 N N . SER A 1 164 ? -4.305 6.281 9.219 1 96.69 164 SER A N 1
ATOM 1191 C CA . SER A 1 164 ? -5.348 7.031 8.531 1 96.69 164 SER A CA 1
ATOM 1192 C C . SER A 1 164 ? -6.516 6.129 8.148 1 96.69 164 SER A C 1
ATOM 1194 O O . SER A 1 164 ? -6.445 4.91 8.305 1 96.69 164 SER A O 1
ATOM 1196 N N . GLY A 1 165 ? -7.551 6.805 7.68 1 96.88 165 GLY A N 1
ATOM 1197 C CA . GLY A 1 165 ? -8.695 6.043 7.215 1 96.88 165 GLY A CA 1
ATOM 1198 C C . GLY A 1 165 ? -8.367 5.105 6.07 1 96.88 165 GLY A C 1
ATOM 1199 O O . GLY A 1 165 ? -8.781 3.943 6.074 1 96.88 165 GLY A O 1
ATOM 1200 N N . TYR A 1 166 ? -7.656 5.617 5.078 1 96.25 166 TYR A N 1
ATOM 1201 C CA . TYR A 1 166 ? -7.266 4.762 3.961 1 96.25 166 TYR A CA 1
ATOM 1202 C C . TYR A 1 166 ? -6.441 3.574 4.445 1 96.25 166 TYR A C 1
ATOM 1204 O O . TYR A 1 166 ? -6.66 2.439 4.012 1 96.25 166 TYR A O 1
ATOM 1212 N N . TRP A 1 167 ? -5.441 3.836 5.301 1 97.88 167 TRP A N 1
ATOM 1213 C CA . TRP A 1 167 ? -4.57 2.787 5.82 1 97.88 167 TRP A CA 1
ATOM 1214 C C . TRP A 1 167 ? -5.383 1.706 6.527 1 97.88 167 TRP A C 1
ATOM 1216 O O . TRP A 1 167 ? -5.176 0.513 6.297 1 97.88 167 TRP A O 1
ATOM 1226 N N . ILE A 1 168 ? -6.281 2.096 7.375 1 98.5 168 ILE A N 1
ATOM 1227 C CA . ILE A 1 168 ? -7.121 1.165 8.125 1 98.5 168 ILE A CA 1
ATOM 1228 C C . ILE A 1 168 ? -7.965 0.338 7.152 1 98.5 168 ILE A C 1
ATOM 1230 O O . ILE A 1 168 ? -8.047 -0.886 7.277 1 98.5 168 ILE A O 1
ATOM 1234 N N . GLY A 1 169 ? -8.586 1.041 6.242 1 98.06 169 GLY A N 1
ATOM 1235 C CA . GLY A 1 169 ? -9.383 0.347 5.238 1 98.06 169 GLY A CA 1
ATOM 1236 C C . GLY A 1 169 ? -8.578 -0.649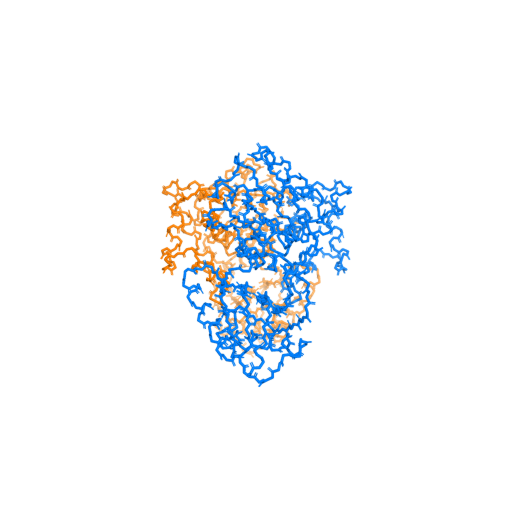 4.426 1 98.06 169 GLY A C 1
ATOM 1237 O O . GLY A 1 169 ? -9.047 -1.753 4.145 1 98.06 169 GLY A O 1
ATOM 1238 N N . LYS A 1 170 ? -7.43 -0.258 4.02 1 97.94 170 LYS A N 1
ATOM 1239 C CA . LYS A 1 170 ? -6.555 -1.134 3.244 1 97.94 170 LYS A CA 1
ATOM 1240 C C . LYS A 1 170 ? -6.18 -2.379 4.043 1 97.94 170 LYS A C 1
ATOM 1242 O O . LYS A 1 170 ? -6.184 -3.49 3.506 1 97.94 170 LYS A O 1
ATOM 1247 N N . GLU A 1 171 ? -5.816 -2.174 5.312 1 98.25 171 GLU A N 1
ATOM 1248 C CA . GLU A 1 171 ? -5.504 -3.307 6.18 1 98.25 171 GLU A CA 1
ATOM 1249 C C . GLU A 1 171 ? -6.703 -4.238 6.32 1 98.25 171 GLU A C 1
ATOM 1251 O O . GLU A 1 171 ? -6.543 -5.457 6.414 1 98.25 171 GLU A O 1
ATOM 1256 N N . ALA A 1 172 ? -7.863 -3.682 6.355 1 98.5 172 ALA A N 1
ATOM 1257 C CA . ALA A 1 172 ? -9.07 -4.496 6.43 1 98.5 172 ALA A CA 1
ATOM 1258 C C . ALA A 1 172 ? -9.227 -5.359 5.18 1 98.5 172 ALA A C 1
ATOM 1260 O O . ALA A 1 172 ? -9.531 -6.555 5.277 1 98.5 172 ALA A O 1
ATOM 1261 N N . ILE A 1 173 ? -9.039 -4.77 4.047 1 97.88 173 ILE A N 1
ATOM 1262 C CA . ILE A 1 173 ? -9.117 -5.508 2.789 1 97.88 173 ILE A CA 1
ATOM 1263 C C . ILE A 1 173 ? -8.094 -6.637 2.783 1 97.88 173 ILE A C 1
ATOM 1265 O O . ILE A 1 173 ? -8.422 -7.777 2.451 1 97.88 173 ILE A O 1
ATOM 1269 N N . ARG A 1 174 ? -6.898 -6.285 3.146 1 97.81 174 ARG A N 1
ATOM 1270 C CA . ARG A 1 174 ? -5.828 -7.277 3.203 1 97.81 174 ARG A CA 1
ATOM 1271 C C . ARG A 1 174 ? -6.211 -8.445 4.105 1 97.81 174 ARG A C 1
ATOM 1273 O O . ARG A 1 174 ? -6.004 -9.609 3.748 1 97.81 174 ARG A O 1
ATOM 1280 N N . SER A 1 175 ? -6.715 -8.117 5.25 1 97.94 175 SER A N 1
ATOM 1281 C CA . SER A 1 175 ? -7.109 -9.148 6.203 1 97.94 175 SER A CA 1
ATOM 1282 C C . SER A 1 175 ? -8.188 -10.055 5.617 1 97.94 175 SER A C 1
ATOM 1284 O O . SER A 1 175 ? -8.156 -11.273 5.805 1 97.94 175 SER A O 1
ATOM 1286 N N . VAL A 1 176 ? -9.117 -9.492 4.949 1 97.69 176 VAL A N 1
ATOM 1287 C CA . VAL A 1 176 ? -10.195 -10.273 4.348 1 97.69 176 VAL A CA 1
ATOM 1288 C C . VAL A 1 176 ? -9.617 -11.234 3.309 1 97.69 176 VAL A C 1
ATOM 1290 O O . VAL A 1 176 ? -10.023 -12.391 3.236 1 97.69 176 VAL A O 1
ATOM 1293 N N . LEU A 1 177 ? -8.695 -10.734 2.533 1 95.69 177 LEU A N 1
ATOM 1294 C CA . LEU A 1 177 ? -8.055 -11.586 1.538 1 95.69 177 LEU A CA 1
ATOM 1295 C C . LEU A 1 177 ? -7.262 -12.703 2.209 1 95.69 177 LEU A C 1
ATOM 1297 O O . LEU A 1 177 ? -7.309 -13.859 1.767 1 95.69 177 LEU A O 1
ATOM 1301 N N . LYS A 1 178 ? -6.609 -12.367 3.279 1 96.81 178 LYS A N 1
ATOM 1302 C CA . LYS A 1 178 ? -5.867 -13.375 4.035 1 96.81 178 LYS A CA 1
ATOM 1303 C C . LYS A 1 178 ? -6.812 -14.398 4.66 1 96.81 178 LYS A C 1
ATOM 1305 O O . LYS A 1 178 ? -6.48 -15.578 4.75 1 96.81 178 LYS A O 1
ATOM 1310 N N . MET A 1 179 ? -7.922 -13.945 5.125 1 96.44 179 MET A N 1
ATOM 1311 C CA . MET A 1 179 ? -8.93 -14.867 5.648 1 96.44 179 MET A CA 1
ATOM 1312 C C . MET A 1 179 ? -9.352 -15.875 4.59 1 96.44 179 MET A C 1
ATOM 1314 O O . MET A 1 179 ? -9.438 -17.078 4.867 1 96.44 179 MET A O 1
ATOM 1318 N N . ASN A 1 180 ? -9.523 -15.367 3.443 1 93.81 180 ASN A N 1
ATOM 1319 C CA . ASN A 1 180 ? -9.938 -16.219 2.338 1 93.81 180 ASN A CA 1
ATOM 1320 C C . ASN A 1 180 ? -8.883 -17.281 2.014 1 93.81 180 ASN A C 1
ATOM 1322 O O . ASN A 1 180 ? -9.219 -18.406 1.657 1 93.81 180 ASN A O 1
ATOM 1326 N N . ASP A 1 181 ? -7.629 -16.891 2.186 1 91.31 181 ASP A N 1
ATOM 1327 C CA . ASP A 1 181 ? -6.484 -17.766 1.937 1 91.31 181 ASP A CA 1
ATOM 1328 C C . ASP A 1 181 ? -6.344 -18.812 3.037 1 91.31 181 ASP A C 1
ATOM 1330 O O . ASP A 1 181 ? -5.75 -19.875 2.82 1 91.31 181 ASP A O 1
ATOM 1334 N N . GLY A 1 182 ? -6.82 -18.469 4.195 1 94.81 182 GLY A N 1
ATOM 1335 C CA . GLY A 1 182 ? -6.543 -19.281 5.363 1 94.81 182 GLY A CA 1
ATOM 1336 C C . GLY A 1 182 ? -5.32 -18.828 6.137 1 94.81 182 GLY A C 1
ATOM 1337 O O . GLY A 1 182 ? -4.879 -19.5 7.07 1 94.81 182 GLY A O 1
ATOM 1338 N N . ARG A 1 183 ? -4.836 -17.672 5.797 1 95.5 183 ARG A N 1
ATOM 1339 C CA . ARG A 1 183 ? -3.664 -17.125 6.477 1 95.5 183 ARG A CA 1
ATOM 1340 C C . ARG A 1 183 ? -4.07 -16.328 7.707 1 95.5 183 ARG A C 1
ATOM 1342 O O . ARG A 1 183 ? -3.219 -15.953 8.516 1 95.5 183 ARG A O 1
ATOM 1349 N N . GLU A 1 184 ? -5.305 -16.031 7.773 1 94.88 184 GLU A N 1
ATOM 1350 C CA . GLU A 1 184 ? -5.891 -15.312 8.906 1 94.88 184 GLU A CA 1
ATOM 1351 C C . GLU A 1 184 ? -7.23 -15.922 9.312 1 94.88 184 GLU A C 1
ATOM 1353 O O . GLU A 1 184 ? -7.949 -16.469 8.469 1 94.88 184 GLU A O 1
ATOM 1358 N N . LYS A 1 185 ? -7.508 -15.883 10.586 1 94.38 185 LYS A N 1
ATOM 1359 C CA . LYS A 1 185 ? -8.781 -16.406 11.078 1 94.38 185 LYS A CA 1
ATOM 1360 C C . LYS A 1 185 ? -9.953 -15.641 10.492 1 94.38 185 LYS A C 1
ATOM 1362 O O . LYS A 1 185 ? -9.93 -14.406 10.438 1 94.38 185 LYS A O 1
ATOM 1367 N N . GLU A 1 186 ? -10.938 -16.438 10.078 1 95.56 186 GLU A N 1
ATOM 1368 C CA . GLU A 1 186 ? -12.141 -15.797 9.555 1 95.56 186 GLU A CA 1
ATOM 1369 C C . GLU A 1 186 ? -12.945 -15.141 10.672 1 95.56 186 GLU A C 1
ATOM 1371 O O . GLU A 1 186 ? -13.156 -15.734 11.727 1 95.56 186 GLU A O 1
ATOM 1376 N N . THR A 1 187 ? -13.281 -13.938 10.469 1 97.12 187 THR A N 1
ATOM 1377 C CA . THR A 1 187 ? -14.102 -13.203 11.43 1 97.12 187 THR A CA 1
ATOM 1378 C C . THR A 1 187 ? -15.25 -12.484 10.719 1 97.12 187 THR A C 1
ATOM 1380 O O . THR A 1 187 ? -15.414 -12.609 9.5 1 97.12 187 THR A O 1
ATOM 1383 N N . ILE A 1 188 ? -16.031 -11.734 11.445 1 98.12 188 ILE A N 1
ATOM 1384 C CA . ILE A 1 188 ? -17.25 -11.094 10.938 1 98.12 188 ILE A CA 1
ATOM 1385 C C . ILE A 1 188 ? -16.859 -9.961 9.984 1 98.12 188 ILE A C 1
ATOM 1387 O O . ILE A 1 188 ? -17.688 -9.516 9.18 1 98.12 188 ILE A O 1
ATOM 1391 N N . LEU A 1 189 ? -15.633 -9.5 10.07 1 98.25 189 LEU A N 1
ATOM 1392 C CA . LEU A 1 189 ? -15.164 -8.398 9.234 1 98.25 189 LEU A CA 1
ATOM 1393 C C . LEU A 1 189 ? -15.344 -8.719 7.758 1 98.25 189 LEU A C 1
ATOM 1395 O O . LEU A 1 189 ? -15.727 -7.848 6.973 1 98.25 189 LEU A O 1
ATOM 1399 N N . SER A 1 190 ? -15.047 -9.938 7.391 1 97.81 190 SER A N 1
ATOM 1400 C CA . SER A 1 190 ? -15.164 -10.352 5.996 1 97.81 190 SER A CA 1
ATOM 1401 C C . SER A 1 190 ? -16.594 -10.188 5.496 1 97.81 190 SER A C 1
ATOM 1403 O O . SER A 1 190 ? -16.828 -9.609 4.434 1 97.81 190 SER A O 1
ATOM 1405 N N . LYS A 1 191 ? -17.5 -10.664 6.266 1 97.38 191 LYS A N 1
ATOM 1406 C CA . LYS A 1 191 ? -18.922 -10.578 5.902 1 97.38 191 LYS A CA 1
ATOM 1407 C C . LYS A 1 191 ? -19.375 -9.125 5.789 1 97.38 191 LYS A C 1
ATOM 1409 O O . LYS A 1 191 ? -20.078 -8.758 4.844 1 97.38 191 LYS A O 1
ATOM 1414 N N . LEU A 1 192 ? -18.984 -8.297 6.715 1 98.06 192 LEU A N 1
ATOM 1415 C CA . LEU A 1 192 ? -19.406 -6.898 6.734 1 98.06 192 LEU A CA 1
ATOM 1416 C C . LEU A 1 192 ? -18.891 -6.168 5.496 1 98.06 192 LEU A C 1
ATOM 1418 O O . LEU A 1 192 ? -19.641 -5.395 4.879 1 98.06 192 LEU A O 1
ATOM 1422 N N . ILE A 1 193 ? -17.688 -6.383 5.137 1 97.81 193 ILE A N 1
ATOM 1423 C CA . ILE A 1 193 ? -17.078 -5.688 4.008 1 97.81 193 ILE A CA 1
ATOM 1424 C C . ILE A 1 193 ? -17.719 -6.152 2.707 1 97.81 193 ILE A C 1
ATOM 1426 O O . ILE A 1 193 ? -18.062 -5.336 1.844 1 97.81 193 ILE A O 1
ATOM 1430 N N . LEU A 1 194 ? -17.922 -7.449 2.551 1 97.19 194 LEU A N 1
ATOM 1431 C CA . LEU A 1 194 ? -18.562 -7.961 1.34 1 97.19 194 LEU A CA 1
ATOM 1432 C C . LEU A 1 194 ? -19.984 -7.434 1.205 1 97.19 194 LEU A C 1
ATOM 1434 O O . LEU A 1 194 ? -20.406 -7.043 0.114 1 97.19 194 LEU A O 1
ATOM 1438 N N . GLN A 1 195 ? -20.672 -7.387 2.301 1 96.88 195 GLN A N 1
ATOM 1439 C CA . GLN A 1 195 ? -22.047 -6.883 2.309 1 96.88 195 GLN A CA 1
ATOM 1440 C C . GLN A 1 195 ? -22.094 -5.406 1.93 1 96.88 195 GLN A C 1
ATOM 1442 O O . GLN A 1 195 ? -22.984 -4.977 1.192 1 96.88 195 GLN A O 1
ATOM 1447 N N . LYS A 1 196 ? -21.172 -4.633 2.438 1 94.69 196 LYS A N 1
ATOM 1448 C CA . LYS A 1 196 ? -21.109 -3.205 2.145 1 94.69 196 LYS A CA 1
ATOM 1449 C C . LYS A 1 196 ? -21.062 -2.953 0.641 1 94.69 196 LYS A C 1
ATOM 1451 O O . LYS A 1 196 ? -21.703 -2.035 0.135 1 94.69 196 LYS A O 1
ATOM 1456 N N . PHE A 1 197 ? -20.312 -3.822 -0.062 1 94.88 197 PHE A N 1
ATOM 1457 C CA . PHE A 1 197 ? -20.109 -3.617 -1.491 1 94.88 197 PHE A CA 1
ATOM 1458 C C . PHE A 1 197 ? -21.109 -4.426 -2.303 1 94.88 197 PHE A C 1
ATOM 1460 O O . PHE A 1 197 ? -21.172 -4.301 -3.527 1 94.88 197 PHE A O 1
ATOM 1467 N N . GLY A 1 198 ? -21.906 -5.285 -1.62 1 95.25 198 GLY A N 1
ATOM 1468 C CA . GLY A 1 198 ? -22.828 -6.172 -2.309 1 95.25 198 GLY A CA 1
ATOM 1469 C C . GLY A 1 198 ? -22.141 -7.297 -3.053 1 95.25 198 GLY A C 1
ATOM 1470 O O . GLY A 1 198 ? -22.609 -7.73 -4.109 1 95.25 198 GLY A O 1
ATOM 1471 N N . PHE A 1 199 ? -21.031 -7.621 -2.514 1 93.25 199 PHE A N 1
ATOM 1472 C CA . PHE A 1 199 ? -20.25 -8.68 -3.145 1 93.25 199 PHE A CA 1
ATOM 1473 C C . PHE A 1 199 ? -20.656 -10.047 -2.6 1 93.25 199 PHE A C 1
ATOM 1475 O O . PHE A 1 199 ? -21.031 -10.172 -1.429 1 93.25 199 PHE A O 1
ATOM 1482 N N . ASN A 1 200 ? -20.547 -11.062 -3.42 1 91.19 200 ASN A N 1
ATOM 1483 C CA . ASN A 1 200 ? -20.922 -12.414 -3.021 1 91.19 200 ASN A CA 1
ATOM 1484 C C . ASN A 1 200 ? -19.719 -13.25 -2.635 1 91.19 200 ASN A C 1
ATOM 1486 O O . ASN A 1 200 ? -19.844 -14.25 -1.923 1 91.19 200 ASN A O 1
ATOM 1490 N N . LYS A 1 201 ? -18.641 -12.891 -3.201 1 90.94 201 LYS A N 1
ATOM 1491 C C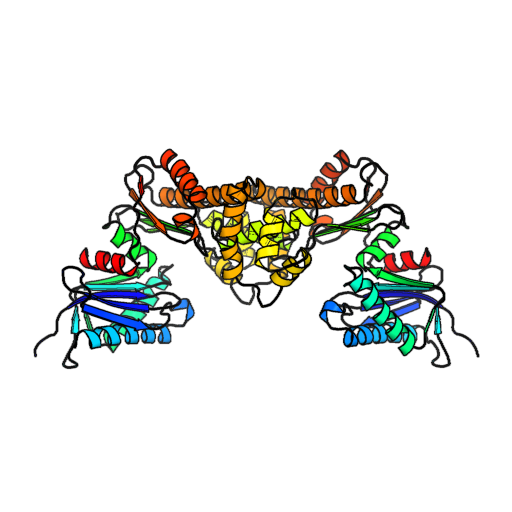A . LYS A 1 201 ? -17.422 -13.641 -2.92 1 90.94 201 LYS A CA 1
ATOM 1492 C C . LYS A 1 201 ? -16.203 -12.719 -2.842 1 90.94 201 LYS A C 1
ATOM 1494 O O . LYS A 1 201 ? -16.266 -11.578 -3.307 1 90.94 201 LYS A O 1
ATOM 1499 N N . VAL A 1 202 ? -15.156 -13.164 -2.244 1 91.31 202 VAL A N 1
ATOM 1500 C CA . VAL A 1 202 ? -13.945 -12.398 -1.985 1 91.31 202 VAL A CA 1
ATOM 1501 C C . VAL A 1 202 ? -13.305 -11.977 -3.309 1 91.31 202 VAL A C 1
ATOM 1503 O O . VAL A 1 202 ? -12.734 -10.891 -3.412 1 91.31 202 VAL A O 1
ATOM 1506 N N . GLU A 1 203 ? -13.477 -12.75 -4.324 1 86.12 203 GLU A N 1
ATOM 1507 C CA . GLU A 1 203 ? -12.945 -12.422 -5.641 1 86.12 203 GLU A CA 1
ATOM 1508 C C . GLU A 1 203 ? -13.523 -11.117 -6.172 1 86.12 203 GLU A C 1
ATOM 1510 O O . GLU A 1 203 ? -12.852 -10.375 -6.887 1 86.12 203 GLU A O 1
ATOM 1515 N N . ASP A 1 204 ? -14.766 -10.898 -5.812 1 90.12 204 ASP A N 1
ATOM 1516 C CA . ASP A 1 204 ? -15.391 -9.641 -6.207 1 90.12 204 ASP A CA 1
ATOM 1517 C C . ASP A 1 204 ? -14.672 -8.453 -5.586 1 90.12 204 ASP A C 1
ATOM 1519 O O . ASP A 1 204 ? -14.539 -7.398 -6.215 1 90.12 204 ASP A O 1
ATOM 1523 N N . LEU A 1 205 ? -14.242 -8.656 -4.359 1 93.19 205 LEU A N 1
ATOM 1524 C CA . LEU A 1 205 ? -13.484 -7.613 -3.672 1 93.19 205 LEU A CA 1
ATOM 1525 C C . LEU A 1 205 ? -12.156 -7.363 -4.367 1 93.19 205 LEU A C 1
ATOM 1527 O O . LEU A 1 205 ? -11.766 -6.211 -4.582 1 93.19 205 LEU A O 1
ATOM 1531 N N . TYR A 1 206 ? -11.547 -8.398 -4.719 1 90.06 206 TYR A N 1
ATOM 1532 C CA . TYR A 1 206 ? -10.289 -8.305 -5.457 1 90.06 206 TYR A CA 1
ATOM 1533 C C . TYR A 1 206 ? -10.484 -7.559 -6.77 1 90.06 206 TYR A C 1
ATOM 1535 O O . TYR A 1 206 ? -9.703 -6.66 -7.098 1 90.06 206 TYR A O 1
ATOM 1543 N N . ASN A 1 207 ? -11.508 -7.902 -7.445 1 85.44 207 ASN A N 1
ATOM 1544 C CA . ASN A 1 207 ? -11.797 -7.258 -8.719 1 85.44 207 ASN A CA 1
ATOM 1545 C C . ASN A 1 207 ? -12.047 -5.762 -8.555 1 85.44 207 ASN A C 1
ATOM 1547 O O . ASN A 1 207 ? -11.609 -4.957 -9.375 1 85.44 207 ASN A O 1
ATOM 1551 N N . TRP A 1 208 ? -12.703 -5.465 -7.574 1 90.31 208 TRP A N 1
ATOM 1552 C CA . TRP A 1 208 ? -12.984 -4.062 -7.297 1 90.31 208 TRP A CA 1
ATOM 1553 C C . TRP A 1 208 ? -11.688 -3.299 -7.012 1 90.31 208 TRP A C 1
ATOM 1555 O O . TRP A 1 208 ? -11.5 -2.186 -7.508 1 90.31 208 TRP A O 1
ATOM 1565 N N . VAL A 1 209 ? -10.742 -3.863 -6.242 1 92.69 209 VAL A N 1
ATOM 1566 C CA . VAL A 1 209 ? -9.477 -3.24 -5.863 1 92.69 209 VAL A CA 1
ATOM 1567 C C . VAL A 1 209 ? -8.695 -2.852 -7.117 1 92.69 209 VAL A C 1
ATOM 1569 O O . VAL A 1 209 ? -8.008 -1.825 -7.137 1 92.69 209 VAL A O 1
ATOM 1572 N N . TYR A 1 210 ? -8.812 -3.555 -8.109 1 85.12 210 TYR A N 1
ATOM 1573 C CA . TYR A 1 210 ? -8.023 -3.299 -9.305 1 85.12 210 TYR A CA 1
ATOM 1574 C C . TYR A 1 210 ? -8.883 -2.717 -10.414 1 85.12 210 TYR A C 1
ATOM 1576 O O . TYR A 1 210 ? -8.453 -2.637 -11.57 1 85.12 210 TYR A O 1
ATOM 1584 N N . SER A 1 211 ? -10.109 -2.361 -10.102 1 85.19 211 SER A N 1
ATOM 1585 C CA . SER A 1 211 ? -11.016 -1.72 -11.055 1 85.19 211 SER A CA 1
ATOM 1586 C C . SER A 1 211 ? -10.844 -0.203 -11.039 1 85.19 211 SER A C 1
ATOM 1588 O O . SER A 1 211 ? -10.258 0.352 -10.109 1 85.19 211 SER A O 1
ATOM 1590 N N . PRO A 1 212 ? -11.383 0.449 -12.016 1 84.31 212 PRO A N 1
ATOM 1591 C CA . PRO A 1 212 ? -11.344 1.913 -12.047 1 84.31 212 PRO A CA 1
ATOM 1592 C C . PRO A 1 212 ? -12.188 2.551 -10.945 1 84.31 212 PRO A C 1
ATOM 1594 O O . PRO A 1 212 ? -12.055 3.746 -10.672 1 84.31 212 PRO A O 1
ATOM 1597 N N . SER A 1 213 ? -13.062 1.775 -10.406 1 89.19 213 SER A N 1
ATOM 1598 C CA . SER A 1 213 ? -13.945 2.316 -9.383 1 89.19 213 SER A CA 1
ATOM 1599 C C . SER A 1 213 ? -13.234 2.41 -8.031 1 89.19 213 SER A C 1
ATOM 1601 O O . SER A 1 213 ? -13.734 3.049 -7.105 1 89.19 213 SER A O 1
ATOM 1603 N N . TYR A 1 214 ? -12.047 1.775 -7.969 1 90.31 214 TYR A N 1
ATOM 1604 C CA . TYR A 1 214 ? -11.258 1.82 -6.742 1 90.31 214 TYR A CA 1
ATOM 1605 C C . TYR A 1 214 ? -10.828 3.246 -6.422 1 90.31 214 TYR A C 1
ATOM 1607 O O . TYR A 1 214 ? -10.25 3.93 -7.27 1 90.31 214 TYR A O 1
ATOM 1615 N N . CYS A 1 215 ? -11.133 3.715 -5.258 1 88.88 215 CYS A N 1
ATOM 1616 C CA . CYS A 1 215 ? -10.68 5.051 -4.887 1 88.88 215 CYS A CA 1
ATOM 1617 C C . CYS A 1 215 ? -10.375 5.129 -3.395 1 88.88 215 CYS A C 1
ATOM 1619 O O . CYS A 1 215 ? -10.93 4.367 -2.602 1 88.88 215 CYS A O 1
ATOM 1621 N N . VAL A 1 216 ? -9.594 6.07 -3.01 1 88.5 216 VAL A N 1
ATOM 1622 C CA . VAL A 1 216 ? -9.078 6.266 -1.66 1 88.5 216 VAL A CA 1
ATOM 1623 C C . VAL A 1 216 ? -10.234 6.516 -0.693 1 88.5 216 VAL A C 1
ATOM 1625 O O . VAL A 1 216 ? -10.242 5.988 0.421 1 88.5 216 VAL A O 1
ATOM 1628 N N . ASP A 1 217 ? -11.234 7.18 -1.148 1 87.44 217 ASP A N 1
ATOM 1629 C C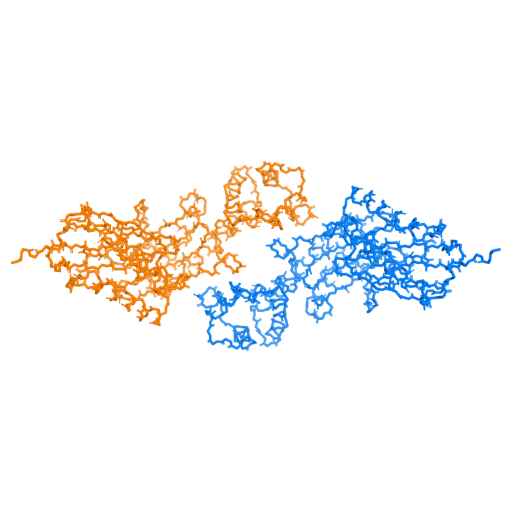A . ASP A 1 217 ? -12.359 7.551 -0.295 1 87.44 217 ASP A CA 1
ATOM 1630 C C . ASP A 1 217 ? -13.188 6.324 0.084 1 87.44 217 ASP A C 1
ATOM 1632 O O . ASP A 1 217 ? -13.594 6.176 1.238 1 87.44 217 ASP A O 1
ATOM 1636 N N . ASP A 1 218 ? -13.398 5.461 -0.875 1 92.44 218 ASP A N 1
ATOM 1637 C CA . ASP A 1 218 ? -14.18 4.254 -0.611 1 92.44 218 ASP A CA 1
ATOM 1638 C C . ASP A 1 218 ? -13.438 3.312 0.331 1 92.44 218 ASP A C 1
ATOM 1640 O O . ASP A 1 218 ? -14.047 2.682 1.196 1 92.44 218 ASP A O 1
ATOM 1644 N N . VAL A 1 219 ? -12.156 3.225 0.152 1 96 219 VAL A N 1
ATOM 1645 C CA . VAL A 1 219 ? -11.344 2.395 1.038 1 96 219 VAL A CA 1
ATOM 1646 C C . VAL A 1 219 ? -11.359 2.977 2.449 1 96 219 VAL A C 1
ATOM 1648 O O . VAL A 1 219 ? -11.516 2.244 3.43 1 96 219 VAL A O 1
ATOM 1651 N N . GLY A 1 220 ? -11.18 4.293 2.518 1 95.38 220 GLY A N 1
ATOM 1652 C CA . GLY A 1 220 ? -11.211 4.953 3.812 1 95.38 220 GLY A CA 1
ATOM 1653 C C . GLY A 1 220 ? -12.523 4.758 4.547 1 95.38 220 GLY A C 1
ATOM 1654 O O . GLY A 1 220 ? -12.547 4.66 5.777 1 95.38 220 GLY A O 1
ATOM 1655 N N . ALA A 1 221 ? -13.609 4.676 3.832 1 93.88 221 ALA A N 1
ATOM 1656 C CA . ALA A 1 221 ? -14.945 4.527 4.406 1 93.88 221 ALA A CA 1
ATOM 1657 C C . ALA A 1 221 ? -15.094 3.18 5.102 1 93.88 221 ALA A C 1
ATOM 1659 O O . ALA A 1 221 ? -15.969 3.006 5.949 1 93.88 221 ALA A O 1
ATOM 1660 N N . LEU A 1 222 ? -14.242 2.293 4.848 1 97.25 222 LEU A N 1
ATOM 1661 C CA . LEU A 1 222 ? -14.305 0.972 5.461 1 97.25 222 LEU A CA 1
ATOM 1662 C C . LEU A 1 222 ? -13.938 1.041 6.938 1 97.25 222 LEU A C 1
ATOM 1664 O O . LEU A 1 222 ? -14.172 0.091 7.688 1 97.25 222 LEU A O 1
ATOM 1668 N N . THR A 1 223 ? -13.32 2.127 7.359 1 97.38 223 THR A N 1
ATOM 1669 C CA . THR A 1 223 ? -12.93 2.322 8.75 1 97.38 223 THR A CA 1
ATOM 1670 C C . THR A 1 223 ? -14.125 2.131 9.68 1 97.38 223 THR A C 1
ATOM 1672 O O . THR A 1 223 ? -13.992 1.555 10.758 1 97.38 223 THR A O 1
ATOM 1675 N N . THR A 1 224 ? -15.25 2.549 9.242 1 96.81 224 THR A N 1
ATOM 1676 C CA . THR A 1 224 ? -16.453 2.439 10.055 1 96.81 224 THR A CA 1
ATOM 1677 C C . THR A 1 224 ? -16.844 0.978 10.25 1 96.81 224 THR A C 1
ATOM 1679 O O . THR A 1 224 ? -17.328 0.596 11.32 1 96.81 224 THR A O 1
ATOM 1682 N N . LEU A 1 225 ? -16.625 0.189 9.25 1 98.06 225 LEU A N 1
ATOM 1683 C CA . LEU A 1 225 ? -16.938 -1.231 9.352 1 98.06 225 LEU A CA 1
ATOM 1684 C C . LEU A 1 225 ? -15.961 -1.944 10.266 1 98.06 225 LEU A C 1
ATOM 1686 O O . LEU A 1 225 ? -16.328 -2.889 10.969 1 98.06 225 LEU A O 1
ATOM 1690 N N . VAL A 1 226 ? -14.703 -1.514 10.258 1 98.5 226 VAL A N 1
ATOM 1691 C CA . VAL A 1 226 ? -13.711 -2.076 11.164 1 98.5 226 VAL A CA 1
ATOM 1692 C C . VAL A 1 226 ? -14.109 -1.783 12.609 1 98.5 226 VAL A C 1
ATOM 1694 O O . VAL A 1 226 ? -14.008 -2.656 13.477 1 98.5 226 VAL A O 1
ATOM 1697 N N . GLU A 1 227 ? -14.562 -0.619 12.828 1 97.88 227 GLU A N 1
ATOM 1698 C CA . GLU A 1 227 ? -15.016 -0.24 14.164 1 97.88 227 GLU A CA 1
ATOM 1699 C C . GLU A 1 227 ? -16.234 -1.058 14.578 1 97.88 227 GLU A C 1
ATOM 1701 O O . GLU A 1 227 ? -16.344 -1.485 15.734 1 97.88 227 GLU A O 1
ATOM 1706 N N . GLU A 1 228 ? -17.141 -1.199 13.656 1 97.88 228 GLU A N 1
ATOM 1707 C CA . GLU A 1 228 ? -18.344 -1.991 13.922 1 97.88 228 GLU A CA 1
ATOM 1708 C C . GLU A 1 228 ? -17.984 -3.436 14.266 1 97.88 228 GLU A C 1
ATOM 1710 O O . GLU A 1 228 ? -18.5 -4 15.227 1 97.88 228 GLU A O 1
ATOM 1715 N N . ALA A 1 229 ? -17.125 -3.996 13.516 1 98.56 229 ALA A N 1
ATOM 1716 C CA . ALA A 1 229 ? -16.672 -5.363 13.766 1 98.56 229 ALA A CA 1
ATOM 1717 C C . ALA A 1 229 ? -15.992 -5.48 15.125 1 98.56 229 ALA A C 1
ATOM 1719 O O . ALA A 1 229 ? -16.203 -6.453 15.852 1 98.56 229 ALA A O 1
ATOM 1720 N N . TYR A 1 230 ? -15.195 -4.477 15.461 1 98.25 230 TYR A N 1
ATOM 1721 C CA . TYR A 1 230 ? -14.531 -4.438 16.766 1 98.25 230 TYR A CA 1
ATOM 1722 C C . TYR A 1 230 ? -15.547 -4.473 17.891 1 98.25 230 TYR A C 1
ATOM 1724 O O . TYR A 1 230 ? -15.398 -5.242 18.844 1 98.25 230 TYR A O 1
ATOM 1732 N N . LYS A 1 231 ? -16.547 -3.744 17.766 1 97.94 231 LYS A N 1
ATOM 1733 C CA . LYS A 1 231 ? -17.578 -3.684 18.797 1 97.94 231 LYS A CA 1
ATOM 1734 C C . LYS A 1 231 ? -18.297 -5.02 18.922 1 97.94 231 LYS A C 1
ATOM 1736 O O . LYS A 1 231 ? -18.812 -5.352 20 1 97.94 231 LYS A O 1
ATOM 1741 N N . MET A 1 232 ? -18.266 -5.797 17.891 1 98.12 232 MET A N 1
ATOM 1742 C CA . MET A 1 232 ? -18.906 -7.109 17.891 1 98.12 232 MET A CA 1
ATOM 1743 C C . MET A 1 232 ? -17.938 -8.188 18.375 1 98.12 232 MET A C 1
ATOM 1745 O O . MET A 1 232 ? -18.266 -9.375 18.344 1 98.12 232 MET A O 1
ATOM 1749 N N . GLY A 1 233 ? -16.75 -7.812 18.719 1 97.81 233 GLY A N 1
ATOM 1750 C CA . GLY A 1 233 ? -15.805 -8.734 19.312 1 97.81 233 GLY A CA 1
ATOM 1751 C C . GLY A 1 233 ? -14.812 -9.305 18.312 1 97.81 233 GLY A C 1
ATOM 1752 O O . GLY A 1 233 ? -14.133 -10.289 18.594 1 97.81 233 GLY A O 1
ATOM 1753 N N . ASP A 1 234 ? -14.664 -8.664 17.203 1 98.06 234 ASP A N 1
ATOM 1754 C CA . ASP A 1 234 ? -13.766 -9.133 16.141 1 98.06 234 ASP A CA 1
ATOM 1755 C C . ASP A 1 234 ? -12.312 -8.812 16.484 1 98.06 234 ASP A C 1
ATOM 1757 O O . ASP A 1 234 ? -11.891 -7.656 16.438 1 98.06 234 ASP A O 1
ATOM 1761 N N . GLU A 1 235 ? -11.492 -9.867 16.641 1 98 235 GLU A N 1
ATOM 1762 C CA . GLU A 1 235 ? -10.117 -9.695 17.094 1 98 235 GLU A CA 1
ATOM 1763 C C . GLU A 1 235 ? -9.227 -9.141 15.984 1 98 235 GLU A C 1
ATOM 1765 O O . GLU A 1 235 ? -8.273 -8.406 16.266 1 98 235 GLU A O 1
ATOM 1770 N N . VAL A 1 236 ? -9.547 -9.492 14.789 1 98.12 236 VAL A N 1
ATOM 1771 C CA . VAL A 1 236 ? -8.773 -8.977 13.664 1 98.12 236 VAL A CA 1
ATOM 1772 C C . VAL A 1 236 ? -8.953 -7.465 13.562 1 98.12 236 VAL A C 1
ATOM 1774 O O . VAL A 1 236 ? -7.98 -6.727 13.414 1 98.12 236 VAL A O 1
ATOM 1777 N N . SER A 1 237 ? -10.18 -7.031 13.719 1 98.56 237 SER A N 1
ATOM 1778 C CA . SER A 1 237 ? -10.469 -5.602 13.695 1 98.56 237 SER A CA 1
ATOM 1779 C C . SER A 1 237 ? -9.797 -4.879 14.852 1 98.56 237 SER A C 1
ATOM 1781 O O . SER A 1 237 ? -9.258 -3.781 14.68 1 98.56 237 SER A O 1
ATOM 1783 N N . LYS A 1 238 ? -9.812 -5.492 16 1 98.5 238 LYS A N 1
ATOM 1784 C CA . LYS A 1 238 ? -9.109 -4.91 17.141 1 98.5 238 LYS A CA 1
ATOM 1785 C C . LYS A 1 238 ? -7.625 -4.727 16.844 1 98.5 238 LYS A C 1
ATOM 1787 O O . LYS A 1 238 ? -7.043 -3.697 17.188 1 98.5 238 LYS A O 1
ATOM 1792 N N . GLY A 1 239 ? -7.059 -5.738 16.234 1 98.44 239 GLY A N 1
ATOM 1793 C CA . GLY A 1 239 ? -5.652 -5.656 15.875 1 98.44 239 GLY A CA 1
ATOM 1794 C C . GLY A 1 239 ? -5.348 -4.512 14.922 1 98.44 239 GLY A C 1
ATOM 1795 O O . GLY A 1 239 ? -4.352 -3.807 15.094 1 98.44 239 GLY A O 1
ATOM 1796 N N . ILE A 1 240 ? -6.207 -4.32 13.961 1 98.5 240 ILE A N 1
ATOM 1797 C CA . ILE A 1 240 ? -6.035 -3.246 12.984 1 98.5 240 ILE A CA 1
ATOM 1798 C C . ILE A 1 240 ? -6.102 -1.894 13.695 1 98.5 240 ILE A C 1
ATOM 1800 O O . ILE A 1 240 ? -5.266 -1.02 13.453 1 98.5 240 ILE A O 1
ATOM 1804 N N . LEU A 1 241 ? -7.059 -1.738 14.594 1 98.69 241 LEU A N 1
ATOM 1805 C CA . LEU A 1 241 ? -7.227 -0.484 15.32 1 98.69 241 LEU A CA 1
ATOM 1806 C C . LEU A 1 241 ? -6.062 -0.254 16.281 1 98.69 241 LEU A C 1
ATOM 1808 O O . LEU A 1 241 ? -5.613 0.88 16.453 1 98.69 241 LEU A O 1
ATOM 1812 N N . ASP A 1 242 ? -5.57 -1.316 16.906 1 98.69 242 ASP A N 1
ATOM 1813 C CA . ASP A 1 242 ? -4.402 -1.219 17.766 1 98.69 242 ASP A CA 1
ATOM 1814 C C . ASP A 1 242 ? -3.184 -0.712 17 1 98.69 242 ASP A C 1
ATOM 1816 O O . ASP A 1 242 ? -2.457 0.158 17.484 1 98.69 242 ASP A O 1
ATOM 1820 N N . ASP A 1 243 ? -3.033 -1.296 15.875 1 98.5 243 ASP A N 1
ATOM 1821 C CA . ASP A 1 243 ? -1.89 -0.901 15.055 1 98.5 243 ASP A CA 1
ATOM 1822 C C . ASP A 1 243 ? -2.012 0.554 14.609 1 98.5 243 ASP A C 1
ATOM 1824 O O . ASP A 1 243 ? -1.02 1.285 14.586 1 98.5 243 ASP A O 1
ATOM 1828 N N . ALA A 1 244 ? -3.186 0.962 14.234 1 98.5 244 ALA A N 1
ATOM 1829 C CA . ALA A 1 244 ? -3.43 2.346 13.836 1 98.5 244 ALA A CA 1
ATOM 1830 C C . ALA A 1 244 ? -3.098 3.309 14.977 1 98.5 244 ALA A C 1
ATOM 1832 O O . ALA A 1 244 ? -2.396 4.305 14.766 1 98.5 244 ALA A O 1
ATOM 1833 N N . ALA A 1 245 ? -3.557 2.975 16.141 1 98.56 245 ALA A N 1
ATOM 1834 C CA . ALA A 1 245 ? -3.295 3.809 17.312 1 98.56 245 ALA A CA 1
ATOM 1835 C C . ALA A 1 245 ? -1.799 3.896 17.609 1 98.56 245 ALA A C 1
ATOM 1837 O O . ALA A 1 245 ? -1.287 4.965 17.938 1 98.56 245 ALA A O 1
ATOM 1838 N N . SER A 1 246 ? -1.18 2.77 17.469 1 98.5 246 SER A N 1
ATOM 1839 C CA . SER A 1 246 ? 0.258 2.729 17.719 1 98.5 246 SER A CA 1
ATOM 1840 C C . SER A 1 246 ? 1.015 3.615 16.734 1 98.5 246 SER A C 1
ATOM 1842 O O . SER A 1 246 ? 1.94 4.332 17.125 1 98.5 246 SER A O 1
ATOM 1844 N N . GLU A 1 247 ? 0.633 3.559 15.492 1 98.25 247 GLU A N 1
ATOM 1845 C CA . GLU A 1 247 ? 1.284 4.363 14.469 1 98.25 247 GLU A CA 1
ATOM 1846 C C . GLU A 1 247 ? 1.041 5.852 14.695 1 98.25 247 GLU A C 1
ATOM 1848 O O . GLU A 1 247 ? 1.957 6.664 14.555 1 98.25 247 GLU A O 1
ATOM 1853 N N . LEU A 1 248 ? -0.128 6.219 15.047 1 98.31 248 LEU A N 1
ATOM 1854 C CA . LEU A 1 248 ? -0.453 7.621 15.297 1 98.31 248 LEU A CA 1
ATOM 1855 C C . LEU A 1 248 ? 0.263 8.125 16.547 1 98.31 248 LEU A C 1
ATOM 1857 O O . LEU A 1 248 ? 0.696 9.281 16.594 1 98.31 248 LEU A O 1
ATOM 1861 N N . THR A 1 249 ? 0.353 7.27 17.547 1 98.19 249 THR A N 1
ATOM 1862 C CA . THR A 1 249 ? 1.09 7.625 18.766 1 98.19 249 THR A CA 1
ATOM 1863 C C . THR A 1 249 ? 2.555 7.906 18.438 1 98.19 249 THR A C 1
ATOM 1865 O O . THR A 1 249 ? 3.119 8.898 18.906 1 98.19 249 THR A O 1
ATOM 1868 N N . LEU A 1 250 ? 3.078 7.023 17.672 1 97.81 250 LEU A N 1
ATOM 1869 C CA . LEU A 1 250 ? 4.477 7.188 17.297 1 97.81 250 LEU A CA 1
ATOM 1870 C C . LEU A 1 250 ? 4.684 8.484 16.531 1 97.81 250 LEU A C 1
ATOM 1872 O O . LEU A 1 250 ? 5.676 9.188 16.734 1 97.81 250 LEU A O 1
ATOM 1876 N N . LEU A 1 251 ? 3.791 8.812 15.641 1 97.38 251 LEU A N 1
ATOM 1877 C CA . LEU A 1 251 ? 3.818 10.055 14.883 1 97.38 251 LEU A CA 1
ATOM 1878 C C . LEU A 1 251 ? 3.83 11.266 15.812 1 97.38 251 LEU A C 1
ATOM 1880 O O . LEU A 1 251 ? 4.648 12.172 15.656 1 97.38 251 LEU A O 1
ATOM 1884 N N . LEU A 1 252 ? 2.953 11.234 16.703 1 97.25 252 LEU A N 1
ATOM 1885 C CA . LEU A 1 252 ? 2.773 12.344 17.641 1 97.25 252 LEU A CA 1
ATOM 1886 C C . LEU A 1 252 ? 3.979 12.477 18.562 1 97.25 252 LEU A C 1
ATOM 1888 O O . LEU A 1 252 ? 4.527 13.57 18.719 1 97.25 252 LEU A O 1
ATOM 1892 N N . GLU A 1 253 ? 4.398 11.391 19.109 1 97.38 253 GLU A N 1
ATOM 1893 C CA . GLU A 1 253 ? 5.523 11.398 20.047 1 97.38 253 GLU A CA 1
ATOM 1894 C C . GLU A 1 253 ? 6.801 11.883 19.359 1 97.38 253 GLU A C 1
ATOM 1896 O O . GLU A 1 253 ? 7.562 12.664 19.938 1 97.38 253 GLU A O 1
ATOM 1901 N N . THR A 1 254 ? 6.969 11.383 18.203 1 97.56 254 THR A N 1
ATOM 1902 C CA . THR A 1 254 ? 8.148 11.781 17.438 1 97.56 254 THR A CA 1
ATOM 1903 C C . THR A 1 254 ? 8.148 13.289 17.188 1 97.56 254 THR A C 1
ATOM 1905 O O . THR A 1 254 ? 9.172 13.953 17.344 1 97.56 254 THR A O 1
ATOM 1908 N N . THR A 1 255 ? 7.039 13.828 16.875 1 96.94 255 THR A N 1
ATOM 1909 C CA . THR A 1 255 ? 6.926 15.242 16.531 1 96.94 255 THR A CA 1
ATOM 1910 C C . THR A 1 255 ? 7.125 16.109 17.781 1 96.94 255 THR A C 1
ATOM 1912 O O . THR A 1 255 ? 7.805 17.141 17.719 1 96.94 255 THR A O 1
ATOM 1915 N N . ILE A 1 256 ? 6.555 15.75 18.859 1 96.62 256 ILE A N 1
ATOM 1916 C CA . ILE A 1 256 ? 6.664 16.547 20.062 1 96.62 256 ILE A CA 1
ATOM 1917 C C . ILE A 1 256 ? 8.094 16.469 20.609 1 96.62 256 ILE A C 1
ATOM 1919 O O . ILE A 1 256 ? 8.594 17.438 21.188 1 96.62 256 ILE A O 1
ATOM 1923 N N . ASP A 1 257 ? 8.734 15.32 20.391 1 96.5 257 ASP A N 1
ATOM 1924 C CA . ASP A 1 257 ? 10.141 15.195 20.766 1 96.5 257 ASP A CA 1
ATOM 1925 C C . ASP A 1 257 ? 11.016 16.125 19.922 1 96.5 257 ASP A C 1
ATOM 1927 O O . ASP A 1 257 ? 11.898 16.797 20.453 1 96.5 257 ASP A O 1
ATOM 1931 N N . LYS A 1 258 ? 10.75 16.141 18.703 1 96 258 LYS A N 1
ATOM 1932 C CA . LYS A 1 258 ? 11.477 17.047 17.812 1 96 258 LYS A CA 1
ATOM 1933 C C . LYS A 1 258 ? 11.289 18.5 18.234 1 96 258 LYS A C 1
ATOM 1935 O O . LYS A 1 258 ? 12.227 19.297 18.172 1 96 258 LYS A O 1
ATOM 1940 N N . ALA A 1 259 ? 10.109 18.797 18.656 1 95.5 259 ALA A N 1
ATOM 1941 C CA . ALA A 1 259 ? 9.773 20.172 19.031 1 95.5 259 ALA A CA 1
ATOM 1942 C C . ALA A 1 259 ? 10.312 20.5 20.422 1 95.5 259 ALA A C 1
ATOM 1944 O O . ALA A 1 259 ? 10.367 21.672 20.812 1 95.5 259 ALA A O 1
ATOM 1945 N N . GLY A 1 260 ? 10.648 19.453 21.203 1 96.19 260 GLY A N 1
ATOM 1946 C CA . GLY A 1 260 ? 11.18 19.641 22.547 1 96.19 260 GLY A CA 1
ATOM 1947 C C . GLY A 1 260 ? 10.125 20.062 23.547 1 96.19 260 GLY A C 1
ATOM 1948 O O . GLY A 1 260 ? 10.43 20.781 24.5 1 96.19 260 GLY A O 1
ATOM 1949 N N . ILE A 1 261 ? 8.906 19.656 23.344 1 95.88 261 ILE A N 1
ATOM 1950 C CA . ILE A 1 261 ? 7.855 20.203 24.188 1 95.88 261 ILE A CA 1
ATOM 1951 C C . ILE A 1 261 ? 7.227 19.094 25.016 1 95.88 261 ILE A C 1
ATOM 1953 O O . ILE A 1 261 ? 6.262 19.312 25.75 1 95.88 261 ILE A O 1
ATOM 1957 N N . ALA A 1 262 ? 7.758 17.938 24.969 1 94.31 262 ALA A N 1
ATOM 1958 C CA . ALA A 1 262 ? 7.172 16.766 25.641 1 94.31 262 ALA A CA 1
ATOM 1959 C C . ALA A 1 262 ? 7.102 16.969 27.141 1 94.31 262 ALA A C 1
ATOM 1961 O O . ALA A 1 262 ? 6.195 16.469 27.812 1 94.31 262 ALA A O 1
ATOM 1962 N N . ARG A 1 263 ? 8.023 17.688 27.656 1 93.5 263 ARG A N 1
ATOM 1963 C CA . ARG A 1 263 ? 8.109 17.844 29.109 1 93.5 263 ARG A CA 1
ATOM 1964 C C . ARG A 1 263 ? 7.449 19.156 29.547 1 93.5 263 ARG A C 1
ATOM 1966 O O . ARG A 1 263 ? 7.375 19.438 30.75 1 93.5 263 ARG A O 1
ATOM 1973 N N . GLU A 1 264 ? 6.961 19.906 28.594 1 93.62 264 GLU A N 1
ATOM 1974 C CA . GLU A 1 264 ? 6.297 21.172 28.891 1 93.62 264 GLU A CA 1
ATOM 1975 C C . GLU A 1 264 ? 4.789 21.078 28.656 1 93.62 264 GLU A C 1
ATOM 1977 O O . GLU A 1 264 ? 4.305 20.062 28.141 1 93.62 264 GLU A O 1
ATOM 1982 N N . GLU A 1 265 ? 4.203 22.094 29.203 1 94.75 265 GLU A N 1
ATOM 1983 C CA . GLU A 1 265 ? 2.789 22.203 28.859 1 94.75 265 GLU A CA 1
ATOM 1984 C C . GLU A 1 265 ? 2.598 22.625 27.406 1 94.75 265 GLU A C 1
ATOM 1986 O O . GLU A 1 265 ? 3.27 23.531 26.922 1 94.75 265 GLU A O 1
ATOM 1991 N N . PHE A 1 266 ? 1.793 21.859 26.734 1 95.81 266 PHE A N 1
ATOM 1992 C CA . PHE A 1 266 ? 1.46 22.234 25.375 1 95.81 266 PHE A CA 1
ATOM 1993 C C . PHE A 1 266 ? 0.039 21.797 25.031 1 95.81 266 PHE A C 1
ATOM 1995 O O . PHE A 1 266 ? -0.548 20.969 25.719 1 95.81 266 PHE A O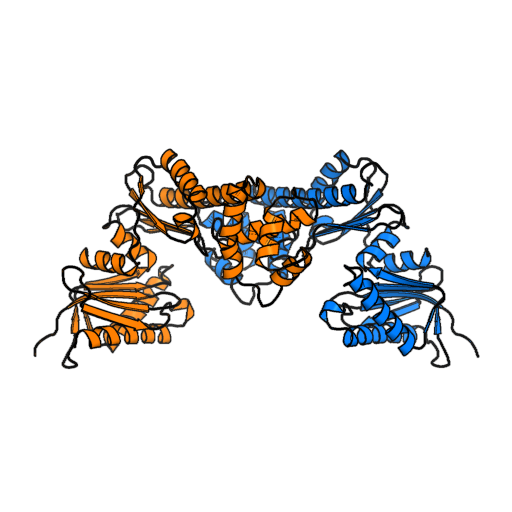 1
ATOM 2002 N N . GLN A 1 267 ? -0.48 22.438 24.016 1 95.12 267 GLN A N 1
ATOM 2003 C CA . GLN A 1 267 ? -1.842 22.156 23.578 1 95.12 267 GLN A CA 1
ATOM 2004 C C . GLN A 1 267 ? -1.848 21.172 22.406 1 95.12 267 GLN A C 1
ATOM 2006 O O . GLN A 1 267 ? -0.991 21.25 21.516 1 95.12 267 GLN A O 1
ATOM 2011 N N . LEU A 1 268 ? -2.789 20.203 22.5 1 95.38 268 LEU A N 1
ATOM 2012 C CA . LEU A 1 268 ? -2.936 19.203 21.438 1 95.38 268 LEU A CA 1
ATOM 2013 C C . LEU A 1 268 ? -4.301 19.328 20.766 1 95.38 268 LEU A C 1
ATOM 2015 O O . LEU A 1 268 ? -5.332 19.312 21.438 1 95.38 268 LEU A O 1
ATOM 2019 N N . ILE A 1 269 ? -4.207 19.484 19.5 1 92.06 269 ILE A N 1
ATOM 2020 C CA . ILE A 1 269 ? -5.43 19.516 18.703 1 92.06 269 ILE A CA 1
ATOM 2021 C C . ILE A 1 269 ? -5.547 18.234 17.891 1 92.06 269 ILE A C 1
ATOM 2023 O O . ILE A 1 269 ? -4.559 17.75 17.328 1 92.06 269 ILE A O 1
ATOM 2027 N N . LEU A 1 270 ? -6.742 17.672 17.922 1 92.12 270 LEU A N 1
ATOM 2028 C CA . LEU A 1 270 ? -7.047 16.484 17.141 1 92.12 270 LEU A CA 1
ATOM 2029 C C . LEU A 1 270 ? -8.016 16.812 16 1 92.12 270 LEU A C 1
ATOM 2031 O O . LEU A 1 270 ? -9.086 17.375 16.25 1 92.12 270 LEU A O 1
ATOM 2035 N N . GLN A 1 271 ? -7.57 16.422 14.789 1 86.44 271 GLN A N 1
ATOM 2036 C CA . GLN A 1 271 ? -8.414 16.703 13.641 1 86.44 271 GLN A CA 1
ATOM 2037 C C . GLN A 1 271 ? -8.438 15.516 12.68 1 86.44 271 GLN A C 1
ATOM 2039 O O . GLN A 1 271 ? -7.422 14.852 12.477 1 86.44 271 GLN A O 1
ATOM 2044 N N . GLY A 1 272 ? -9.633 15.367 11.984 1 87.56 272 GLY A N 1
ATOM 2045 C CA . GLY A 1 272 ? -9.773 14.297 11.016 1 87.56 272 GLY A CA 1
ATOM 2046 C C . GLY A 1 272 ? -10.789 13.242 11.422 1 87.56 272 GLY A C 1
ATOM 2047 O O . GLY A 1 272 ? -10.93 12.938 12.609 1 87.56 272 GLY A O 1
ATOM 2048 N N . GLY A 1 273 ? -11.344 12.68 10.492 1 87.75 273 GLY A N 1
ATOM 2049 C CA . GLY A 1 273 ? -12.461 11.781 10.695 1 87.75 273 GLY A CA 1
ATOM 2050 C C . GLY A 1 273 ? -12.117 10.578 11.555 1 87.75 273 GLY A C 1
ATOM 2051 O O . GLY A 1 273 ? -12.93 10.125 12.359 1 87.75 273 GLY A O 1
ATOM 2052 N N . VAL A 1 274 ? -10.922 10.086 11.492 1 94.38 274 VAL A N 1
ATOM 2053 C CA . VAL A 1 274 ? -10.539 8.891 12.234 1 94.38 274 VAL A CA 1
ATOM 2054 C C . VAL A 1 274 ? -10.305 9.25 13.703 1 94.38 274 VAL A C 1
ATOM 2056 O O . VAL A 1 274 ? -10.961 8.703 14.594 1 94.38 274 VAL A O 1
ATOM 2059 N N . ILE A 1 275 ? -9.453 10.219 14 1 93.75 275 ILE A N 1
ATOM 2060 C CA . ILE A 1 275 ? -9.016 10.516 15.359 1 93.75 275 ILE A CA 1
ATOM 2061 C C . ILE A 1 275 ? -10.148 11.195 16.125 1 93.75 275 ILE A C 1
ATOM 2063 O O . ILE A 1 275 ? -10.258 11.055 17.344 1 93.75 275 ILE A O 1
ATOM 2067 N N . GLN A 1 276 ? -11.023 11.844 15.43 1 90.94 276 GLN A N 1
ATOM 2068 C CA . GLN A 1 276 ? -12.109 12.547 16.109 1 90.94 276 GLN A CA 1
ATOM 2069 C C . GLN A 1 276 ? -13.289 11.625 16.359 1 90.94 276 GLN A C 1
ATOM 2071 O O . GLN A 1 276 ? -13.992 11.766 17.375 1 90.94 276 GLN A O 1
ATOM 2076 N N . ASN A 1 277 ? -13.477 10.648 15.492 1 91.38 277 ASN A N 1
ATOM 2077 C CA . ASN A 1 277 ? -14.719 9.891 15.57 1 91.38 277 ASN A CA 1
ATOM 2078 C C . ASN A 1 277 ? -14.484 8.477 16.078 1 91.38 277 ASN A C 1
ATOM 2080 O O . ASN A 1 277 ? -15.414 7.816 16.547 1 91.38 277 ASN A O 1
ATOM 2084 N N . ASN A 1 278 ? -13.352 7.973 15.938 1 95.06 278 ASN A N 1
ATOM 2085 C CA . ASN A 1 278 ? -13.039 6.656 16.484 1 95.06 278 ASN A CA 1
ATOM 2086 C C . ASN A 1 278 ? -12.516 6.754 17.906 1 95.06 278 ASN A C 1
ATOM 2088 O O . ASN A 1 278 ? -11.32 6.965 18.125 1 95.06 278 ASN A O 1
ATOM 2092 N N . LEU A 1 279 ? -13.352 6.469 18.828 1 95.62 279 LEU A N 1
ATOM 2093 C CA . LEU A 1 279 ? -13.047 6.676 20.234 1 95.62 279 LEU A CA 1
ATOM 2094 C C . LEU A 1 279 ? -11.969 5.707 20.703 1 95.62 279 LEU A C 1
ATOM 2096 O O . LEU A 1 279 ? -11.148 6.047 21.562 1 95.62 279 LEU A O 1
ATOM 2100 N N . TYR A 1 280 ? -11.984 4.523 20.188 1 97.31 280 TYR A N 1
ATOM 2101 C CA . TYR A 1 280 ? -10.984 3.541 20.578 1 97.31 280 TYR A CA 1
ATOM 2102 C C . TYR A 1 280 ? -9.578 4.023 20.234 1 97.31 280 TYR A C 1
ATOM 2104 O O . TYR A 1 280 ? -8.688 4.012 21.094 1 97.31 280 TYR A O 1
ATOM 2112 N N . ILE A 1 281 ? -9.383 4.469 19.062 1 98.06 281 ILE A N 1
ATOM 2113 C CA . ILE A 1 281 ? -8.086 4.973 18.609 1 98.06 281 ILE A CA 1
ATOM 2114 C C . ILE A 1 281 ? -7.723 6.23 19.406 1 98.06 281 ILE A C 1
ATOM 2116 O O . ILE A 1 281 ? -6.602 6.355 19.906 1 98.06 281 ILE A O 1
ATOM 2120 N N . ARG A 1 282 ? -8.664 7.16 19.484 1 96.94 282 ARG A N 1
ATOM 2121 C CA . ARG A 1 282 ? -8.438 8.422 20.188 1 96.94 282 ARG A CA 1
ATOM 2122 C C . ARG A 1 282 ? -7.973 8.18 21.609 1 96.94 282 ARG A C 1
ATOM 2124 O O . ARG A 1 282 ? -6.969 8.75 22.047 1 96.94 282 ARG A O 1
ATOM 2131 N N . ASN A 1 283 ? -8.703 7.32 22.297 1 97.38 283 ASN A N 1
ATOM 2132 C CA . ASN A 1 283 ? -8.383 7.051 23.688 1 97.38 283 ASN A CA 1
ATOM 2133 C C . ASN A 1 283 ? -7.023 6.375 23.828 1 97.38 283 ASN A C 1
ATOM 2135 O O . ASN A 1 283 ? -6.262 6.695 24.75 1 97.38 283 ASN A O 1
ATOM 2139 N N . ARG A 1 284 ? -6.738 5.469 23 1 97.81 284 ARG A N 1
ATOM 2140 C CA . ARG A 1 284 ? -5.457 4.77 23.062 1 97.81 284 ARG A CA 1
ATOM 2141 C C . ARG A 1 284 ? -4.301 5.727 22.797 1 97.81 284 ARG A C 1
ATOM 2143 O O . ARG A 1 284 ? -3.279 5.672 23.5 1 97.81 284 ARG A O 1
ATOM 2150 N N . VAL A 1 285 ? -4.449 6.57 21.812 1 98.12 285 VAL A N 1
ATOM 2151 C CA . VAL A 1 285 ? -3.416 7.547 21.484 1 98.12 285 VAL A CA 1
ATOM 2152 C C . VAL A 1 285 ? -3.195 8.484 22.688 1 98.12 285 VAL A C 1
ATOM 2154 O O . VAL A 1 285 ? -2.055 8.719 23.094 1 98.12 285 VAL A O 1
ATOM 2157 N N . LEU A 1 286 ? -4.25 9.008 23.25 1 96.69 286 LEU A N 1
ATOM 2158 C CA . LEU A 1 286 ? -4.16 9.961 24.359 1 96.69 286 LEU A CA 1
ATOM 2159 C C . LEU A 1 286 ? -3.58 9.297 25.609 1 96.69 286 LEU A C 1
ATOM 2161 O O . LEU A 1 286 ? -2.787 9.906 26.328 1 96.69 286 LEU A O 1
ATOM 2165 N N . ASP A 1 287 ? -3.959 8.031 25.844 1 96.94 287 ASP A N 1
ATOM 2166 C CA . ASP A 1 287 ? -3.424 7.293 26.984 1 96.94 287 ASP A CA 1
ATOM 2167 C C . ASP A 1 287 ? -1.913 7.109 26.859 1 96.94 287 ASP A C 1
ATOM 2169 O O . ASP A 1 287 ? -1.179 7.289 27.844 1 96.94 287 ASP A O 1
ATOM 2173 N N . CYS A 1 288 ? -1.541 6.742 25.719 1 96.56 288 CYS A N 1
ATOM 2174 C CA . CYS A 1 288 ? -0.114 6.547 25.484 1 96.56 288 CYS A CA 1
ATOM 2175 C C . CYS A 1 288 ? 0.641 7.867 25.594 1 96.56 288 CYS A C 1
ATOM 2177 O O . CYS A 1 288 ? 1.725 7.918 26.188 1 96.56 288 CYS A O 1
ATOM 2179 N N . LEU A 1 289 ? 0.058 8.898 25.062 1 95.56 289 LEU A N 1
ATOM 2180 C CA . LEU A 1 289 ? 0.704 10.211 25.078 1 95.56 289 LEU A CA 1
ATOM 2181 C C . LEU A 1 289 ? 0.872 10.727 26.5 1 95.56 289 LEU A C 1
ATOM 2183 O O . LEU A 1 289 ? 1.896 11.328 26.828 1 95.56 289 LEU A O 1
ATOM 2187 N N . LYS A 1 290 ? -0.083 10.555 27.281 1 93.38 290 LYS A N 1
ATOM 2188 C CA . LYS A 1 290 ? -0.084 11.07 28.641 1 93.38 290 LYS A CA 1
ATOM 2189 C C . LYS A 1 290 ? 1.056 10.469 29.469 1 93.38 290 LYS A C 1
ATOM 2191 O O . LYS A 1 290 ? 1.577 11.109 30.375 1 93.38 290 LYS A O 1
ATOM 2196 N N . ARG A 1 291 ? 1.449 9.305 29.109 1 93.62 291 ARG A N 1
ATOM 2197 C CA . ARG A 1 291 ? 2.561 8.664 29.797 1 93.62 291 ARG A CA 1
ATOM 2198 C C . ARG A 1 291 ? 3.877 9.367 29.5 1 93.62 291 ARG A C 1
ATOM 2200 O O . ARG A 1 291 ? 4.758 9.438 30.359 1 93.62 291 ARG A O 1
ATOM 2207 N N . LYS A 1 292 ? 3.926 9.945 28.391 1 93 292 LYS A N 1
ATOM 2208 C CA . LYS A 1 292 ? 5.156 10.602 27.969 1 93 292 LYS A CA 1
ATOM 2209 C C . LYS A 1 292 ? 5.074 12.117 28.156 1 93 292 LYS A C 1
ATOM 2211 O O . LYS A 1 292 ? 6.086 12.766 28.422 1 93 292 LYS A O 1
ATOM 2216 N N . ALA A 1 293 ? 3.914 12.656 27.969 1 95.12 293 ALA A N 1
ATOM 2217 C CA . ALA A 1 293 ? 3.646 14.094 28.047 1 95.12 293 ALA A CA 1
ATOM 2218 C C . ALA A 1 293 ? 2.496 14.375 29.016 1 95.12 293 ALA A C 1
ATOM 2220 O O . ALA A 1 293 ? 1.376 14.664 28.594 1 95.12 293 ALA A O 1
ATOM 2221 N N . GLU A 1 294 ? 2.881 14.445 30.203 1 92.62 294 GLU A N 1
ATOM 2222 C CA . GLU A 1 294 ? 1.894 14.492 31.281 1 92.62 294 GLU A CA 1
ATOM 2223 C C . GLU A 1 294 ? 1.138 15.812 31.281 1 92.62 294 GLU A C 1
ATOM 2225 O O . GLU A 1 294 ? -0.013 15.875 31.719 1 92.62 294 GLU A O 1
ATOM 2230 N N . ARG A 1 295 ? 1.687 16.859 30.781 1 94.69 295 ARG A N 1
ATOM 2231 C CA . ARG A 1 295 ? 1.104 18.203 30.906 1 94.69 295 ARG A CA 1
ATOM 2232 C C . ARG A 1 295 ? 0.359 18.594 29.641 1 94.69 295 ARG A C 1
ATOM 2234 O O . ARG A 1 295 ? 0.018 19.766 29.453 1 94.69 295 ARG A O 1
ATOM 2241 N N . VAL A 1 296 ? 0.098 17.625 28.781 1 95.88 296 VAL A N 1
ATOM 2242 C CA . VAL A 1 296 ? -0.601 17.891 27.531 1 95.88 296 VAL A CA 1
ATOM 2243 C C . VAL A 1 296 ? -2.035 18.328 27.828 1 95.88 296 VAL A C 1
ATOM 2245 O O . VAL A 1 296 ? -2.684 17.797 28.719 1 95.88 296 VAL A O 1
ATOM 2248 N N . LYS A 1 297 ? -2.461 19.359 27.141 1 94.44 297 LYS A N 1
ATOM 2249 C CA . LYS A 1 297 ? -3.852 19.812 27.172 1 94.44 297 LYS A CA 1
ATOM 2250 C C . LYS A 1 297 ? -4.531 19.594 25.828 1 94.44 297 LYS A C 1
ATOM 2252 O O . LYS A 1 297 ? -4.207 20.266 24.844 1 94.44 297 LYS A O 1
ATOM 2257 N N . VAL A 1 298 ? -5.523 18.75 25.781 1 93.19 298 VAL A N 1
ATOM 2258 C CA . VAL A 1 298 ? -6.234 18.438 24.547 1 93.19 298 VAL A CA 1
ATOM 2259 C C . VAL A 1 298 ? -7.328 19.469 24.312 1 93.19 298 VAL A C 1
ATOM 2261 O O . VAL A 1 298 ? -8.164 19.719 25.188 1 93.19 298 VAL A O 1
ATOM 2264 N N . ILE A 1 299 ? -7.199 20.016 23.141 1 85.88 299 ILE A N 1
ATOM 2265 C CA . ILE A 1 299 ? -8.188 21.016 22.781 1 85.88 299 ILE A CA 1
ATOM 2266 C C . ILE A 1 299 ? -9.172 20.438 21.766 1 85.88 299 ILE A C 1
ATOM 2268 O O . ILE A 1 299 ? -8.773 19.953 20.703 1 85.88 299 ILE A O 1
ATOM 2272 N N . ASP A 1 300 ? -10.328 20.281 22.125 1 75.75 300 ASP A N 1
ATOM 2273 C CA . ASP A 1 300 ? -11.391 19.859 21.203 1 75.75 300 ASP A CA 1
ATOM 2274 C C . ASP A 1 300 ? -12.039 21.062 20.531 1 75.75 300 ASP A C 1
ATOM 2276 O O . ASP A 1 300 ? -12.578 21.953 21.188 1 75.75 300 ASP A O 1
ATOM 2280 N N . THR A 1 301 ? -11.68 21.172 19.25 1 71.25 301 THR A N 1
ATOM 2281 C CA . THR A 1 301 ? -12.312 22.312 18.578 1 71.25 301 THR A CA 1
ATOM 2282 C C . THR A 1 301 ? -13.031 21.859 17.312 1 71.25 301 THR A C 1
ATOM 2284 O O . THR A 1 301 ? -12.57 20.953 16.625 1 71.25 301 THR A O 1
ATOM 2287 N N . ASP A 1 302 ? -14.195 22.266 17.219 1 71.88 302 ASP A N 1
ATOM 2288 C CA . ASP A 1 302 ? -14.992 22.047 16.016 1 71.88 302 ASP A CA 1
ATOM 2289 C C . ASP A 1 302 ? -14.898 23.25 15.078 1 71.88 302 ASP A C 1
ATOM 2291 O O . ASP A 1 302 ? -15.602 23.297 14.062 1 71.88 302 ASP A O 1
ATOM 2295 N N . GLN A 1 303 ? -14.008 24.062 15.406 1 77.12 303 GLN A N 1
ATOM 2296 C CA . GLN A 1 303 ? -13.906 25.281 14.602 1 77.12 303 GLN A CA 1
ATOM 2297 C C . GLN A 1 303 ? -13.211 25 13.266 1 77.12 303 GLN A C 1
ATOM 2299 O O . GLN A 1 303 ? -12.391 24.094 13.172 1 77.12 303 GLN A O 1
ATOM 2304 N N . LYS A 1 304 ? -13.656 25.75 12.344 1 79.25 304 LYS A N 1
ATOM 2305 C CA . LYS A 1 304 ? -13.055 25.625 11.016 1 79.25 304 LYS A CA 1
ATOM 2306 C C . LYS A 1 304 ? -11.648 26.219 10.992 1 79.25 304 LYS A C 1
ATOM 2308 O O . LYS A 1 304 ? -11.344 27.141 11.734 1 79.25 304 LYS A O 1
ATOM 2313 N N . PRO A 1 305 ? -10.883 25.734 10.102 1 83 305 PRO A N 1
ATOM 2314 C CA . PRO A 1 305 ? -9.492 26.188 10.031 1 83 305 PRO A CA 1
ATOM 2315 C C . PRO A 1 305 ? -9.391 27.719 9.906 1 83 305 PRO A C 1
ATOM 2317 O O . PRO A 1 305 ? -8.516 28.328 10.539 1 83 305 PRO A O 1
ATOM 2320 N N . ILE A 1 306 ? -10.305 28.359 9.195 1 91.06 306 ILE A N 1
ATOM 2321 C CA . ILE A 1 306 ? -10.234 29.797 8.961 1 91.06 306 ILE A CA 1
ATOM 2322 C C . ILE A 1 306 ? -10.359 30.562 10.281 1 91.06 306 ILE A C 1
ATOM 2324 O O . ILE A 1 306 ? -9.758 31.609 10.461 1 91.06 306 ILE A O 1
ATOM 2328 N N . THR A 1 307 ? -11.055 30.016 11.172 1 90.5 307 THR A N 1
ATOM 2329 C CA . THR A 1 307 ? -11.211 30.641 12.477 1 90.5 307 THR A CA 1
ATOM 2330 C C . THR A 1 307 ? -9.875 30.766 13.195 1 90.5 307 THR A C 1
ATOM 2332 O O . THR A 1 307 ? -9.586 31.766 13.836 1 90.5 307 THR A O 1
ATOM 2335 N N . PHE A 1 308 ? -9.078 29.797 13.031 1 89.88 308 PHE A N 1
ATOM 2336 C CA . PHE A 1 308 ? -7.77 29.797 13.68 1 89.88 308 PHE A CA 1
ATOM 2337 C C . PHE A 1 308 ? -6.812 30.75 12.961 1 89.88 308 PHE A C 1
ATOM 2339 O O . PHE A 1 308 ? -5.953 31.359 13.594 1 89.88 308 PHE A O 1
ATOM 2346 N N . ILE A 1 309 ? -7.004 30.828 11.711 1 93.06 309 ILE A N 1
ATOM 2347 C CA . ILE A 1 309 ? -6.176 31.75 10.938 1 93.06 309 ILE A CA 1
ATOM 2348 C C . ILE A 1 309 ? -6.531 33.188 11.297 1 93.06 309 ILE A C 1
ATOM 2350 O O . ILE A 1 309 ? -5.648 34.062 11.391 1 93.06 309 ILE A O 1
ATOM 2354 N N . ILE A 1 310 ? -7.824 33.406 11.477 1 95.12 310 ILE A N 1
ATOM 2355 C CA . ILE A 1 310 ? -8.266 34.719 11.945 1 95.12 310 ILE A CA 1
ATOM 2356 C C . ILE A 1 310 ? -7.621 35.031 13.297 1 95.12 310 ILE A C 1
ATOM 2358 O O . ILE A 1 310 ? -7.059 36.125 13.484 1 95.12 310 ILE A O 1
ATOM 2362 N N . LYS A 1 311 ? -7.641 34.094 14.125 1 92.5 311 LYS A N 1
ATOM 2363 C CA . LYS A 1 311 ? -7.043 34.281 15.438 1 92.5 311 LYS A CA 1
ATOM 2364 C C . LYS A 1 311 ? -5.543 34.562 15.328 1 92.5 311 LYS A C 1
ATOM 2366 O O . LYS A 1 311 ? -5 35.406 16.062 1 92.5 311 LYS A O 1
ATOM 2371 N N . ARG A 1 312 ? -4.898 33.875 14.469 1 92.94 312 ARG A N 1
ATOM 2372 C CA . ARG A 1 312 ? -3.482 34.094 14.195 1 92.94 312 ARG A CA 1
ATOM 2373 C C . ARG A 1 312 ? -3.217 35.531 13.797 1 92.94 312 ARG A C 1
ATOM 2375 O O . ARG A 1 312 ? -2.273 36.156 14.289 1 92.94 312 ARG A O 1
ATOM 2382 N N . GLY A 1 313 ? -4.031 36.031 12.922 1 94 313 GLY A N 1
ATOM 2383 C CA . GLY A 1 313 ? -3.9 37.406 12.461 1 94 313 GLY A CA 1
ATOM 2384 C C . GLY A 1 313 ? -4.188 38.438 13.547 1 94 313 GLY A C 1
ATOM 2385 O O . GLY A 1 313 ? -3.49 39.438 13.656 1 94 313 GLY A O 1
ATOM 2386 N N . LEU A 1 314 ? -5.184 38.125 14.32 1 93.12 314 LEU A N 1
ATOM 2387 C CA . LEU A 1 314 ? -5.574 39.062 15.367 1 93.12 314 LEU A CA 1
ATOM 2388 C C . LEU A 1 314 ? -4.496 39.188 16.438 1 93.12 314 LEU A C 1
ATOM 2390 O O . LEU A 1 314 ? -4.352 40.219 17.078 1 93.12 314 LEU A O 1
ATOM 2394 N N . ASN A 1 315 ? -3.742 38.156 16.578 1 86.38 315 ASN A N 1
ATOM 2395 C CA . ASN A 1 315 ? -2.744 38.094 17.641 1 86.38 315 ASN A CA 1
ATOM 2396 C C . ASN A 1 315 ? -1.369 38.531 17.141 1 86.38 315 ASN A C 1
ATOM 2398 O O . ASN A 1 315 ? -0.381 38.438 17.859 1 86.38 315 ASN A O 1
ATOM 2402 N N . LEU A 1 316 ? -1.293 38.875 15.922 1 83.5 316 LEU A N 1
ATOM 2403 C CA . LEU A 1 316 ? -0.033 39.406 15.398 1 83.5 316 LEU A CA 1
ATOM 2404 C C . LEU A 1 316 ? 0.312 40.75 16.031 1 83.5 316 LEU A C 1
ATOM 2406 O O . LEU A 1 316 ? -0.575 41.562 16.281 1 83.5 316 LEU A O 1
ATOM 2410 N N . MET B 1 1 ? -4.422 -40.531 -47.875 1 38.31 1 MET B N 1
ATOM 2411 C CA . MET B 1 1 ? -4.215 -39.156 -47.406 1 38.31 1 MET B CA 1
ATOM 2412 C C . MET B 1 1 ? -3.23 -39.125 -46.25 1 38.31 1 MET B C 1
ATOM 2414 O O . MET B 1 1 ? -3.4 -39.844 -45.25 1 38.31 1 MET B O 1
ATOM 2418 N N . ASN B 1 2 ? -2.002 -38.844 -46.406 1 48.16 2 ASN B N 1
ATOM 2419 C CA . ASN B 1 2 ? -0.913 -39.062 -45.469 1 48.16 2 ASN B CA 1
ATOM 2420 C C . ASN B 1 2 ? -1.126 -38.25 -44.188 1 48.16 2 ASN B C 1
ATOM 2422 O O . ASN B 1 2 ? -1.054 -37 -44.219 1 48.16 2 ASN B O 1
ATOM 2426 N N . ASP B 1 3 ? -1.942 -38.656 -43.281 1 62.22 3 ASP B N 1
ATOM 2427 C CA . ASP B 1 3 ? -2.281 -38.062 -42 1 62.22 3 ASP B CA 1
ATOM 2428 C C . ASP B 1 3 ? -1.024 -37.688 -41.219 1 62.22 3 ASP B C 1
ATOM 2430 O O . ASP B 1 3 ? -0.114 -38.5 -41.062 1 62.22 3 ASP B O 1
ATOM 2434 N N . GLN B 1 4 ? -0.736 -36.375 -41.219 1 84.75 4 GLN B N 1
ATOM 2435 C CA . GLN B 1 4 ? 0.396 -35.938 -40.438 1 84.75 4 GLN B CA 1
ATOM 2436 C C . GLN B 1 4 ? 0.074 -36 -38.938 1 84.75 4 GLN B C 1
ATOM 2438 O O . GLN B 1 4 ? -0.99 -35.531 -38.5 1 84.75 4 GLN B O 1
ATOM 2443 N N . SER B 1 5 ? 0.848 -36.812 -38.312 1 90.31 5 SER B N 1
ATOM 2444 C CA . SER B 1 5 ? 0.621 -37.062 -36.875 1 90.31 5 SER B CA 1
ATOM 2445 C C . SER B 1 5 ? 1.843 -36.656 -36.062 1 90.31 5 SER B C 1
ATOM 2447 O O . SER B 1 5 ? 2.979 -36.906 -36.469 1 90.31 5 SER B O 1
ATOM 2449 N N . PHE B 1 6 ? 1.602 -35.875 -35.062 1 94.38 6 PHE B N 1
ATOM 2450 C CA . PHE B 1 6 ? 2.639 -35.5 -34.094 1 94.38 6 PHE B CA 1
ATOM 2451 C C . PHE B 1 6 ? 2.283 -36 -32.688 1 94.38 6 PHE B C 1
ATOM 2453 O O . PHE B 1 6 ? 1.128 -36.344 -32.438 1 94.38 6 PHE B O 1
ATOM 2460 N N . HIS B 1 7 ? 3.24 -36.062 -31.891 1 96.06 7 HIS B N 1
ATOM 2461 C CA . HIS B 1 7 ? 3.016 -36.688 -30.594 1 96.06 7 HIS B CA 1
ATOM 2462 C C . HIS B 1 7 ? 2.332 -35.719 -29.625 1 96.06 7 HIS B C 1
ATOM 2464 O O . HIS B 1 7 ? 1.311 -36.062 -29.031 1 96.06 7 HIS B O 1
ATOM 2470 N N . LEU B 1 8 ? 2.924 -34.5 -29.516 1 97.56 8 LEU B N 1
ATOM 2471 C CA . LEU B 1 8 ? 2.414 -33.625 -28.469 1 97.56 8 LEU B CA 1
ATOM 2472 C C . LEU B 1 8 ? 2.389 -32.156 -28.969 1 97.56 8 LEU B C 1
ATOM 2474 O O . LEU B 1 8 ? 3.354 -31.703 -29.578 1 97.56 8 LEU B O 1
ATOM 2478 N N . LEU B 1 9 ? 1.307 -31.5 -28.766 1 97.88 9 LEU B N 1
ATOM 2479 C CA . LEU B 1 9 ? 1.188 -30.047 -28.812 1 97.88 9 LEU B CA 1
ATOM 2480 C C . LEU B 1 9 ? 1.051 -29.469 -27.406 1 97.88 9 LEU B C 1
ATOM 2482 O O . LEU B 1 9 ? 0.137 -29.844 -26.656 1 97.88 9 LEU B O 1
ATOM 2486 N N . ALA B 1 10 ? 2.01 -28.641 -26.984 1 98.06 10 ALA B N 1
ATOM 2487 C CA . ALA B 1 10 ? 1.957 -27.984 -25.688 1 98.06 10 ALA B CA 1
ATOM 2488 C C . ALA B 1 10 ? 1.877 -26.469 -25.859 1 98.06 10 ALA B C 1
ATOM 2490 O O . ALA B 1 10 ? 2.682 -25.859 -26.578 1 98.06 10 ALA B O 1
ATOM 2491 N N . VAL B 1 11 ? 0.888 -25.891 -25.219 1 98.06 11 VAL B N 1
ATOM 2492 C CA . VAL B 1 11 ? 0.681 -24.438 -25.312 1 98.06 11 VAL B CA 1
ATOM 2493 C C . VAL B 1 11 ? 0.758 -23.812 -23.922 1 98.06 11 VAL B C 1
ATOM 2495 O O . VAL B 1 11 ? 0.061 -24.25 -23 1 98.06 11 VAL B O 1
ATOM 2498 N N . ASP B 1 12 ? 1.656 -22.859 -23.703 1 95.81 12 ASP B N 1
ATOM 2499 C CA . ASP B 1 12 ? 1.769 -22.016 -22.516 1 95.81 12 ASP B CA 1
ATOM 2500 C C . ASP B 1 12 ? 1.223 -20.609 -22.781 1 95.81 12 ASP B C 1
ATOM 2502 O O . ASP B 1 12 ? 1.888 -19.797 -23.422 1 95.81 12 ASP B O 1
ATOM 2506 N N . GLY B 1 13 ? 0.004 -20.375 -22.312 1 93.5 13 GLY B N 1
ATOM 2507 C CA . GLY B 1 13 ? -0.664 -19.109 -22.578 1 93.5 13 GLY B CA 1
ATOM 2508 C C . GLY B 1 13 ? -0.793 -18.25 -21.328 1 93.5 13 GLY B C 1
ATOM 2509 O O . GLY B 1 13 ? -1.471 -18.625 -20.375 1 93.5 13 GLY B O 1
ATOM 2510 N N . GLY B 1 14 ? -0.219 -17.078 -21.375 1 87.31 14 GLY B N 1
ATOM 2511 C CA . GLY B 1 14 ? -0.221 -16.203 -20.219 1 87.31 14 GLY B CA 1
ATOM 2512 C C . GLY B 1 14 ? -0.857 -14.852 -20.516 1 87.31 14 GLY B C 1
ATOM 2513 O O . GLY B 1 14 ? -1.557 -14.688 -21.516 1 87.31 14 GLY B O 1
ATOM 2514 N N . GLY B 1 15 ? -0.709 -13.914 -19.625 1 79.81 15 GLY B N 1
ATOM 2515 C CA . GLY B 1 15 ? -1.252 -12.57 -19.734 1 79.81 15 GLY B CA 1
ATOM 2516 C C . GLY B 1 15 ? -0.447 -11.68 -20.656 1 79.81 15 GLY B C 1
ATOM 2517 O O . GLY B 1 15 ? -0.943 -10.656 -21.125 1 79.81 15 GLY B O 1
ATOM 2518 N N . THR B 1 16 ? 0.752 -12.062 -21 1 78.5 16 THR B N 1
ATOM 2519 C CA . THR B 1 16 ? 1.617 -11.211 -21.797 1 78.5 16 THR B CA 1
ATOM 2520 C C . THR B 1 16 ? 1.995 -11.906 -23.109 1 78.5 16 THR B C 1
ATOM 2522 O O . THR B 1 16 ? 2.1 -11.258 -24.156 1 78.5 16 THR B O 1
ATOM 2525 N N . LYS B 1 17 ? 2.199 -13.164 -23.062 1 89.69 17 LYS B N 1
ATOM 2526 C CA . LYS B 1 17 ? 2.645 -13.906 -24.25 1 89.69 17 LYS B CA 1
ATOM 2527 C C . LYS B 1 17 ? 2.07 -15.312 -24.266 1 89.69 17 LYS B C 1
ATOM 2529 O O . LYS B 1 17 ? 1.597 -15.805 -23.234 1 89.69 17 LYS B O 1
ATOM 2534 N N . THR B 1 18 ? 2.129 -15.93 -25.453 1 96 18 THR B N 1
ATOM 2535 C CA . THR B 1 18 ? 1.731 -17.312 -25.672 1 96 18 THR B CA 1
ATOM 2536 C C . THR B 1 18 ? 2.814 -18.078 -26.438 1 96 18 THR B C 1
ATOM 2538 O O . THR B 1 18 ? 3.371 -17.562 -27.422 1 96 18 THR B O 1
ATOM 2541 N N . LEU B 1 19 ? 3.172 -19.219 -25.906 1 97 19 LEU B N 1
ATOM 2542 C CA . LEU B 1 19 ? 4.148 -20.094 -26.547 1 97 19 LEU B CA 1
ATOM 2543 C C . LEU B 1 19 ? 3.527 -21.453 -26.875 1 97 19 LEU B C 1
ATOM 2545 O O . LEU B 1 19 ? 2.936 -22.094 -26 1 97 19 LEU B O 1
ATOM 2549 N N . ALA B 1 20 ? 3.611 -21.875 -28.125 1 98.25 20 ALA B N 1
ATOM 2550 C CA . ALA B 1 20 ? 3.182 -23.203 -28.562 1 98.25 20 ALA B CA 1
ATOM 2551 C C . ALA B 1 20 ? 4.363 -24.016 -29.094 1 98.25 20 ALA B C 1
ATOM 2553 O O . ALA B 1 20 ? 5.199 -23.5 -29.828 1 98.25 20 ALA B O 1
ATOM 2554 N N . VAL B 1 21 ? 4.402 -25.219 -28.625 1 98.06 21 VAL B N 1
ATOM 2555 C CA . VAL B 1 21 ? 5.48 -26.062 -29.125 1 98.06 21 VAL B CA 1
ATOM 2556 C C . VAL B 1 21 ? 4.918 -27.422 -29.547 1 98.06 21 VAL B C 1
ATOM 2558 O O . VAL B 1 21 ? 3.945 -27.906 -28.969 1 98.06 21 VAL B O 1
ATOM 2561 N N . ILE B 1 22 ? 5.469 -28 -30.562 1 97.56 22 ILE B N 1
ATOM 2562 C CA . ILE B 1 22 ? 5.207 -29.359 -31.016 1 97.56 22 ILE B CA 1
ATOM 2563 C C . ILE B 1 22 ? 6.414 -30.25 -30.719 1 97.56 22 ILE B C 1
ATOM 2565 O O . ILE B 1 22 ? 7.555 -29.875 -31.016 1 97.56 22 ILE B O 1
ATOM 2569 N N . THR B 1 23 ? 6.16 -31.328 -30.047 1 97.31 23 THR B N 1
ATOM 2570 C CA . THR B 1 23 ? 7.289 -32.156 -29.672 1 97.31 23 THR B CA 1
ATOM 2571 C C . THR B 1 23 ? 7.105 -33.594 -30.188 1 97.31 23 THR B C 1
ATOM 2573 O O . THR B 1 23 ? 6.004 -33.969 -30.578 1 97.31 23 THR B O 1
ATOM 2576 N N . ASP B 1 24 ? 8.211 -34.375 -30.172 1 95.94 24 ASP B N 1
ATOM 2577 C CA . ASP B 1 24 ? 8.133 -35.812 -30.359 1 95.94 24 ASP B CA 1
ATOM 2578 C C . ASP B 1 24 ? 7.883 -36.531 -29.047 1 95.94 24 ASP B C 1
ATOM 2580 O O . ASP B 1 24 ? 7.551 -35.906 -28.047 1 95.94 24 ASP B O 1
ATOM 2584 N N . SER B 1 25 ? 7.988 -37.875 -29.094 1 94.81 25 SER B N 1
ATOM 2585 C CA . SER B 1 25 ? 7.613 -38.688 -27.953 1 94.81 25 SER B CA 1
ATOM 2586 C C . SER B 1 25 ? 8.625 -38.562 -26.812 1 94.81 25 SER B C 1
ATOM 2588 O O . SER B 1 25 ? 8.352 -38.969 -25.688 1 94.81 25 SER B O 1
ATOM 2590 N N . THR B 1 26 ? 9.797 -37.938 -27.094 1 93.88 26 THR B N 1
ATOM 2591 C CA . THR B 1 26 ? 10.828 -37.781 -26.078 1 93.88 26 THR B CA 1
ATOM 2592 C C . THR B 1 26 ? 10.75 -36.375 -25.453 1 93.88 26 THR B C 1
ATOM 2594 O O . THR B 1 26 ? 11.391 -36.125 -24.438 1 93.88 26 THR B O 1
ATOM 2597 N N . GLY B 1 27 ? 9.977 -35.531 -26 1 94.5 27 GLY B N 1
ATOM 2598 C CA . GLY B 1 27 ? 9.859 -34.188 -25.5 1 94.5 27 GLY B CA 1
ATOM 2599 C C . GLY B 1 27 ? 10.719 -33.188 -26.266 1 94.5 27 GLY B C 1
ATOM 2600 O O . GLY B 1 27 ? 10.711 -31.984 -25.969 1 94.5 27 GLY B O 1
ATOM 2601 N N . SER B 1 28 ? 11.438 -33.656 -27.266 1 95.56 28 SER B N 1
ATOM 2602 C CA . SER B 1 28 ? 12.234 -32.781 -28.094 1 95.56 28 SER B CA 1
ATOM 2603 C C . SER B 1 28 ? 11.352 -31.859 -28.938 1 95.56 28 SER B C 1
ATOM 2605 O O . SER B 1 28 ? 10.438 -32.312 -29.625 1 95.56 28 SER B O 1
ATOM 2607 N N . ILE B 1 29 ? 11.695 -30.656 -28.969 1 96.5 29 ILE B N 1
ATOM 2608 C CA . ILE B 1 29 ? 10.867 -29.672 -29.672 1 96.5 29 ILE B CA 1
ATOM 2609 C C . ILE B 1 29 ? 11.164 -29.719 -31.156 1 96.5 29 ILE B C 1
ATOM 2611 O O . ILE B 1 29 ? 12.32 -29.578 -31.578 1 96.5 29 ILE B O 1
ATOM 2615 N N . LEU B 1 30 ? 10.117 -29.891 -31.891 1 96.75 30 LEU B N 1
ATOM 2616 C CA . LEU B 1 30 ? 10.211 -29.938 -33.344 1 96.75 30 LEU B CA 1
ATOM 2617 C C . LEU B 1 30 ? 9.844 -28.594 -33.969 1 96.75 30 LEU B C 1
ATOM 2619 O O . LEU B 1 30 ? 10.32 -28.25 -35.031 1 96.75 30 LEU B O 1
ATOM 2623 N N . GLY B 1 31 ? 8.992 -27.891 -33.344 1 97.19 31 GLY B N 1
ATOM 2624 C CA . GLY B 1 31 ? 8.523 -26.594 -33.781 1 97.19 31 GLY B CA 1
ATOM 2625 C C . GLY B 1 31 ? 8.008 -25.719 -32.656 1 97.19 31 GLY B C 1
ATOM 2626 O O . GLY B 1 31 ? 7.539 -26.234 -31.641 1 97.19 31 GLY B O 1
ATOM 2627 N N . GLU B 1 32 ? 8.188 -24.438 -32.906 1 97.69 32 GLU B N 1
ATOM 2628 C CA . GLU B 1 32 ? 7.797 -23.469 -31.875 1 97.69 32 GLU B CA 1
ATOM 2629 C C . GLU B 1 32 ? 7.117 -22.25 -32.5 1 97.69 32 GLU B C 1
ATOM 2631 O O . GLU B 1 32 ? 7.445 -21.859 -33.625 1 97.69 32 GLU B O 1
ATOM 2636 N N . GLY B 1 33 ? 6.102 -21.719 -31.797 1 97.69 33 GLY B N 1
ATOM 2637 C CA . GLY B 1 33 ? 5.426 -20.5 -32.188 1 97.69 33 GLY B CA 1
ATOM 2638 C C . GLY B 1 33 ? 5.113 -19.594 -31 1 97.69 33 GLY B C 1
ATOM 2639 O O . GLY B 1 33 ? 4.93 -20.078 -29.891 1 97.69 33 GLY B O 1
ATOM 2640 N N . LYS B 1 34 ? 5.121 -18.281 -31.312 1 97.5 34 LYS B N 1
ATOM 2641 C CA . LYS B 1 34 ? 4.859 -17.281 -30.281 1 97.5 34 LYS B CA 1
ATOM 2642 C C . LYS B 1 34 ? 3.803 -16.281 -30.719 1 97.5 34 LYS B C 1
ATOM 2644 O O . LYS B 1 34 ? 3.666 -16 -31.922 1 97.5 34 LYS B O 1
ATOM 2649 N N . ALA B 1 35 ? 3.053 -15.852 -29.797 1 96.88 35 ALA B N 1
ATOM 2650 C CA . ALA B 1 35 ? 2.055 -14.812 -30.047 1 96.88 35 ALA B CA 1
ATOM 2651 C C . ALA B 1 35 ? 1.821 -13.977 -28.797 1 96.88 35 ALA B C 1
ATOM 2653 O O . ALA B 1 35 ? 2.58 -14.07 -27.828 1 96.88 35 ALA B O 1
ATOM 2654 N N . GLY B 1 36 ? 0.849 -13.07 -28.922 1 92.31 36 GLY B N 1
ATOM 2655 C CA . GLY B 1 36 ? 0.547 -12.195 -27.797 1 92.31 36 GLY B CA 1
ATOM 2656 C C . GLY B 1 36 ? -0.177 -12.906 -26.656 1 92.31 36 GLY B C 1
ATOM 2657 O O . GLY B 1 36 ? -0.133 -14.133 -26.562 1 92.31 36 GLY B O 1
ATOM 2658 N N . ALA B 1 37 ? -0.836 -12.117 -25.828 1 91.38 37 ALA B N 1
ATOM 2659 C CA . ALA B 1 37 ? -1.512 -12.625 -24.641 1 91.38 37 ALA B CA 1
ATOM 2660 C C . ALA B 1 37 ? -2.705 -13.5 -25.016 1 91.38 37 ALA B C 1
ATOM 2662 O O . ALA B 1 37 ? -3.389 -13.234 -26 1 91.38 37 ALA B O 1
ATOM 2663 N N . SER B 1 38 ? -2.969 -14.547 -24.156 1 93.94 38 SER B N 1
ATOM 2664 C CA . SER B 1 38 ? -4.125 -15.406 -24.406 1 93.94 38 SER B CA 1
ATOM 2665 C C . SER B 1 38 ? -4.984 -15.539 -23.156 1 93.94 38 SER B C 1
ATOM 2667 O O . SER B 1 38 ? -5.871 -16.391 -23.094 1 93.94 38 SER B O 1
ATOM 2669 N N . ASN B 1 39 ? -4.676 -14.797 -22.125 1 90.12 39 ASN B N 1
ATOM 2670 C CA . ASN B 1 39 ? -5.578 -14.711 -20.984 1 90.12 39 ASN B CA 1
ATOM 2671 C C . ASN B 1 39 ? -6.871 -13.977 -21.344 1 90.12 39 ASN B C 1
ATOM 2673 O O . ASN B 1 39 ? -6.887 -12.75 -21.453 1 90.12 39 ASN B O 1
ATOM 2677 N N . TYR B 1 40 ? -7.898 -14.766 -21.422 1 89.94 40 TYR B N 1
ATOM 2678 C CA . TYR B 1 40 ? -9.141 -14.227 -21.969 1 89.94 40 TYR B CA 1
ATOM 2679 C C . TYR B 1 40 ? -9.734 -13.172 -21.031 1 89.94 40 TYR B C 1
ATOM 2681 O O . TYR B 1 40 ? -10.516 -12.328 -21.469 1 89.94 40 TYR B O 1
ATOM 2689 N N . GLN B 1 41 ? -9.398 -13.242 -19.828 1 79 41 GLN B N 1
ATOM 2690 C CA . GLN B 1 41 ? -9.914 -12.273 -18.859 1 79 41 GLN B CA 1
ATOM 2691 C C . GLN B 1 41 ? -9.336 -10.883 -19.125 1 79 41 GLN B C 1
ATOM 2693 O O . GLN B 1 41 ? -9.914 -9.883 -18.719 1 79 41 GLN B O 1
ATOM 2698 N N . VAL B 1 42 ? -8.25 -10.875 -19.766 1 75 42 VAL B N 1
ATOM 2699 C CA . VAL B 1 42 ? -7.52 -9.625 -19.969 1 75 42 VAL B CA 1
ATOM 2700 C C . VAL B 1 42 ? -7.812 -9.086 -21.375 1 75 42 VAL B C 1
ATOM 2702 O O . VAL B 1 42 ? -8.078 -7.891 -21.531 1 75 42 VAL B O 1
ATOM 2705 N N . ILE B 1 43 ? -7.836 -9.953 -22.359 1 86.38 43 ILE B N 1
ATOM 2706 C CA . ILE B 1 43 ? -7.828 -9.453 -23.734 1 86.38 43 ILE B CA 1
ATOM 2707 C C . ILE B 1 43 ? -9.141 -9.812 -24.422 1 86.38 43 ILE B C 1
ATOM 2709 O O . ILE B 1 43 ? -9.422 -9.344 -25.516 1 86.38 43 ILE B O 1
ATOM 2713 N N . GLY B 1 44 ? -9.969 -10.617 -23.828 1 89.94 44 GLY B N 1
ATOM 2714 C CA . GLY B 1 44 ? -11.211 -11.062 -24.422 1 89.94 44 GLY B CA 1
ATOM 2715 C C . GLY B 1 44 ? -11.078 -12.383 -25.156 1 89.94 44 GLY B C 1
ATOM 2716 O O . GLY B 1 44 ? -9.969 -12.781 -25.531 1 89.94 44 GLY B O 1
ATOM 2717 N N . LYS B 1 45 ? -12.203 -13.047 -25.406 1 93.81 45 LYS B N 1
ATOM 2718 C CA . LYS B 1 45 ? -12.25 -14.383 -25.984 1 93.81 45 LYS B CA 1
ATOM 2719 C C . LYS B 1 45 ? -11.719 -14.391 -27.406 1 93.81 45 LYS B C 1
ATOM 2721 O O . LYS B 1 45 ? -10.891 -15.234 -27.766 1 93.81 45 LYS B O 1
ATOM 2726 N N . GLU B 1 46 ? -12.109 -13.43 -28.156 1 95.5 46 GLU B N 1
ATOM 2727 C CA . GLU B 1 46 ? -11.742 -13.414 -29.562 1 95.5 46 GLU B CA 1
ATOM 2728 C C . GLU B 1 46 ? -10.242 -13.25 -29.75 1 95.5 46 GLU B C 1
ATOM 2730 O O . GLU B 1 46 ? -9.625 -13.961 -30.547 1 95.5 46 GLU B O 1
ATOM 2735 N N . LEU B 1 47 ? -9.727 -12.352 -29 1 95.69 47 LEU B N 1
ATOM 2736 C CA . LEU B 1 47 ? -8.297 -12.086 -29.109 1 95.69 47 LEU B CA 1
ATOM 2737 C C . LEU B 1 47 ? -7.48 -13.242 -28.547 1 95.69 47 LEU B C 1
ATOM 2739 O O . LEU B 1 47 ? -6.387 -13.531 -29.031 1 95.69 47 LEU B O 1
ATOM 2743 N N . ALA B 1 48 ? -8.016 -13.828 -27.578 1 96.31 48 ALA B N 1
ATOM 2744 C CA . ALA B 1 48 ? -7.355 -15.008 -27.016 1 96.31 48 ALA B CA 1
ATOM 2745 C C . ALA B 1 48 ? -7.273 -16.125 -28.062 1 96.31 48 ALA B C 1
ATOM 2747 O O . ALA B 1 48 ? -6.223 -16.75 -28.234 1 96.31 48 ALA B O 1
ATOM 2748 N N . ILE B 1 49 ? -8.359 -16.359 -28.719 1 97.38 49 ILE B N 1
ATOM 2749 C CA . ILE B 1 49 ? -8.398 -17.375 -29.766 1 97.38 49 ILE B CA 1
ATOM 2750 C C . ILE B 1 49 ? -7.375 -17.031 -30.859 1 97.38 49 ILE B C 1
ATOM 2752 O O . ILE B 1 49 ? -6.629 -17.906 -31.312 1 97.38 49 ILE B O 1
ATOM 2756 N N . LYS B 1 50 ? -7.359 -15.805 -31.172 1 97.56 50 LYS B N 1
ATOM 2757 C CA . LYS B 1 50 ? -6.43 -15.375 -32.219 1 97.56 50 LYS B CA 1
ATOM 2758 C C . LYS B 1 50 ? -4.984 -15.648 -31.812 1 97.56 50 LYS B C 1
ATOM 2760 O O . LYS B 1 50 ? -4.184 -16.094 -32.625 1 97.56 50 LYS B O 1
ATOM 2765 N N . ALA B 1 51 ? -4.652 -15.328 -30.625 1 97.44 51 ALA B N 1
ATOM 2766 C CA . ALA B 1 51 ? -3.295 -15.555 -30.141 1 97.44 51 ALA B CA 1
ATOM 2767 C C . ALA B 1 51 ? -2.949 -17.047 -30.156 1 97.44 51 ALA B C 1
ATOM 2769 O O . ALA B 1 51 ? -1.836 -17.422 -30.516 1 97.44 51 ALA B O 1
ATOM 2770 N N . LEU B 1 52 ? -3.904 -17.859 -29.719 1 98.06 52 LEU B N 1
ATOM 2771 C CA . LEU B 1 52 ? -3.689 -19.312 -29.703 1 98.06 52 LEU B CA 1
ATOM 2772 C C . LEU B 1 52 ? -3.514 -19.844 -31.125 1 98.06 52 LEU B C 1
ATOM 2774 O O . LEU B 1 52 ? -2.582 -20.594 -31.391 1 98.06 52 LEU B O 1
ATOM 2778 N N . VAL B 1 53 ? -4.34 -19.375 -31.969 1 97.81 53 VAL B N 1
ATOM 2779 C CA . VAL B 1 53 ? -4.285 -19.812 -33.375 1 97.81 53 VAL B CA 1
ATOM 2780 C C . VAL B 1 53 ? -2.949 -19.406 -33.969 1 97.81 53 VAL B C 1
ATOM 2782 O O . VAL B 1 53 ? -2.283 -20.219 -34.625 1 97.81 53 VAL B O 1
ATOM 2785 N N . THR B 1 54 ? -2.602 -18.172 -33.719 1 98 54 THR B N 1
ATOM 2786 C CA . THR B 1 54 ? -1.374 -17.641 -34.312 1 98 54 THR B CA 1
ATOM 2787 C C . THR B 1 54 ? -0.16 -18.422 -33.812 1 98 54 THR B C 1
ATOM 2789 O O . THR B 1 54 ? 0.702 -18.812 -34.594 1 98 54 THR B O 1
ATOM 2792 N N . SER B 1 55 ? -0.037 -18.641 -32.562 1 98.12 55 SER B N 1
ATOM 2793 C CA . SER B 1 55 ? 1.107 -19.344 -31.984 1 98.12 55 SER B CA 1
ATOM 2794 C C . SER B 1 55 ? 1.185 -20.781 -32.5 1 98.12 55 SER B C 1
ATOM 2796 O O . SER B 1 55 ? 2.264 -21.266 -32.844 1 98.12 55 SER B O 1
ATOM 2798 N N . ILE B 1 56 ? 0.05 -21.469 -32.562 1 97.56 56 ILE B N 1
ATOM 2799 C CA . ILE B 1 56 ? 0.027 -22.875 -33 1 97.56 56 ILE B CA 1
ATOM 2800 C C . ILE B 1 56 ? 0.328 -22.953 -34.469 1 97.56 56 ILE B C 1
ATOM 2802 O O . ILE B 1 56 ? 1.065 -23.844 -34.938 1 97.56 56 ILE B O 1
ATOM 2806 N N . GLN B 1 57 ? -0.239 -22.031 -35.219 1 96.25 57 GLN B N 1
ATOM 2807 C CA . GLN B 1 57 ? 0.027 -22 -36.656 1 96.25 57 GLN B CA 1
ATOM 2808 C C . GLN B 1 57 ? 1.519 -21.844 -36.938 1 96.25 57 GLN B C 1
ATOM 2810 O O . GLN B 1 57 ? 2.061 -22.484 -37.812 1 96.25 57 GLN B O 1
ATOM 2815 N N . GLU B 1 58 ? 2.1 -20.953 -36.219 1 97.19 58 GLU B N 1
ATOM 2816 C CA . GLU B 1 58 ? 3.535 -20.75 -36.375 1 97.19 58 GLU B CA 1
ATOM 2817 C C . GLU B 1 58 ? 4.316 -22.016 -36.062 1 97.19 58 GLU B C 1
ATOM 2819 O O . GLU B 1 58 ? 5.297 -22.344 -36.75 1 97.19 58 GLU B O 1
ATOM 2824 N N . ALA B 1 59 ? 3.947 -22.703 -35.062 1 97.06 59 ALA B N 1
ATOM 2825 C CA . ALA B 1 59 ? 4.594 -23.969 -34.719 1 97.06 59 ALA B CA 1
ATOM 2826 C C . ALA B 1 59 ? 4.395 -25.016 -35.812 1 97.06 59 ALA B C 1
ATOM 2828 O O . ALA B 1 59 ? 5.309 -25.781 -36.125 1 97.06 59 ALA B O 1
ATOM 2829 N N . LEU B 1 60 ? 3.207 -25.062 -36.375 1 95.12 60 LEU B N 1
ATOM 2830 C CA . LEU B 1 60 ? 2.881 -26.016 -37.438 1 95.12 60 LEU B CA 1
ATOM 2831 C C . LEU B 1 60 ? 3.717 -25.75 -38.688 1 95.12 60 LEU B C 1
ATOM 2833 O O . LEU B 1 60 ? 4.133 -26.672 -39.375 1 95.12 60 LEU B O 1
ATOM 2837 N N . VAL B 1 61 ? 3.877 -24.453 -38.938 1 93.88 61 VAL B N 1
ATOM 2838 C CA . VAL B 1 61 ? 4.676 -24.062 -40.094 1 93.88 61 VAL B CA 1
ATOM 2839 C C . VAL B 1 61 ? 6.105 -24.562 -39.906 1 93.88 61 VAL B C 1
ATOM 2841 O O . VAL B 1 61 ? 6.719 -25.047 -40.875 1 93.88 61 VAL B O 1
ATOM 2844 N N . GLU B 1 62 ? 6.598 -24.484 -38.781 1 94.06 62 GLU B N 1
ATOM 2845 C CA . GLU B 1 62 ? 7.98 -24.875 -38.5 1 94.06 62 GLU B CA 1
ATOM 2846 C C . GLU B 1 62 ? 8.172 -26.375 -38.688 1 94.06 62 GLU B C 1
ATOM 2848 O O . GLU B 1 62 ? 9.266 -26.828 -39.031 1 94.06 62 GLU B O 1
ATOM 2853 N N . VAL B 1 63 ? 7.172 -27.141 -38.406 1 91.69 63 VAL B N 1
ATOM 2854 C CA . VAL B 1 63 ? 7.312 -28.594 -38.562 1 91.69 63 VAL B CA 1
ATOM 2855 C C . VAL B 1 63 ? 6.84 -29.016 -39.969 1 91.69 63 VAL B C 1
ATOM 2857 O O . VAL B 1 63 ? 6.695 -30.203 -40.219 1 91.69 63 VAL B O 1
ATOM 2860 N N . ALA B 1 64 ? 6.59 -28.078 -40.844 1 80.94 64 ALA B N 1
ATOM 2861 C CA . ALA B 1 64 ? 6.199 -28.281 -42.219 1 80.94 64 ALA B CA 1
ATOM 2862 C C . ALA B 1 64 ? 4.93 -29.125 -42.312 1 80.94 64 ALA B C 1
ATOM 2864 O O . ALA B 1 64 ? 4.863 -30.062 -43.125 1 80.94 64 ALA B O 1
ATOM 2865 N N . ALA B 1 65 ? 4.098 -28.859 -41.406 1 77.25 65 ALA B N 1
ATOM 2866 C CA . ALA B 1 65 ? 2.816 -29.562 -41.5 1 77.25 65 ALA B CA 1
ATOM 2867 C C . ALA B 1 65 ? 2.09 -29.188 -42.781 1 77.25 65 ALA B C 1
ATOM 2869 O O . ALA B 1 65 ? 2.123 -28.031 -43.219 1 77.25 65 ALA B O 1
ATOM 2870 N N . ARG B 1 66 ? 1.752 -30.203 -43.406 1 68.81 66 ARG B N 1
ATOM 2871 C CA . ARG B 1 66 ? 1.143 -29.984 -44.719 1 68.81 66 ARG B CA 1
ATOM 2872 C C . ARG B 1 66 ? -0.279 -29.453 -44.562 1 68.81 66 ARG B C 1
ATOM 2874 O O . ARG B 1 66 ? -0.955 -29.734 -43.562 1 68.81 66 ARG B O 1
ATOM 2881 N N . ASN B 1 67 ? -0.624 -28.547 -45.438 1 65.38 67 ASN B N 1
ATOM 2882 C CA . ASN B 1 67 ? -1.957 -27.953 -45.469 1 65.38 67 ASN B CA 1
ATOM 2883 C C . ASN B 1 67 ? -2.986 -28.922 -46.031 1 65.38 67 ASN B C 1
ATOM 2885 O O . ASN B 1 67 ? -3.996 -28.5 -46.594 1 65.38 67 ASN B O 1
ATOM 2889 N N . SER B 1 68 ? -2.555 -30.156 -46.156 1 66.12 68 SER B N 1
ATOM 2890 C CA . SER B 1 68 ? -3.457 -31.125 -46.75 1 66.12 68 SER B CA 1
ATOM 2891 C C . SER B 1 68 ? -4.078 -32.031 -45.688 1 66.12 68 SER B C 1
ATOM 2893 O O . SER B 1 68 ? -3.471 -33.031 -45.281 1 66.12 68 SER B O 1
ATOM 2895 N N . GLY B 1 69 ? -5.234 -31.609 -45.031 1 71.56 69 GLY B N 1
ATOM 2896 C CA . GLY B 1 69 ? -6.027 -32.406 -44.094 1 71.56 69 GLY B CA 1
ATOM 2897 C C . GLY B 1 69 ? -5.766 -32.031 -42.656 1 71.56 69 GLY B C 1
ATOM 2898 O O . GLY B 1 69 ? -4.98 -31.141 -42.375 1 71.56 69 GLY B O 1
ATOM 2899 N N . PRO B 1 70 ? -6.395 -32.75 -41.75 1 82.69 70 PRO B N 1
ATOM 2900 C CA . PRO B 1 70 ? -6.25 -32.438 -40.344 1 82.69 70 PRO B CA 1
ATOM 2901 C C . PRO B 1 70 ? -4.902 -32.875 -39.781 1 82.69 70 PRO B C 1
ATOM 2903 O O . PRO B 1 70 ? -4.371 -33.938 -40.188 1 82.69 70 PRO B O 1
ATOM 2906 N N . VAL B 1 71 ? -4.262 -32.031 -39.094 1 91.19 71 VAL B N 1
ATOM 2907 C CA . VAL B 1 71 ? -3.068 -32.406 -38.344 1 91.19 71 VAL B CA 1
ATOM 2908 C C . VAL B 1 71 ? -3.473 -33.125 -37.062 1 91.19 71 VAL B C 1
ATOM 2910 O O . VAL B 1 71 ? -4.254 -32.562 -36.281 1 91.19 71 VAL B O 1
ATOM 2913 N N . GLN B 1 72 ? -2.973 -34.312 -36.875 1 93.56 72 GLN B N 1
ATOM 2914 C CA . GLN B 1 72 ? -3.348 -35.125 -35.719 1 93.56 72 GLN B CA 1
ATOM 2915 C C . GLN B 1 72 ? -2.287 -35.031 -34.625 1 93.56 72 GLN B C 1
ATOM 2917 O O . GLN B 1 72 ? -1.089 -35.062 -34.906 1 93.56 72 GLN B O 1
ATOM 2922 N N . PHE B 1 73 ? -2.746 -34.844 -33.406 1 95.56 73 PHE B N 1
ATOM 2923 C CA . PHE B 1 73 ? -1.89 -34.906 -32.219 1 95.56 73 PHE B CA 1
ATOM 2924 C C . PHE B 1 73 ? -2.336 -36.031 -31.297 1 95.56 73 PHE B C 1
ATOM 2926 O O . PHE B 1 73 ? -3.533 -36.219 -31.062 1 95.56 73 PHE B O 1
ATOM 2933 N N . GLU B 1 74 ? -1.403 -36.812 -30.812 1 95.94 74 GLU B N 1
ATOM 2934 C CA . GLU B 1 74 ? -1.747 -37.781 -29.797 1 95.94 74 GLU B CA 1
ATOM 2935 C C . GLU B 1 74 ? -2.211 -37.125 -28.5 1 95.94 74 GLU B C 1
ATOM 2937 O O . GLU B 1 74 ? -3.203 -37.562 -27.906 1 95.94 74 GLU B O 1
ATOM 2942 N N . LYS B 1 75 ? -1.437 -36.125 -28.125 1 96.5 75 LYS B N 1
ATOM 2943 C CA . LYS B 1 75 ? -1.762 -35.375 -26.922 1 96.5 75 LYS B CA 1
ATOM 2944 C C . LYS B 1 75 ? -1.685 -33.875 -27.188 1 96.5 75 LYS B C 1
ATOM 2946 O O . LYS B 1 75 ? -0.817 -33.406 -27.922 1 96.5 75 LYS B O 1
ATOM 2951 N N . THR B 1 76 ? -2.588 -33.156 -26.594 1 97.12 76 THR B N 1
ATOM 2952 C CA . THR B 1 76 ? -2.582 -31.703 -26.625 1 97.12 76 THR B CA 1
ATOM 2953 C C . THR B 1 76 ? -2.807 -31.125 -25.234 1 97.12 76 THR B C 1
ATOM 2955 O O . THR B 1 76 ? -3.746 -31.516 -24.531 1 97.12 76 THR B O 1
ATOM 2958 N N . VAL B 1 77 ? -1.891 -30.25 -24.828 1 97.06 77 VAL B N 1
ATOM 2959 C CA . VAL B 1 77 ? -2.01 -29.609 -23.516 1 97.06 77 VAL B CA 1
ATOM 2960 C C . VAL B 1 77 ? -2.088 -28.094 -23.703 1 97.06 77 VAL B C 1
ATOM 2962 O O . VAL B 1 77 ? -1.184 -27.484 -24.281 1 97.06 77 VAL B O 1
ATOM 2965 N N . PHE B 1 78 ? -3.182 -27.516 -23.25 1 97.69 78 PHE B N 1
ATOM 2966 C CA . PHE B 1 78 ? -3.318 -26.078 -23.141 1 97.69 78 PHE B CA 1
ATOM 2967 C C . PHE B 1 78 ? -3.199 -25.625 -21.688 1 97.69 78 PHE B C 1
ATOM 2969 O O . PHE B 1 78 ? -4.137 -25.781 -20.906 1 97.69 78 PHE B O 1
ATOM 2976 N N . ALA B 1 79 ? -2.049 -25.109 -21.344 1 95.94 79 ALA B N 1
ATOM 2977 C CA . ALA B 1 79 ? -1.822 -24.484 -20.047 1 95.94 79 ALA B CA 1
ATOM 2978 C C . ALA B 1 79 ? -2.008 -22.969 -20.109 1 95.94 79 ALA B C 1
ATOM 2980 O O . ALA B 1 79 ? -1.106 -22.25 -20.547 1 95.94 79 ALA B O 1
ATOM 2981 N N . LEU B 1 80 ? -3.143 -22.531 -19.609 1 94.12 80 LEU B N 1
ATOM 2982 C CA . LEU B 1 80 ? -3.527 -21.156 -19.891 1 94.12 80 LEU B CA 1
ATOM 2983 C C . LEU B 1 80 ? -3.799 -20.391 -18.594 1 94.12 80 LEU B C 1
ATOM 2985 O O . LEU B 1 80 ? -4.352 -20.953 -17.641 1 94.12 80 LEU B O 1
ATOM 2989 N N . ALA B 1 81 ? -3.344 -19.172 -18.578 1 85.19 81 ALA B N 1
ATOM 2990 C CA . ALA B 1 81 ? -3.707 -18.266 -17.484 1 85.19 81 ALA B CA 1
ATOM 2991 C C . ALA B 1 81 ? -5.195 -17.938 -17.516 1 85.19 81 ALA B C 1
ATOM 2993 O O . ALA B 1 81 ? -5.859 -18.125 -18.531 1 85.19 81 ALA B O 1
ATOM 2994 N N . GLY B 1 82 ? -5.75 -17.594 -16.406 1 77.56 82 GLY B N 1
ATOM 2995 C CA . GLY B 1 82 ? -7.121 -17.125 -16.359 1 77.56 82 GLY B CA 1
ATOM 2996 C C . GLY B 1 82 ? -8.117 -18.203 -15.977 1 77.56 82 GLY B C 1
ATOM 2997 O O . GLY B 1 82 ? -9.328 -17.984 -16.031 1 77.56 82 GLY B O 1
ATOM 2998 N N . ILE B 1 83 ? -7.598 -19.391 -15.703 1 84 83 ILE B N 1
ATOM 2999 C CA . ILE B 1 83 ? -8.461 -20.469 -15.219 1 84 83 ILE B CA 1
ATOM 3000 C C . ILE B 1 83 ? -8.469 -20.469 -13.688 1 84 83 ILE B C 1
ATOM 3002 O O . ILE B 1 83 ? -7.676 -21.172 -13.062 1 84 83 ILE B O 1
ATOM 3006 N N . ASP B 1 84 ? -9.383 -19.75 -13.094 1 68.81 84 ASP B N 1
ATOM 3007 C CA . ASP B 1 84 ? -9.383 -19.562 -11.641 1 68.81 84 ASP B CA 1
ATOM 3008 C C . ASP B 1 84 ? -10.648 -20.141 -11.016 1 68.81 84 ASP B C 1
ATOM 3010 O O . ASP B 1 84 ? -10.695 -20.406 -9.812 1 68.81 84 ASP B O 1
ATOM 3014 N N . THR B 1 85 ? -11.727 -20.188 -11.797 1 69.06 85 THR B N 1
ATOM 3015 C CA . THR B 1 85 ? -13.023 -20.688 -11.328 1 69.06 85 THR B CA 1
ATOM 3016 C C . THR B 1 85 ? -13.57 -21.734 -12.281 1 69.06 85 THR B C 1
ATOM 3018 O O . THR B 1 85 ? -13.023 -21.953 -13.367 1 69.06 85 THR B O 1
ATOM 3021 N N . THR B 1 86 ? -14.609 -22.406 -11.781 1 74.69 86 THR B N 1
ATOM 3022 C CA . THR B 1 86 ? -15.281 -23.375 -12.641 1 74.69 86 THR B CA 1
ATOM 3023 C C . THR B 1 86 ? -15.828 -22.703 -13.891 1 74.69 86 THR B C 1
ATOM 3025 O O . THR B 1 86 ? -15.828 -23.297 -14.969 1 74.69 86 THR B O 1
ATOM 3028 N N . ASN B 1 87 ? -16.219 -21.484 -13.664 1 79.38 87 ASN B N 1
ATOM 3029 C CA . ASN B 1 87 ? -16.703 -20.734 -14.828 1 79.38 87 ASN B CA 1
ATOM 3030 C C . ASN B 1 87 ? -15.57 -20.453 -15.805 1 79.38 87 ASN B C 1
ATOM 3032 O O . ASN B 1 87 ? -15.766 -20.5 -17.016 1 79.38 87 ASN B O 1
ATOM 3036 N N . ASP B 1 88 ? -14.438 -20.203 -15.297 1 84.38 88 ASP B N 1
ATOM 3037 C CA . ASP B 1 88 ? -13.281 -19.984 -16.156 1 84.38 88 ASP B CA 1
ATOM 3038 C C . ASP B 1 88 ? -12.953 -21.234 -16.969 1 84.38 88 ASP B C 1
ATOM 3040 O O . ASP B 1 88 ? -12.57 -21.141 -18.141 1 84.38 88 ASP B O 1
ATOM 3044 N N . GLU B 1 89 ? -13.094 -22.359 -16.281 1 85.81 89 GLU B N 1
ATOM 3045 C CA . GLU B 1 89 ? -12.805 -23.625 -16.938 1 85.81 89 GLU B CA 1
ATOM 3046 C C . GLU B 1 89 ? -13.688 -23.812 -18.172 1 85.81 89 GLU B C 1
ATOM 3048 O O . GLU B 1 89 ? -13.211 -24.25 -19.219 1 85.81 89 GLU B O 1
ATOM 3053 N N . VAL B 1 90 ? -14.906 -23.453 -18.031 1 89.5 90 VAL B N 1
ATOM 3054 C CA . VAL B 1 90 ? -15.859 -23.609 -19.125 1 89.5 90 VAL B CA 1
ATOM 3055 C C . VAL B 1 90 ? -15.516 -22.656 -20.266 1 89.5 90 VAL B C 1
ATOM 3057 O O . VAL B 1 90 ? -15.445 -23.062 -21.422 1 89.5 90 VAL B O 1
ATOM 3060 N N . GLU B 1 91 ? -15.258 -21.453 -19.922 1 91.44 91 GLU B N 1
ATOM 3061 C CA . GLU B 1 91 ? -14.945 -20.438 -20.906 1 91.44 91 GLU B CA 1
ATOM 3062 C C . GLU B 1 91 ? -13.664 -20.781 -21.672 1 91.44 91 GLU B C 1
ATOM 3064 O O . GLU B 1 91 ? -13.625 -20.703 -22.906 1 91.44 91 GLU B O 1
ATOM 3069 N N . VAL B 1 92 ? -12.703 -21.156 -20.938 1 94.19 92 VAL B N 1
ATOM 3070 C CA . VAL B 1 92 ? -11.414 -21.422 -21.562 1 94.19 92 VAL B CA 1
ATOM 3071 C C . VAL B 1 92 ? -11.508 -22.672 -22.422 1 94.19 92 VAL B C 1
ATOM 3073 O O . VAL B 1 92 ? -10.875 -22.75 -23.484 1 94.19 92 VAL B O 1
ATOM 3076 N N . ARG B 1 93 ? -12.258 -23.625 -22 1 94.62 93 ARG B N 1
ATOM 3077 C CA . ARG B 1 93 ? -12.461 -24.812 -22.812 1 94.62 93 ARG B CA 1
ATOM 3078 C C . ARG B 1 93 ? -13.102 -24.469 -24.141 1 94.62 93 ARG B C 1
ATOM 3080 O O . ARG B 1 93 ? -12.742 -25.016 -25.188 1 94.62 93 ARG B O 1
ATOM 3087 N N . GLU B 1 94 ? -14.047 -23.594 -24.062 1 95.81 94 GLU B N 1
ATOM 3088 C CA . GLU B 1 94 ? -14.68 -23.141 -25.297 1 95.81 94 GLU B CA 1
ATOM 3089 C C . GLU B 1 94 ? -13.672 -22.469 -26.234 1 95.81 94 GLU B C 1
ATOM 3091 O O . GLU B 1 94 ? -13.695 -22.672 -27.438 1 95.81 94 GLU B O 1
ATOM 3096 N N . ILE B 1 95 ? -12.875 -21.703 -25.672 1 96.75 95 ILE B N 1
ATOM 3097 C CA . ILE B 1 95 ? -11.844 -21 -26.406 1 96.75 95 ILE B CA 1
ATOM 3098 C C . ILE B 1 95 ? -10.898 -22 -27.078 1 96.75 95 ILE B C 1
ATOM 3100 O O . ILE B 1 95 ? -10.562 -21.859 -28.25 1 96.75 95 ILE B O 1
ATOM 3104 N N . VAL B 1 96 ? -10.508 -22.984 -26.344 1 97.56 96 VAL B N 1
ATOM 3105 C CA . VAL B 1 96 ? -9.578 -24 -26.828 1 97.56 96 VAL B CA 1
ATOM 3106 C C . VAL B 1 96 ? -10.234 -24.812 -27.953 1 97.56 96 VAL B C 1
ATOM 3108 O O . VAL B 1 96 ? -9.609 -25.078 -28.969 1 97.56 96 VAL B O 1
ATOM 3111 N N . GLU B 1 97 ? -11.469 -25.141 -27.734 1 96.56 97 GLU B N 1
ATOM 3112 C CA . GLU B 1 97 ? -12.195 -25.891 -28.75 1 96.56 97 GLU B CA 1
ATOM 3113 C C . GLU B 1 97 ? -12.328 -25.094 -30.047 1 96.56 97 GLU B C 1
ATOM 3115 O O . GLU B 1 97 ? -12.18 -25.641 -31.141 1 96.56 97 GLU B O 1
ATOM 3120 N N . ALA B 1 98 ? -12.656 -23.859 -29.891 1 97.19 98 ALA B N 1
ATOM 3121 C CA . ALA B 1 98 ? -12.734 -22.984 -31.062 1 97.19 98 ALA B CA 1
ATOM 3122 C C . ALA B 1 98 ? -11.398 -22.906 -31.781 1 97.19 98 ALA B C 1
ATOM 3124 O O . ALA B 1 98 ? -11.344 -22.891 -33 1 97.19 98 ALA B O 1
ATOM 3125 N N . THR B 1 99 ? -10.352 -22.812 -31.047 1 97.56 99 THR B N 1
ATOM 3126 C CA . THR B 1 99 ? -9 -22.75 -31.594 1 97.56 99 THR B CA 1
ATOM 3127 C C . THR B 1 99 ? -8.688 -24.016 -32.375 1 97.56 99 THR B C 1
ATOM 3129 O O . THR B 1 99 ? -8.195 -23.938 -33.5 1 97.5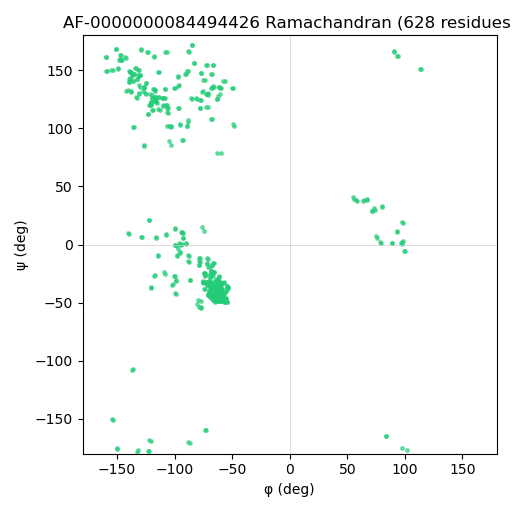6 99 THR B O 1
ATOM 3132 N N . ILE B 1 100 ? -9.023 -25.172 -31.812 1 96 100 ILE B N 1
ATOM 3133 C CA . ILE B 1 100 ? -8.758 -26.469 -32.438 1 96 100 ILE B CA 1
ATOM 3134 C C . ILE B 1 100 ? -9.562 -26.594 -33.719 1 96 100 ILE B C 1
ATOM 3136 O O . ILE B 1 100 ? -9.031 -27.031 -34.75 1 96 100 ILE B O 1
ATOM 3140 N N . LYS B 1 101 ? -10.781 -26.156 -33.625 1 94.94 101 LYS B N 1
ATOM 3141 C CA . LYS B 1 101 ? -11.664 -26.219 -34.781 1 94.94 101 LYS B CA 1
ATOM 3142 C C . LYS B 1 101 ? -11.148 -25.312 -35.906 1 94.94 101 LYS B C 1
ATOM 3144 O O . LYS B 1 101 ? -11.133 -25.719 -37.062 1 94.94 101 LYS B O 1
ATOM 3149 N N . GLN B 1 102 ? -10.781 -24.203 -35.562 1 95.06 102 GLN B N 1
ATOM 3150 C CA . GLN B 1 102 ? -10.312 -23.234 -36.562 1 95.06 102 GLN B CA 1
ATOM 3151 C C . GLN B 1 102 ? -9.047 -23.734 -37.25 1 95.06 102 GLN B C 1
ATOM 3153 O O . GLN B 1 102 ? -8.844 -23.469 -38.438 1 95.06 102 GLN B O 1
ATOM 3158 N N . LEU B 1 103 ? -8.242 -24.375 -36.562 1 94.5 103 LEU B N 1
ATOM 3159 C CA . LEU B 1 103 ? -6.965 -24.844 -37.094 1 94.5 103 LEU B CA 1
ATOM 3160 C C . LEU B 1 103 ? -7.113 -26.203 -37.75 1 94.5 103 LEU B C 1
ATOM 3162 O O . LEU B 1 103 ? -6.188 -26.688 -38.406 1 94.5 103 LEU B O 1
ATOM 3166 N N . GLY B 1 104 ? -8.258 -26.812 -37.562 1 91.19 104 GLY B N 1
ATOM 3167 C CA . GLY B 1 104 ? -8.484 -28.125 -38.125 1 91.19 104 GLY B CA 1
ATOM 3168 C C . GLY B 1 104 ? -7.617 -29.203 -37.5 1 91.19 104 GLY B C 1
ATOM 3169 O O . GLY B 1 104 ? -7.098 -30.078 -38.188 1 91.19 104 GLY B O 1
ATOM 3170 N N . LEU B 1 105 ? -7.453 -29.078 -36.219 1 93.19 105 LEU B N 1
ATOM 3171 C CA . LEU B 1 105 ? -6.629 -30.062 -35.531 1 93.19 105 LEU B CA 1
ATOM 3172 C C . LEU B 1 105 ? -7.473 -31.234 -35.031 1 93.19 105 LEU B C 1
ATOM 3174 O O . LEU B 1 105 ? -8.672 -31.078 -34.781 1 93.19 105 LEU B O 1
ATOM 3178 N N . ALA B 1 106 ? -6.867 -32.406 -35.031 1 92.31 106 ALA B N 1
ATOM 3179 C CA . ALA B 1 106 ? -7.434 -33.562 -34.375 1 92.31 106 ALA B CA 1
ATOM 3180 C C . ALA B 1 106 ? -6.57 -34 -33.188 1 92.31 106 ALA B C 1
ATOM 3182 O O . ALA B 1 106 ? -5.344 -34.031 -33.281 1 92.31 106 ALA B O 1
ATOM 3183 N N . THR B 1 107 ? -7.199 -34.125 -32.062 1 91.75 107 THR B N 1
ATOM 3184 C CA . THR B 1 107 ? -6.453 -34.531 -30.875 1 91.75 107 THR B CA 1
ATOM 3185 C C . THR B 1 107 ? -7.09 -35.75 -30.203 1 91.75 107 THR B C 1
ATOM 3187 O O . THR B 1 107 ? -8.32 -35.844 -30.125 1 91.75 107 THR B O 1
ATOM 3190 N N . HIS B 1 108 ? -6.27 -36.688 -29.828 1 93 108 HIS B N 1
ATOM 3191 C CA . HIS B 1 108 ? -6.754 -37.875 -29.125 1 93 108 HIS B CA 1
ATOM 3192 C C . HIS B 1 108 ? -6.988 -37.594 -27.656 1 93 108 HIS B C 1
ATOM 3194 O O . HIS B 1 108 ? -8.023 -37.969 -27.094 1 93 108 HIS B O 1
ATOM 3200 N N . MET B 1 109 ? -6.059 -36.969 -26.984 1 95.19 109 MET B N 1
ATOM 3201 C CA . MET B 1 109 ? -6.164 -36.562 -25.578 1 95.19 109 MET B CA 1
ATOM 3202 C C . MET B 1 109 ? -5.969 -35.062 -25.453 1 95.19 109 MET B C 1
ATOM 3204 O O . MET B 1 109 ? -4.934 -34.531 -25.844 1 95.19 109 MET B O 1
ATOM 3208 N N . LEU B 1 110 ? -6.992 -34.406 -24.922 1 95.88 110 LEU B N 1
ATOM 3209 C CA . LEU B 1 110 ? -6.949 -32.969 -24.75 1 95.88 110 LEU B CA 1
ATOM 3210 C C . LEU B 1 110 ? -6.988 -32.594 -23.266 1 95.88 110 LEU B C 1
ATOM 3212 O O . LEU B 1 110 ? -7.895 -33 -22.547 1 95.88 110 LEU B O 1
ATOM 3216 N N . LEU B 1 111 ? -5.938 -31.875 -22.859 1 95.19 111 LEU B N 1
ATOM 3217 C CA . LEU B 1 111 ? -5.898 -31.359 -21.484 1 95.19 111 LEU B CA 1
ATOM 3218 C C . LEU B 1 111 ? -5.891 -29.828 -21.484 1 95.19 111 LEU B C 1
ATOM 3220 O O . LEU B 1 111 ? -5.07 -29.219 -22.156 1 95.19 111 LEU B O 1
ATOM 3224 N N . VAL B 1 112 ? -6.855 -29.25 -20.812 1 95.38 112 VAL B N 1
ATOM 3225 C CA . VAL B 1 112 ? -6.945 -27.797 -20.625 1 95.38 112 VAL B CA 1
ATOM 3226 C C . VAL B 1 112 ? -6.891 -27.484 -19.125 1 95.38 112 VAL B C 1
ATOM 3228 O O . VAL B 1 112 ? -7.777 -27.875 -18.359 1 95.38 112 VAL B O 1
ATOM 3231 N N . GLU B 1 113 ? -5.824 -26.781 -18.734 1 90.88 113 GLU B N 1
ATOM 3232 C CA . GLU B 1 113 ? -5.711 -26.516 -17.312 1 90.88 113 GLU B CA 1
ATOM 3233 C C . GLU B 1 113 ? -4.961 -25.219 -17.047 1 90.88 113 GLU B C 1
ATOM 3235 O O . GLU B 1 113 ? -4.477 -24.578 -17.984 1 90.88 113 GLU B O 1
ATOM 3240 N N . ASN B 1 114 ? -4.984 -24.719 -15.82 1 88.75 114 ASN B N 1
ATOM 3241 C CA . ASN B 1 114 ? -4.258 -23.531 -15.398 1 88.75 114 ASN B CA 1
ATOM 3242 C C . ASN B 1 114 ? -2.76 -23.656 -15.664 1 88.75 114 ASN B C 1
ATOM 3244 O O . ASN B 1 114 ? -2.174 -24.719 -15.422 1 88.75 114 ASN B O 1
ATOM 3248 N N . ASP B 1 115 ? -2.203 -22.516 -16.109 1 87.88 115 ASP B N 1
ATOM 3249 C CA . ASP B 1 115 ? -0.802 -22.547 -16.516 1 87.88 115 ASP B CA 1
ATOM 3250 C C . ASP B 1 115 ? 0.102 -22.922 -15.344 1 87.88 115 ASP B C 1
ATOM 3252 O O . ASP B 1 115 ? 1.02 -23.734 -15.5 1 87.88 115 ASP B O 1
ATOM 3256 N N . CYS B 1 116 ? -0.202 -22.5 -14.227 1 82.44 116 CYS B N 1
ATOM 3257 C CA . CYS B 1 116 ? 0.621 -22.781 -13.055 1 82.44 116 CYS B CA 1
ATOM 3258 C C . CYS B 1 116 ? 0.444 -24.234 -12.609 1 82.44 116 CYS B C 1
ATOM 3260 O O . CYS B 1 116 ? 1.417 -24.906 -12.258 1 82.44 116 CYS B O 1
ATOM 3262 N N . LEU B 1 117 ? -0.757 -24.719 -12.688 1 85.25 117 LEU B N 1
ATOM 3263 C CA . LEU B 1 117 ? -1.041 -26.094 -12.32 1 85.25 117 LEU B CA 1
ATOM 3264 C C . LEU B 1 117 ? -0.341 -27.062 -13.273 1 85.25 117 LEU B C 1
ATOM 3266 O O . LEU B 1 117 ? 0.287 -28.031 -12.836 1 85.25 117 LEU B O 1
ATOM 3270 N N . SER B 1 118 ? -0.482 -26.781 -14.508 1 88.12 118 SER B N 1
ATOM 3271 C CA . SER B 1 118 ? 0.123 -27.656 -15.508 1 88.12 118 SER B CA 1
ATOM 3272 C C . SER B 1 118 ? 1.633 -27.75 -15.312 1 88.12 118 SER B C 1
ATOM 3274 O O . SER B 1 118 ? 2.195 -28.844 -15.336 1 88.12 118 SER B O 1
ATOM 3276 N N . ALA B 1 119 ? 2.225 -26.641 -15.156 1 86 119 ALA B N 1
ATOM 3277 C CA . ALA B 1 119 ? 3.67 -26.594 -14.945 1 86 119 ALA B CA 1
ATOM 3278 C C . ALA B 1 119 ? 4.062 -27.328 -13.664 1 86 119 ALA B C 1
ATOM 3280 O O . ALA B 1 119 ? 5.043 -28.078 -13.648 1 86 119 ALA B O 1
ATOM 3281 N N . LEU B 1 120 ? 3.289 -27.188 -12.664 1 89.06 120 LEU B N 1
ATOM 3282 C CA . LEU B 1 120 ? 3.58 -27.812 -11.383 1 89.06 120 LEU B CA 1
ATOM 3283 C C . LEU B 1 120 ? 3.445 -29.328 -11.461 1 89.06 120 LEU B C 1
ATOM 3285 O O . LEU B 1 120 ? 4.301 -30.062 -10.969 1 89.06 120 LEU B O 1
ATOM 3289 N N . LEU B 1 121 ? 2.414 -29.766 -12.125 1 87.75 121 LEU B N 1
ATOM 3290 C CA . LEU B 1 121 ? 2.199 -31.203 -12.281 1 87.75 121 LEU B CA 1
ATOM 3291 C C . LEU B 1 121 ? 3.291 -31.828 -13.148 1 87.75 121 LEU B C 1
ATOM 3293 O O . LEU B 1 121 ? 3.764 -32.938 -12.859 1 87.75 121 LEU B O 1
ATOM 3297 N N . GLY B 1 122 ? 3.629 -31.125 -14.094 1 87.31 122 GLY B N 1
ATOM 3298 C CA . GLY B 1 122 ? 4.723 -31.594 -14.93 1 87.31 122 GLY B CA 1
ATOM 3299 C C . GLY B 1 122 ? 6.047 -31.672 -14.195 1 87.31 122 GLY B C 1
ATOM 3300 O O . GLY B 1 122 ? 6.793 -32.656 -14.352 1 87.31 122 GLY B O 1
ATOM 3301 N N . ALA B 1 123 ? 6.266 -30.734 -13.422 1 86.75 123 ALA B N 1
ATOM 3302 C CA . ALA B 1 123 ? 7.523 -30.641 -12.688 1 86.75 123 ALA B CA 1
ATOM 3303 C C . ALA B 1 123 ? 7.602 -31.734 -11.617 1 86.75 123 ALA B C 1
ATOM 3305 O O . ALA B 1 123 ? 8.672 -32.281 -11.352 1 86.75 123 ALA B O 1
ATOM 3306 N N . THR B 1 124 ? 6.488 -32.094 -11.031 1 90.19 124 THR B N 1
ATOM 3307 C CA . THR B 1 124 ? 6.477 -33.031 -9.914 1 90.19 124 THR B CA 1
ATOM 3308 C C . THR B 1 124 ? 6.113 -34.438 -10.391 1 90.19 124 THR B C 1
ATOM 3310 O O . THR B 1 124 ? 5.988 -35.344 -9.578 1 90.19 124 THR B O 1
ATOM 3313 N N . GLN B 1 125 ? 5.875 -34.594 -11.641 1 87.19 125 GLN B N 1
ATOM 3314 C CA . GLN B 1 125 ? 5.484 -35.875 -12.219 1 87.19 125 GLN B CA 1
ATOM 3315 C C . GLN B 1 125 ? 4.242 -36.438 -11.531 1 87.19 125 GLN B C 1
ATOM 3317 O O . GLN B 1 125 ? 4.223 -37.594 -11.117 1 87.19 125 GLN B O 1
ATOM 3322 N N . ASN B 1 126 ? 3.369 -35.625 -11.234 1 86.31 126 ASN B N 1
ATOM 3323 C CA . ASN B 1 126 ? 2.041 -35.906 -10.711 1 86.31 126 ASN B CA 1
ATOM 3324 C C . ASN B 1 126 ? 2.098 -36.312 -9.234 1 86.31 126 ASN B C 1
ATOM 3326 O O . ASN B 1 126 ? 1.105 -36.781 -8.68 1 86.31 126 ASN B O 1
ATOM 3330 N N . LYS B 1 127 ? 3.264 -36.219 -8.609 1 91.25 127 LYS B N 1
ATOM 3331 C CA . LYS B 1 127 ? 3.369 -36.375 -7.16 1 91.25 127 LYS B CA 1
ATOM 3332 C C . LYS B 1 127 ? 3.049 -35.094 -6.43 1 91.25 127 LYS B C 1
ATOM 3334 O O . LYS B 1 127 ? 3.152 -34 -7.004 1 91.25 127 LYS B O 1
ATOM 3339 N N . ALA B 1 128 ? 2.652 -35.219 -5.199 1 95 128 ALA B N 1
ATOM 3340 C CA . ALA B 1 128 ? 2.318 -34.031 -4.418 1 95 128 ALA B CA 1
ATOM 3341 C C . ALA B 1 128 ? 3.434 -33 -4.496 1 95 128 ALA B C 1
ATOM 3343 O O . ALA B 1 128 ? 4.617 -33.344 -4.477 1 95 128 ALA B O 1
ATOM 3344 N N . GLY B 1 129 ? 3.004 -31.797 -4.703 1 95.69 129 GLY B N 1
ATOM 3345 C CA . GLY B 1 129 ? 4 -30.734 -4.871 1 95.69 129 GLY B CA 1
ATOM 3346 C C . GLY B 1 129 ? 3.449 -29.344 -4.621 1 95.69 129 GLY B C 1
ATOM 3347 O O . GLY B 1 129 ? 2.232 -29.156 -4.547 1 95.69 129 GLY B O 1
ATOM 3348 N N . ALA B 1 130 ? 4.383 -28.406 -4.387 1 95.38 130 ALA B N 1
ATOM 3349 C CA . ALA B 1 130 ? 4.062 -26.984 -4.195 1 95.38 130 ALA B CA 1
ATOM 3350 C C . ALA B 1 130 ? 5.02 -26.094 -4.984 1 95.38 130 ALA B C 1
ATOM 3352 O O . ALA B 1 130 ? 6.156 -26.484 -5.262 1 95.38 130 ALA B O 1
ATOM 3353 N N . LEU B 1 131 ? 4.5 -25.031 -5.422 1 93.12 131 LEU B N 1
ATOM 3354 C CA . LEU B 1 131 ? 5.262 -24 -6.129 1 93.12 131 LEU B CA 1
ATOM 3355 C C . LEU B 1 131 ? 5.133 -22.656 -5.43 1 93.12 131 LEU B C 1
ATOM 3357 O O . LEU B 1 131 ? 4.035 -22.094 -5.352 1 93.12 131 LEU B O 1
ATOM 3361 N N . LEU B 1 132 ? 6.211 -22.188 -4.863 1 94.62 132 LEU B N 1
ATOM 3362 C CA . LEU B 1 132 ? 6.258 -20.844 -4.305 1 94.62 132 LEU B CA 1
ATOM 3363 C C . LEU B 1 132 ? 6.875 -19.859 -5.301 1 94.62 132 LEU B C 1
ATOM 3365 O O . LEU B 1 132 ? 8.023 -20.031 -5.715 1 94.62 132 LEU B O 1
ATOM 3369 N N . ILE B 1 133 ? 6.105 -18.906 -5.691 1 89.75 133 ILE B N 1
ATOM 3370 C CA . ILE B 1 133 ? 6.598 -17.859 -6.578 1 89.75 133 ILE B CA 1
ATOM 3371 C C . ILE B 1 133 ? 6.754 -16.562 -5.801 1 89.75 133 ILE B C 1
ATOM 3373 O O . ILE B 1 133 ? 5.793 -16.062 -5.207 1 89.75 133 ILE B O 1
ATOM 3377 N N . SER B 1 134 ? 7.949 -16.016 -5.73 1 94.12 134 SER B N 1
ATOM 3378 C CA . SER B 1 134 ? 8.211 -14.695 -5.156 1 94.12 134 SER B CA 1
ATOM 3379 C C . SER B 1 134 ? 9.164 -13.891 -6.035 1 94.12 134 SER B C 1
ATOM 3381 O O . SER B 1 134 ? 10.375 -14.133 -6.039 1 94.12 134 SER B O 1
ATOM 3383 N N . GLY B 1 135 ? 8.688 -12.984 -6.801 1 90.88 135 GLY B N 1
ATOM 3384 C CA . GLY B 1 135 ? 9.359 -12 -7.633 1 90.88 135 GLY B CA 1
ATOM 3385 C C . GLY B 1 135 ? 8.734 -10.625 -7.551 1 90.88 135 GLY B C 1
ATOM 3386 O O . GLY B 1 135 ? 8.656 -10.031 -6.469 1 90.88 135 GLY B O 1
ATOM 3387 N N . THR B 1 136 ? 8.031 -10.281 -8.711 1 81.06 136 THR B N 1
ATOM 3388 C CA . THR B 1 136 ? 7.258 -9.047 -8.648 1 81.06 136 THR B CA 1
ATOM 3389 C C . THR B 1 136 ? 6.07 -9.195 -7.703 1 81.06 136 THR B C 1
ATOM 3391 O O . THR B 1 136 ? 5.742 -8.273 -6.961 1 81.06 136 THR B O 1
ATOM 3394 N N . GLY B 1 137 ? 5.492 -10.383 -7.719 1 89.06 137 GLY B N 1
ATOM 3395 C CA . GLY B 1 137 ? 4.434 -10.758 -6.793 1 89.06 137 GLY B CA 1
ATOM 3396 C C . GLY B 1 137 ? 4.77 -12 -5.977 1 89.06 137 GLY B C 1
ATOM 3397 O O . GLY B 1 137 ? 5.914 -12.453 -5.977 1 89.06 137 GLY B O 1
ATOM 3398 N N . SER B 1 138 ? 3.816 -12.414 -5.148 1 94.69 138 SER B N 1
ATOM 3399 C CA . SER B 1 138 ? 4.004 -13.625 -4.359 1 94.69 138 SER B CA 1
ATOM 3400 C C . SER B 1 138 ? 2.736 -14.469 -4.328 1 94.69 138 SER B C 1
ATOM 3402 O O . SER B 1 138 ? 1.638 -13.945 -4.141 1 94.69 138 SER B O 1
ATOM 3404 N N . ILE B 1 139 ? 2.916 -15.766 -4.594 1 92.06 139 ILE B N 1
ATOM 3405 C CA . ILE B 1 139 ? 1.797 -16.703 -4.656 1 92.06 139 ILE B CA 1
ATOM 3406 C C . ILE B 1 139 ? 2.307 -18.125 -4.469 1 92.06 139 ILE B C 1
ATOM 3408 O O . ILE B 1 139 ? 3.473 -18.422 -4.746 1 92.06 139 ILE B O 1
ATOM 3412 N N . VAL B 1 140 ? 1.49 -19 -3.896 1 95.19 140 VAL B N 1
ATOM 3413 C CA . VAL B 1 140 ? 1.839 -20.406 -3.766 1 95.19 140 VAL B CA 1
ATOM 3414 C C . VAL B 1 140 ? 0.729 -21.266 -4.359 1 95.19 140 VAL B C 1
ATOM 3416 O O . VAL B 1 140 ? -0.456 -20.984 -4.168 1 95.19 140 VAL B O 1
ATOM 3419 N N . PHE B 1 141 ? 1.148 -22.25 -5.117 1 92.44 141 PHE B N 1
ATOM 3420 C CA . PHE B 1 141 ? 0.28 -23.312 -5.613 1 92.44 141 PHE B CA 1
ATOM 3421 C C . PHE B 1 141 ? 0.681 -24.656 -5.023 1 92.44 141 PHE B C 1
ATOM 3423 O O . PHE B 1 141 ? 1.856 -24.891 -4.738 1 92.44 141 PHE B O 1
ATOM 3430 N N . ALA B 1 142 ? -0.308 -25.5 -4.844 1 95.25 142 ALA B N 1
ATOM 3431 C CA . ALA B 1 142 ? -0.007 -26.875 -4.406 1 95.25 142 ALA B CA 1
ATOM 3432 C C . ALA B 1 142 ? -1.027 -27.859 -4.957 1 95.25 142 ALA B C 1
ATOM 3434 O O . ALA B 1 142 ? -2.146 -27.484 -5.309 1 95.25 142 ALA B O 1
ATOM 3435 N N . HIS B 1 143 ? -0.589 -29.062 -5.137 1 92.94 143 HIS B N 1
ATOM 3436 C CA . HIS B 1 143 ? -1.47 -30.188 -5.457 1 92.94 143 HIS B CA 1
ATOM 3437 C C . HIS B 1 143 ? -1.136 -31.406 -4.613 1 92.94 143 HIS B C 1
ATOM 3439 O O . HIS B 1 143 ? 0.019 -31.609 -4.23 1 92.94 143 HIS B O 1
ATOM 3445 N N . ASP B 1 144 ? -2.156 -32.219 -4.379 1 94.5 144 ASP B N 1
ATOM 3446 C CA . ASP B 1 144 ? -1.983 -33.312 -3.461 1 94.5 144 ASP B CA 1
ATOM 3447 C C . ASP B 1 144 ? -1.607 -34.594 -4.215 1 94.5 144 ASP B C 1
ATOM 3449 O O . ASP B 1 144 ? -1.479 -35.656 -3.615 1 94.5 144 ASP B O 1
ATOM 3453 N N . GLY B 1 145 ? -1.502 -34.531 -5.508 1 89.12 145 GLY B N 1
ATOM 3454 C CA . GLY B 1 145 ? -1.223 -35.719 -6.32 1 89.12 145 GLY B CA 1
ATOM 3455 C C . GLY B 1 145 ? -2.443 -36.562 -6.551 1 89.12 145 GLY B C 1
ATOM 3456 O O . GLY B 1 145 ? -2.34 -37.656 -7.129 1 89.12 145 GLY B O 1
ATOM 3457 N N . ARG B 1 146 ? -3.527 -36.156 -6.07 1 89.5 146 ARG B N 1
ATOM 3458 C CA . ARG B 1 146 ? -4.762 -36.938 -6.18 1 89.5 146 ARG B CA 1
ATOM 3459 C C . ARG B 1 146 ? -5.852 -36.125 -6.883 1 89.5 146 ARG B C 1
ATOM 3461 O O . ARG B 1 146 ? -7.039 -36.344 -6.652 1 89.5 146 ARG B O 1
ATOM 3468 N N . GLY B 1 147 ? -5.398 -35.094 -7.637 1 83.69 147 GLY B N 1
ATOM 3469 C CA . GLY B 1 147 ? -6.352 -34.375 -8.477 1 83.69 147 GLY B CA 1
ATOM 3470 C C . GLY B 1 147 ? -6.812 -33.062 -7.863 1 83.69 147 GLY B C 1
ATOM 3471 O O . GLY B 1 147 ? -7.551 -32.281 -8.492 1 83.69 147 GLY B O 1
ATOM 3472 N N . SER B 1 148 ? -6.438 -32.719 -6.617 1 88.75 148 SER B N 1
ATOM 3473 C CA . SER B 1 148 ? -6.836 -31.469 -5.992 1 88.75 148 SER B CA 1
ATOM 3474 C C . SER B 1 148 ? -5.746 -30.422 -6.129 1 88.75 148 SER B C 1
ATOM 3476 O O . SER B 1 148 ? -4.555 -30.734 -6.066 1 88.75 148 SER B O 1
ATOM 3478 N N . PHE B 1 149 ? -6.219 -29.156 -6.309 1 88.94 149 PHE B N 1
ATOM 3479 C CA . PHE B 1 149 ? -5.332 -28.016 -6.531 1 88.94 149 PHE B CA 1
ATOM 3480 C C . PHE B 1 149 ? -5.684 -26.859 -5.602 1 88.94 149 PHE B C 1
ATOM 3482 O O . PHE B 1 149 ? -6.863 -26.594 -5.359 1 88.94 149 PHE B O 1
ATOM 3489 N N . PHE B 1 150 ? -4.648 -26.25 -5.012 1 92.06 150 PHE B N 1
ATOM 3490 C CA . PHE B 1 150 ? -4.84 -25.188 -4.027 1 92.06 150 PHE B CA 1
ATOM 3491 C C . PHE B 1 150 ? -3.973 -23.984 -4.363 1 92.06 150 PHE B C 1
ATOM 3493 O O . PHE B 1 150 ? -2.904 -24.125 -4.961 1 92.06 150 PHE B O 1
ATOM 3500 N N . ARG B 1 151 ? -4.496 -22.859 -3.979 1 90.12 151 ARG B N 1
ATOM 3501 C CA . ARG B 1 151 ? -3.783 -21.609 -4.227 1 90.12 151 ARG B CA 1
ATOM 3502 C C . ARG B 1 151 ? -3.898 -20.672 -3.031 1 90.12 151 ARG B C 1
ATOM 3504 O O . ARG B 1 151 ? -4.949 -20.594 -2.393 1 90.12 151 ARG B O 1
ATOM 3511 N N . THR B 1 152 ? -2.816 -19.984 -2.676 1 94.69 152 THR B N 1
ATOM 3512 C CA . THR B 1 152 ? -2.789 -18.953 -1.646 1 94.69 152 THR B CA 1
ATOM 3513 C C . THR B 1 152 ? -1.981 -17.75 -2.115 1 94.69 152 THR B C 1
ATOM 3515 O O . THR B 1 152 ? -0.927 -17.891 -2.736 1 94.69 152 THR B O 1
ATOM 3518 N N . GLY B 1 153 ? -2.506 -16.547 -1.763 1 93.81 153 GLY B N 1
ATOM 3519 C CA . GLY B 1 153 ? -1.807 -15.328 -2.162 1 93.81 153 GLY B CA 1
ATOM 3520 C C . GLY B 1 153 ? -2.131 -14.891 -3.578 1 93.81 153 GLY B C 1
ATOM 3521 O O . GLY B 1 153 ? -3.186 -15.234 -4.113 1 93.81 153 GLY B O 1
ATOM 3522 N N . GLY B 1 154 ? -1.333 -14.008 -4.113 1 89.88 154 GLY B N 1
ATOM 3523 C CA . GLY B 1 154 ? -1.523 -13.508 -5.465 1 89.88 154 GLY B CA 1
ATOM 3524 C C . GLY B 1 154 ? -2.594 -12.438 -5.559 1 89.88 154 GLY B C 1
ATOM 3525 O O . GLY B 1 154 ? -3.334 -12.375 -6.543 1 89.88 154 GLY B O 1
ATOM 3526 N N . TRP B 1 155 ? -2.691 -11.68 -4.523 1 91.12 155 TRP B N 1
ATOM 3527 C CA . TRP B 1 155 ? -3.771 -10.703 -4.484 1 91.12 155 TRP B CA 1
ATOM 3528 C C . TRP B 1 155 ? -3.305 -9.352 -5.027 1 91.12 155 TRP B C 1
ATOM 3530 O O . TRP B 1 155 ? -3.992 -8.344 -4.867 1 91.12 155 TRP B O 1
ATOM 3540 N N . GLY B 1 156 ? -2.09 -9.312 -5.543 1 89.19 156 GLY B N 1
ATOM 3541 C CA . GLY B 1 156 ? -1.602 -8.117 -6.215 1 89.19 156 GLY B CA 1
ATOM 3542 C C . GLY B 1 156 ? -0.89 -7.156 -5.281 1 89.19 156 GLY B C 1
ATOM 3543 O O . GLY B 1 156 ? -1.037 -7.242 -4.062 1 89.19 156 GLY B O 1
ATOM 3544 N N . TYR B 1 157 ? -0.194 -6.215 -5.867 1 90.25 157 TYR B N 1
ATOM 3545 C CA . TYR B 1 157 ? 0.749 -5.359 -5.152 1 90.25 157 TYR B CA 1
ATOM 3546 C C . TYR B 1 157 ? 0.015 -4.328 -4.305 1 90.25 157 TYR B C 1
ATOM 3548 O O . TYR B 1 157 ? 0.554 -3.836 -3.309 1 90.25 157 TYR B O 1
ATOM 3556 N N . ARG B 1 158 ? -1.223 -4.008 -4.695 1 90.94 158 ARG B N 1
ATOM 3557 C CA . ARG B 1 158 ? -1.927 -2.912 -4.039 1 90.94 158 ARG B CA 1
ATOM 3558 C C . ARG B 1 158 ? -2.379 -3.311 -2.637 1 90.94 158 ARG B C 1
ATOM 3560 O O . ARG B 1 158 ? -2.387 -2.484 -1.723 1 90.94 158 ARG B O 1
ATOM 3567 N N . VAL B 1 159 ? -2.699 -4.625 -2.473 1 93.75 159 VAL B N 1
ATOM 3568 C CA . VAL B 1 159 ? -3.256 -5.035 -1.186 1 93.75 159 VAL B CA 1
ATOM 3569 C C . VAL B 1 159 ? -2.676 -6.387 -0.777 1 93.75 159 VAL B C 1
ATOM 3571 O O . VAL B 1 159 ? -3.145 -7.008 0.18 1 93.75 159 VAL B O 1
ATOM 3574 N N . GLY B 1 160 ? -1.716 -6.82 -1.477 1 94.62 160 GLY B N 1
ATOM 3575 C CA . GLY B 1 160 ? -1.158 -8.133 -1.204 1 94.62 160 GLY B CA 1
ATOM 3576 C C . GLY B 1 160 ? 0.291 -8.273 -1.634 1 94.62 160 GLY B C 1
ATOM 3577 O O . GLY B 1 160 ? 1.094 -7.359 -1.42 1 94.62 160 GLY B O 1
ATOM 3578 N N . ASP B 1 161 ? 0.66 -9.484 -1.986 1 94.56 161 ASP B N 1
ATOM 3579 C CA . ASP B 1 161 ? 1.973 -9.867 -2.494 1 94.56 161 ASP B CA 1
ATOM 3580 C C . ASP B 1 161 ? 3.057 -9.641 -1.442 1 94.56 161 ASP B C 1
ATOM 3582 O O . ASP B 1 161 ? 4.164 -9.203 -1.767 1 94.56 161 ASP B O 1
ATOM 3586 N N . GLU B 1 162 ? 2.713 -9.906 -0.186 1 96.88 162 GLU B N 1
ATOM 3587 C CA . GLU B 1 162 ? 3.705 -9.797 0.879 1 96.88 162 GLU B CA 1
ATOM 3588 C C . GLU B 1 162 ? 4.883 -10.734 0.64 1 96.88 162 GLU B C 1
ATOM 3590 O O . GLU B 1 162 ? 4.691 -11.891 0.242 1 96.88 162 GLU B O 1
ATOM 3595 N N . GLY B 1 163 ? 6.023 -10.195 0.823 1 97.69 163 GLY B N 1
ATOM 3596 C CA . GLY B 1 163 ? 7.23 -10.984 0.61 1 97.69 163 GLY B CA 1
ATOM 3597 C C . GLY B 1 163 ? 7.73 -10.93 -0.82 1 97.69 163 GLY B C 1
ATOM 3598 O O . GLY B 1 163 ? 8.75 -11.547 -1.15 1 97.69 163 GLY B O 1
ATOM 3599 N N . SER B 1 164 ? 7.094 -10.211 -1.688 1 96.75 164 SER B N 1
ATOM 3600 C CA . SER B 1 164 ? 7.523 -10.023 -3.068 1 96.75 164 SER B CA 1
ATOM 3601 C C . SER B 1 164 ? 8.539 -8.898 -3.184 1 96.75 164 SER B C 1
ATOM 3603 O O . SER B 1 164 ? 8.805 -8.195 -2.207 1 96.75 164 SER B O 1
ATOM 3605 N N . GLY B 1 165 ? 9.078 -8.805 -4.391 1 96.88 165 GLY B N 1
ATOM 3606 C CA . GLY B 1 165 ? 10.008 -7.719 -4.637 1 96.88 165 GLY B CA 1
ATOM 3607 C C . GLY B 1 165 ? 9.391 -6.344 -4.441 1 96.88 165 GLY B C 1
ATOM 3608 O O . GLY B 1 165 ? 9.992 -5.473 -3.811 1 96.88 165 GLY B O 1
ATOM 3609 N N . TYR B 1 166 ? 8.219 -6.152 -5.012 1 96.31 166 TYR B N 1
ATOM 3610 C CA . TYR B 1 166 ? 7.555 -4.867 -4.836 1 96.31 166 TYR B CA 1
ATOM 3611 C C . TYR B 1 166 ? 7.312 -4.574 -3.361 1 96.31 166 TYR B C 1
ATOM 3613 O O . TYR B 1 166 ? 7.531 -3.453 -2.9 1 96.31 166 TYR B O 1
ATOM 3621 N N . TRP B 1 167 ? 6.789 -5.566 -2.625 1 97.88 167 TRP B N 1
ATOM 3622 C CA . TRP B 1 167 ? 6.496 -5.402 -1.205 1 97.88 167 TRP B CA 1
ATOM 3623 C C . TRP B 1 167 ? 7.746 -4.992 -0.433 1 97.88 167 TRP B C 1
ATOM 3625 O O . TRP B 1 167 ? 7.707 -4.062 0.377 1 97.88 167 TRP B O 1
ATOM 3635 N N . ILE B 1 168 ? 8.828 -5.66 -0.66 1 98.5 168 ILE B N 1
ATOM 3636 C CA . ILE B 1 168 ? 10.094 -5.375 0.011 1 98.5 168 ILE B CA 1
ATOM 3637 C C . ILE B 1 168 ? 10.547 -3.953 -0.32 1 98.5 168 ILE B C 1
ATOM 3639 O O . ILE B 1 168 ? 10.93 -3.193 0.573 1 98.5 168 ILE B O 1
ATOM 3643 N N . GLY B 1 169 ? 10.516 -3.656 -1.593 1 98.12 169 GLY B N 1
ATOM 3644 C CA . GLY B 1 169 ? 10.891 -2.314 -2.016 1 98.12 169 GLY B CA 1
ATOM 3645 C C . GLY B 1 169 ? 10.023 -1.233 -1.39 1 98.12 169 GLY B C 1
ATOM 3646 O O . GLY B 1 169 ? 10.531 -0.185 -0.985 1 98.12 169 GLY B O 1
ATOM 3647 N N . LYS B 1 170 ? 8.766 -1.471 -1.357 1 97.88 170 LYS B N 1
ATOM 3648 C CA . LYS B 1 170 ? 7.84 -0.515 -0.76 1 97.88 170 LYS B CA 1
ATOM 3649 C C . LYS B 1 170 ? 8.141 -0.306 0.721 1 97.88 170 LYS B C 1
ATOM 3651 O O . LYS B 1 170 ? 8.133 0.826 1.209 1 97.88 170 LYS B O 1
ATOM 3656 N N . GLU B 1 171 ? 8.375 -1.413 1.435 1 98.19 171 GLU B N 1
ATOM 3657 C CA . GLU B 1 171 ? 8.742 -1.318 2.844 1 98.19 171 GLU B CA 1
ATOM 3658 C C . GLU B 1 171 ? 10.039 -0.529 3.025 1 98.19 171 GLU B C 1
ATOM 3660 O O . GLU B 1 171 ? 10.195 0.198 4.008 1 98.19 171 GLU B O 1
ATOM 3665 N N . ALA B 1 172 ? 10.93 -0.687 2.123 1 98.5 172 ALA B N 1
ATOM 3666 C CA . ALA B 1 172 ? 12.18 0.071 2.176 1 98.5 172 ALA B CA 1
ATOM 3667 C C . ALA B 1 172 ? 11.914 1.567 2.035 1 98.5 172 ALA B C 1
ATOM 3669 O O . ALA B 1 172 ? 12.477 2.373 2.785 1 98.5 172 ALA B O 1
ATOM 3670 N N . ILE B 1 173 ? 11.109 1.92 1.091 1 97.88 173 ILE B N 1
ATOM 3671 C CA . ILE B 1 173 ? 10.758 3.32 0.886 1 97.88 173 ILE B CA 1
ATOM 3672 C C . ILE B 1 173 ? 10.102 3.877 2.15 1 97.88 173 ILE B C 1
ATOM 3674 O O . ILE B 1 173 ? 10.469 4.957 2.621 1 97.88 173 ILE B O 1
ATOM 3678 N N . ARG B 1 174 ? 9.172 3.131 2.648 1 97.75 174 ARG B N 1
ATOM 3679 C CA . ARG B 1 174 ? 8.477 3.537 3.867 1 97.75 174 ARG B CA 1
ATOM 3680 C C . ARG B 1 174 ? 9.469 3.779 5.004 1 97.75 174 ARG B C 1
ATOM 3682 O O . ARG B 1 174 ? 9.367 4.777 5.719 1 97.75 174 ARG B O 1
ATOM 3689 N N . SER B 1 175 ? 10.359 2.869 5.16 1 97.94 175 SER B N 1
ATOM 3690 C CA . SER B 1 175 ? 11.359 2.986 6.219 1 97.94 175 SER B CA 1
ATOM 3691 C C . SER B 1 175 ? 12.211 4.242 6.043 1 97.94 175 SER B C 1
ATOM 3693 O O . SER B 1 175 ? 12.516 4.93 7.02 1 97.94 175 SER B O 1
ATOM 3695 N N . VAL B 1 176 ? 12.586 4.523 4.863 1 97.69 176 VAL B N 1
ATOM 3696 C CA . VAL B 1 176 ? 13.398 5.703 4.59 1 97.69 176 VAL B CA 1
ATOM 3697 C C . VAL B 1 176 ? 12.625 6.961 4.965 1 97.69 176 VAL B C 1
ATOM 3699 O O . VAL B 1 176 ? 13.18 7.887 5.559 1 97.69 176 VAL B O 1
ATOM 3702 N N . LEU B 1 177 ? 11.367 6.965 4.621 1 95.75 177 LEU B N 1
ATOM 3703 C CA . LEU B 1 177 ? 10.531 8.109 4.977 1 95.75 177 LEU B CA 1
ATOM 3704 C C . LEU B 1 177 ? 10.391 8.234 6.488 1 95.75 177 LEU B C 1
ATOM 3706 O O . LEU B 1 177 ? 10.461 9.336 7.039 1 95.75 177 LEU B O 1
ATOM 3710 N N . LYS B 1 178 ? 10.258 7.109 7.125 1 96.81 178 LYS B N 1
ATOM 3711 C CA . LYS B 1 178 ? 10.18 7.105 8.586 1 96.81 178 LYS B CA 1
ATOM 3712 C C . LYS B 1 178 ? 11.492 7.562 9.211 1 96.81 178 LYS B C 1
ATOM 3714 O O . LYS B 1 178 ? 11.492 8.234 10.242 1 96.81 178 LYS B O 1
ATOM 3719 N N . MET B 1 179 ? 12.562 7.172 8.641 1 96.5 179 MET B N 1
ATOM 3720 C CA . MET B 1 179 ? 13.867 7.641 9.109 1 96.5 179 MET B CA 1
ATOM 3721 C C . MET B 1 179 ? 13.953 9.164 9.047 1 96.5 179 MET B C 1
ATOM 3723 O O . MET B 1 179 ? 14.406 9.797 10 1 96.5 179 MET B O 1
ATOM 3727 N N . ASN B 1 180 ? 13.469 9.656 7.992 1 93.75 180 ASN B N 1
ATOM 3728 C CA . ASN B 1 180 ? 13.5 11.102 7.797 1 93.75 180 ASN B CA 1
ATOM 3729 C C . ASN B 1 180 ? 12.656 11.828 8.844 1 93.75 180 ASN B C 1
ATOM 3731 O O . ASN B 1 180 ? 13.023 12.914 9.297 1 93.75 180 ASN B O 1
ATOM 3735 N N . ASP B 1 181 ? 11.57 11.172 9.227 1 91.5 181 ASP B N 1
ATOM 3736 C CA . ASP B 1 181 ? 10.648 11.703 10.234 1 91.5 181 ASP B CA 1
ATOM 3737 C C . ASP B 1 181 ? 11.258 11.609 11.633 1 91.5 181 ASP B C 1
ATOM 3739 O O . ASP B 1 181 ? 10.875 12.367 12.531 1 91.5 181 ASP B O 1
ATOM 3743 N N . GLY B 1 182 ? 12.133 10.672 11.805 1 94.94 182 GLY B N 1
ATOM 3744 C CA . GLY B 1 182 ? 12.609 10.352 13.141 1 94.94 182 GLY B CA 1
ATOM 3745 C C . GLY B 1 182 ? 11.812 9.234 13.805 1 94.94 182 GLY B C 1
ATOM 3746 O O . GLY B 1 182 ? 12 8.953 14.984 1 94.94 182 GLY B O 1
ATOM 3747 N N . ARG B 1 183 ? 11 8.586 13.047 1 95.62 183 ARG B N 1
ATOM 3748 C CA . ARG B 1 183 ? 10.188 7.492 13.57 1 95.62 183 ARG B CA 1
ATOM 3749 C C . ARG B 1 183 ? 10.938 6.168 13.492 1 95.62 183 ARG B C 1
ATOM 3751 O O . ARG B 1 183 ? 10.5 5.168 14.07 1 95.62 183 ARG B O 1
ATOM 3758 N N . GLU B 1 184 ? 11.961 6.18 12.742 1 94.94 184 GLU B N 1
ATOM 3759 C CA . GLU B 1 184 ? 12.836 5.023 12.578 1 94.94 184 GLU B CA 1
ATOM 3760 C C . GLU B 1 184 ? 14.305 5.434 12.609 1 94.94 184 GLU B C 1
ATOM 3762 O O . GLU B 1 184 ? 14.648 6.547 12.211 1 94.94 184 GLU B O 1
ATOM 3767 N N . LYS B 1 185 ? 15.125 4.566 13.164 1 94.38 185 LYS B N 1
ATOM 3768 C CA . LYS B 1 185 ? 16.562 4.852 13.211 1 94.38 185 LYS B CA 1
ATOM 3769 C C . LYS B 1 185 ? 17.141 4.984 11.812 1 94.38 185 LYS B C 1
ATOM 3771 O O . LYS B 1 185 ? 16.844 4.18 10.93 1 94.38 185 LYS B O 1
ATOM 3776 N N . GLU B 1 186 ? 17.953 6.016 11.688 1 95.56 186 GLU B N 1
ATOM 3777 C CA . GLU B 1 186 ? 18.625 6.203 10.398 1 95.56 186 GLU B CA 1
ATOM 3778 C C . GLU B 1 186 ? 19.688 5.137 10.172 1 95.56 186 GLU B C 1
ATOM 3780 O O . GLU B 1 186 ? 20.484 4.836 11.07 1 95.56 186 GLU B O 1
ATOM 3785 N N . THR B 1 187 ? 19.641 4.539 9.055 1 97.12 187 THR B N 1
ATOM 3786 C CA . THR B 1 187 ? 20.625 3.537 8.68 1 97.12 187 THR B CA 1
ATOM 3787 C C . THR B 1 187 ? 21.141 3.787 7.27 1 97.12 187 THR B C 1
ATOM 3789 O O . THR B 1 187 ? 20.75 4.762 6.621 1 97.12 187 THR B O 1
ATOM 3792 N N . ILE B 1 188 ? 22.016 2.926 6.785 1 98.12 188 ILE B N 1
ATOM 3793 C CA . ILE B 1 188 ? 22.688 3.1 5.5 1 98.12 188 ILE B CA 1
ATOM 3794 C C . ILE B 1 188 ? 21.672 2.92 4.363 1 98.12 188 ILE B C 1
ATOM 3796 O O . ILE B 1 188 ? 21.922 3.352 3.236 1 98.12 188 ILE B O 1
ATOM 3800 N N . LEU B 1 189 ? 20.562 2.283 4.645 1 98.25 189 LEU B N 1
ATOM 3801 C CA . LEU B 1 189 ? 19.547 2.018 3.637 1 98.25 189 LEU B CA 1
ATOM 3802 C C . LEU B 1 189 ? 19.078 3.312 2.979 1 98.25 189 LEU B C 1
ATOM 3804 O O . LEU B 1 189 ? 18.875 3.355 1.766 1 98.25 189 LEU B O 1
ATOM 3808 N N . SER B 1 190 ? 18.906 4.336 3.781 1 97.81 190 SER B N 1
ATOM 3809 C CA . SER B 1 190 ? 18.469 5.625 3.262 1 97.81 190 SER B CA 1
ATOM 3810 C C . SER B 1 190 ? 19.438 6.168 2.217 1 97.81 190 SER B C 1
ATOM 3812 O O . SER B 1 190 ? 19.016 6.566 1.127 1 97.81 190 SER B O 1
ATOM 3814 N N . LYS B 1 191 ? 20.672 6.141 2.545 1 97.31 191 LYS B N 1
ATOM 3815 C CA . LYS B 1 191 ? 21.703 6.633 1.638 1 97.31 191 LYS B CA 1
ATOM 3816 C C . LYS B 1 191 ? 21.734 5.82 0.347 1 97.31 191 LYS B C 1
ATOM 3818 O O . LYS B 1 191 ? 21.828 6.383 -0.746 1 97.31 191 LYS B O 1
ATOM 3823 N N . LEU B 1 192 ? 21.656 4.535 0.443 1 98.06 192 LEU B N 1
ATOM 3824 C CA . LEU B 1 192 ? 21.734 3.654 -0.718 1 98.06 192 LEU B CA 1
ATOM 3825 C C . LEU B 1 192 ? 20.578 3.922 -1.673 1 98.06 192 LEU B C 1
ATOM 3827 O O . LEU B 1 192 ? 20.766 3.986 -2.889 1 98.06 192 LEU B O 1
ATOM 3831 N N . ILE B 1 193 ? 19.422 4.066 -1.157 1 97.81 193 ILE B N 1
ATOM 3832 C CA . ILE B 1 193 ? 18.219 4.258 -1.981 1 97.81 193 ILE B CA 1
ATOM 3833 C C . ILE B 1 193 ? 18.281 5.625 -2.656 1 97.81 193 ILE B C 1
ATOM 3835 O O . ILE B 1 193 ? 18 5.746 -3.852 1 97.81 193 ILE B O 1
ATOM 3839 N N . LEU B 1 194 ? 18.656 6.66 -1.917 1 97.19 194 LEU B N 1
ATOM 3840 C CA . LEU B 1 194 ? 18.75 7.992 -2.504 1 97.19 194 LEU B CA 1
ATOM 3841 C C . LEU B 1 194 ? 19.797 8.031 -3.604 1 97.19 194 LEU B C 1
ATOM 3843 O O . LEU B 1 194 ? 19.578 8.625 -4.664 1 97.19 194 LEU B O 1
ATOM 3847 N N . GLN B 1 195 ? 20.891 7.371 -3.361 1 96.88 195 GLN B N 1
ATOM 3848 C CA . GLN B 1 195 ? 21.969 7.312 -4.34 1 96.88 195 GLN B CA 1
ATOM 3849 C C . GLN B 1 195 ? 21.531 6.586 -5.605 1 96.88 195 GLN B C 1
ATOM 3851 O O . GLN B 1 195 ? 21.859 7 -6.719 1 96.88 195 GLN B O 1
ATOM 3856 N N . LYS B 1 196 ? 20.812 5.52 -5.457 1 94.69 196 LYS B N 1
ATOM 3857 C CA . LYS B 1 196 ? 20.328 4.742 -6.594 1 94.69 196 LYS B CA 1
ATOM 3858 C C . LYS B 1 196 ? 19.531 5.617 -7.559 1 94.69 196 LYS B C 1
ATOM 3860 O O . LYS B 1 196 ? 19.672 5.484 -8.781 1 94.69 196 LYS B O 1
ATOM 3865 N N . PHE B 1 197 ? 18.75 6.539 -6.988 1 94.88 197 PHE B N 1
ATOM 3866 C CA . PHE B 1 197 ? 17.875 7.363 -7.812 1 94.88 197 PHE B CA 1
ATOM 3867 C C . PHE B 1 197 ? 18.547 8.695 -8.141 1 94.88 197 PHE B C 1
ATOM 3869 O O . PHE B 1 197 ? 18 9.484 -8.922 1 94.88 197 PHE B O 1
ATOM 3876 N N . GLY B 1 198 ? 19.719 8.969 -7.531 1 95.19 198 GLY B N 1
ATOM 3877 C CA . GLY B 1 198 ? 20.391 10.25 -7.703 1 95.19 198 GLY B CA 1
ATOM 3878 C C . GLY B 1 198 ? 19.688 11.391 -6.996 1 95.19 198 GLY B C 1
ATOM 3879 O O . GLY B 1 198 ? 19.703 12.523 -7.473 1 95.19 198 GLY B O 1
ATOM 3880 N N . PHE B 1 199 ? 19.047 10.992 -5.965 1 93.19 199 PHE B N 1
ATOM 3881 C CA . PHE B 1 199 ? 18.297 11.992 -5.203 1 93.19 199 PHE B CA 1
ATOM 3882 C C . PHE B 1 199 ? 19.188 12.617 -4.137 1 93.19 199 PHE B C 1
ATOM 3884 O O . PHE B 1 199 ? 20.078 11.961 -3.586 1 93.19 199 PHE B O 1
ATOM 3891 N N . ASN B 1 200 ? 18.922 13.867 -3.814 1 91.12 200 ASN B N 1
ATOM 3892 C CA . ASN B 1 200 ? 19.719 14.586 -2.824 1 91.12 200 ASN B CA 1
ATOM 3893 C C . ASN B 1 200 ? 19.016 14.625 -1.469 1 91.12 200 ASN B C 1
ATOM 3895 O O . ASN B 1 200 ? 19.656 14.836 -0.439 1 91.12 200 ASN B O 1
ATOM 3899 N N . LYS B 1 201 ? 17.766 14.547 -1.543 1 90.88 201 LYS B N 1
ATOM 3900 C CA . LYS B 1 201 ? 17 14.609 -0.3 1 90.88 201 LYS B CA 1
ATOM 3901 C C . LYS B 1 201 ? 15.797 13.672 -0.352 1 90.88 201 LYS B C 1
ATOM 3903 O O . LYS B 1 201 ? 15.391 13.234 -1.43 1 90.88 201 LYS B O 1
ATOM 3908 N N . VAL B 1 202 ? 15.258 13.336 0.764 1 91.25 202 VAL B N 1
ATOM 3909 C CA . VAL B 1 202 ? 14.164 12.375 0.92 1 91.25 202 VAL B CA 1
ATOM 3910 C C . VAL B 1 202 ? 12.922 12.891 0.201 1 91.25 202 VAL B C 1
ATOM 3912 O O . VAL B 1 202 ? 12.148 12.102 -0.358 1 91.25 202 VAL B O 1
ATOM 3915 N N . GLU B 1 203 ? 12.766 14.164 0.114 1 86 203 GLU B N 1
ATOM 3916 C CA . GLU B 1 203 ? 11.625 14.758 -0.583 1 86 203 GLU B CA 1
ATOM 3917 C C . GLU B 1 203 ? 11.617 14.367 -2.057 1 86 203 GLU B C 1
ATOM 3919 O O . GLU B 1 203 ? 10.547 14.219 -2.658 1 86 203 GLU B O 1
ATOM 3924 N N . ASP B 1 204 ? 12.805 14.219 -2.582 1 90.06 204 ASP B N 1
ATOM 3925 C CA . ASP B 1 204 ? 12.906 13.773 -3.969 1 90.06 204 ASP B CA 1
ATOM 3926 C C . ASP B 1 204 ? 12.32 12.375 -4.141 1 90.06 204 ASP B C 1
ATOM 3928 O O . ASP B 1 204 ? 11.695 12.07 -5.16 1 90.06 204 ASP B O 1
ATOM 3932 N N . LEU B 1 205 ? 12.547 11.562 -3.135 1 93.25 205 LEU B N 1
ATOM 3933 C CA . LEU B 1 205 ? 11.984 10.211 -3.146 1 93.25 205 LEU B CA 1
ATOM 3934 C C . LEU B 1 205 ? 10.461 10.25 -3.088 1 93.25 205 LEU B C 1
ATOM 3936 O O . LEU B 1 205 ? 9.789 9.539 -3.836 1 93.25 205 LEU B O 1
ATOM 3940 N N . TYR B 1 206 ? 10.008 11.07 -2.27 1 90 206 TYR B N 1
ATOM 3941 C CA . TYR B 1 206 ? 8.562 11.266 -2.154 1 90 206 TYR B CA 1
ATOM 3942 C C . TYR B 1 206 ? 7.969 11.719 -3.48 1 90 206 TYR B C 1
ATOM 3944 O O . TYR B 1 206 ? 6.957 11.18 -3.932 1 90 206 TYR B O 1
ATOM 3952 N N . ASN B 1 207 ? 8.617 12.648 -4.078 1 85.38 207 ASN B N 1
ATOM 3953 C CA . ASN B 1 207 ? 8.148 13.164 -5.355 1 85.38 207 ASN B CA 1
ATOM 3954 C C . ASN B 1 207 ? 8.125 12.086 -6.43 1 85.38 207 ASN B C 1
ATOM 3956 O O . ASN B 1 207 ? 7.195 12.023 -7.238 1 85.38 207 ASN B O 1
ATOM 3960 N N . TRP B 1 208 ? 9.078 11.328 -6.41 1 90.31 208 TRP B N 1
ATOM 3961 C CA . TRP B 1 208 ? 9.148 10.234 -7.375 1 90.31 208 TRP B CA 1
ATOM 3962 C C . TRP B 1 208 ? 8.008 9.25 -7.16 1 90.31 208 TRP B C 1
ATOM 3964 O O . TRP B 1 208 ? 7.383 8.797 -8.125 1 90.31 208 TRP B O 1
ATOM 3974 N N . VAL B 1 209 ? 7.66 8.898 -5.918 1 92.62 209 VAL B N 1
ATOM 3975 C CA . VAL B 1 209 ? 6.613 7.945 -5.566 1 92.62 209 VAL B CA 1
ATOM 3976 C C . VAL B 1 209 ? 5.285 8.398 -6.164 1 92.62 209 VAL B C 1
ATOM 3978 O O . VAL B 1 209 ? 4.473 7.566 -6.582 1 92.62 209 VAL B O 1
ATOM 3981 N N . TYR B 1 210 ? 5.074 9.594 -6.258 1 84.94 210 TYR B N 1
ATOM 3982 C CA . TYR B 1 210 ? 3.787 10.094 -6.723 1 84.94 210 TYR B CA 1
ATOM 3983 C C . TYR B 1 210 ? 3.898 10.656 -8.133 1 84.94 210 TYR B C 1
ATOM 3985 O O . TYR B 1 210 ? 2.977 11.32 -8.625 1 84.94 210 TYR B O 1
ATOM 3993 N N . SER B 1 211 ? 5.031 10.461 -8.773 1 85.06 211 SER B N 1
ATOM 3994 C CA . SER B 1 211 ? 5.242 10.883 -10.156 1 85.06 211 SER B CA 1
ATOM 3995 C C . SER B 1 211 ? 4.789 9.805 -11.141 1 85.06 211 SER B C 1
ATOM 3997 O O . SER B 1 211 ? 4.59 8.648 -10.75 1 85.06 211 SER B O 1
ATOM 3999 N N . PRO B 1 212 ? 4.652 10.148 -12.375 1 84.25 212 PRO B N 1
ATOM 4000 C CA . PRO B 1 212 ? 4.301 9.164 -13.398 1 84.25 212 PRO B CA 1
ATOM 4001 C C . PRO B 1 212 ? 5.402 8.141 -13.641 1 84.25 212 PRO B C 1
ATOM 4003 O O . PRO B 1 212 ? 5.164 7.102 -14.266 1 84.25 212 PRO B O 1
ATOM 4006 N N . SER B 1 213 ? 6.57 8.484 -13.203 1 89.06 213 SER B N 1
ATOM 4007 C CA . SER B 1 213 ? 7.695 7.582 -13.43 1 89.06 213 SER B CA 1
ATOM 4008 C C . SER B 1 213 ? 7.676 6.422 -12.438 1 89.06 213 SER B C 1
ATOM 4010 O O . SER B 1 213 ? 8.398 5.438 -12.617 1 89.06 213 SER B O 1
ATOM 4012 N N . TYR B 1 214 ? 6.82 6.551 -11.414 1 90.19 214 TYR B N 1
ATOM 4013 C CA . TYR B 1 214 ? 6.695 5.492 -10.422 1 90.19 214 TYR B CA 1
ATOM 4014 C C . TYR B 1 214 ? 6.176 4.207 -11.047 1 90.19 214 TYR B C 1
ATOM 4016 O O . TYR B 1 214 ? 5.137 4.211 -11.719 1 90.19 214 TYR B O 1
ATOM 4024 N N . CYS B 1 215 ? 6.875 3.143 -10.883 1 88.94 215 CYS B N 1
ATOM 4025 C CA . CYS B 1 215 ? 6.383 1.878 -11.414 1 88.94 215 CYS B CA 1
ATOM 4026 C C . CYS B 1 215 ? 6.781 0.713 -10.516 1 88.94 215 CYS B C 1
ATOM 4028 O O . CYS B 1 215 ? 7.781 0.79 -9.805 1 88.94 215 CYS B O 1
ATOM 4030 N N . VAL B 1 216 ? 6.086 -0.368 -10.617 1 88.56 216 VAL B N 1
ATOM 4031 C CA . VAL B 1 216 ? 6.211 -1.558 -9.781 1 88.56 216 VAL B CA 1
ATOM 4032 C C . VAL B 1 216 ? 7.598 -2.17 -9.961 1 88.56 216 VAL B C 1
ATOM 4034 O O . VAL B 1 216 ? 8.227 -2.588 -8.984 1 88.56 216 VAL B O 1
ATOM 4037 N N . ASP B 1 217 ? 8.125 -2.086 -11.125 1 87.56 217 ASP B N 1
ATOM 4038 C CA . ASP B 1 217 ? 9.414 -2.703 -11.438 1 87.56 217 ASP B CA 1
ATOM 4039 C C . ASP B 1 217 ? 10.555 -1.963 -10.75 1 87.56 217 ASP B C 1
ATOM 4041 O O . ASP B 1 217 ? 11.469 -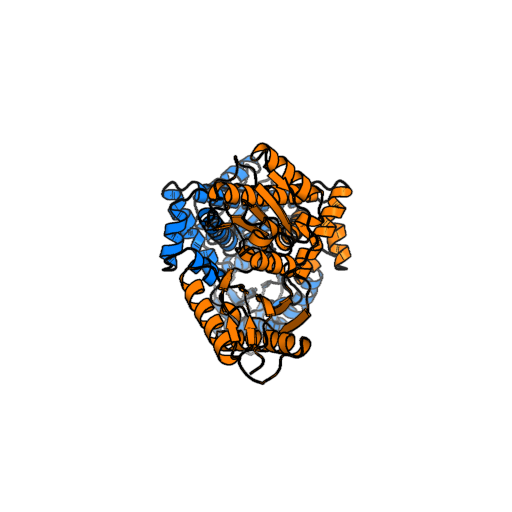2.588 -10.203 1 87.56 217 ASP B O 1
ATOM 4045 N N . ASP B 1 218 ? 10.484 -0.659 -10.773 1 92.38 218 ASP B N 1
ATOM 4046 C CA . ASP B 1 218 ? 11.531 0.138 -10.141 1 92.38 218 ASP B CA 1
ATOM 4047 C C . ASP B 1 218 ? 11.516 -0.038 -8.625 1 92.38 218 ASP B C 1
ATOM 4049 O O . ASP B 1 218 ? 12.57 -0.089 -7.992 1 92.38 218 ASP B O 1
ATOM 4053 N N . VAL B 1 219 ? 10.344 -0.12 -8.07 1 96 219 VAL B N 1
ATOM 4054 C CA . VAL B 1 219 ? 10.227 -0.346 -6.633 1 96 219 VAL B CA 1
ATOM 4055 C C . VAL B 1 219 ? 10.758 -1.731 -6.281 1 96 219 VAL B C 1
ATOM 4057 O O . VAL B 1 219 ? 11.5 -1.889 -5.305 1 96 219 VAL B O 1
ATOM 4060 N N . GLY B 1 220 ? 10.367 -2.709 -7.086 1 95.38 220 GLY B N 1
ATOM 4061 C CA . GLY B 1 220 ? 10.852 -4.062 -6.859 1 95.38 220 GLY B CA 1
ATOM 4062 C C . GLY B 1 220 ? 12.359 -4.172 -6.926 1 95.38 220 GLY B C 1
ATOM 4063 O O . GLY B 1 220 ? 12.969 -4.969 -6.203 1 95.38 220 GLY B O 1
ATOM 4064 N N . ALA B 1 221 ? 12.984 -3.387 -7.754 1 93.81 221 ALA B N 1
ATOM 4065 C CA . ALA B 1 221 ? 14.43 -3.408 -7.953 1 93.81 221 ALA B CA 1
ATOM 4066 C C . ALA B 1 221 ? 15.164 -2.953 -6.695 1 93.81 221 ALA B C 1
ATOM 4068 O O . ALA B 1 221 ? 16.344 -3.246 -6.52 1 93.81 221 ALA B O 1
ATOM 4069 N N . LEU B 1 222 ? 14.492 -2.352 -5.828 1 97.25 222 LEU B N 1
ATOM 4070 C CA . LEU B 1 222 ? 15.109 -1.871 -4.594 1 97.25 222 LEU B CA 1
ATOM 4071 C C . LEU B 1 222 ? 15.453 -3.035 -3.67 1 97.25 222 LEU B C 1
ATOM 4073 O O . LEU B 1 222 ? 16.203 -2.865 -2.705 1 97.25 222 LEU B O 1
ATOM 4077 N N . THR B 1 223 ? 14.898 -4.203 -3.924 1 97.38 223 THR B N 1
ATOM 4078 C CA . THR B 1 223 ? 15.156 -5.395 -3.125 1 97.38 223 THR B CA 1
ATOM 4079 C C . THR B 1 223 ? 16.656 -5.664 -3.035 1 97.38 223 THR B C 1
ATOM 4081 O O . THR B 1 223 ? 17.156 -6.062 -1.98 1 97.38 223 THR B O 1
ATOM 4084 N N . THR B 1 224 ? 17.344 -5.395 -4.074 1 96.75 224 THR B N 1
ATOM 4085 C CA . THR B 1 224 ? 18.781 -5.641 -4.113 1 96.75 224 THR B CA 1
ATOM 4086 C C . THR B 1 224 ? 19.516 -4.699 -3.158 1 96.75 224 THR B C 1
ATOM 4088 O O . THR B 1 224 ? 20.5 -5.086 -2.531 1 96.75 224 THR B O 1
ATOM 4091 N N . LEU B 1 225 ? 19.031 -3.51 -3.055 1 98 225 LEU B N 1
ATOM 4092 C CA . LEU B 1 225 ? 19.641 -2.545 -2.146 1 98 225 LEU B CA 1
ATOM 4093 C C . LEU B 1 225 ? 19.359 -2.912 -0.693 1 98 225 LEU B C 1
ATOM 4095 O O . LEU B 1 225 ? 20.188 -2.688 0.182 1 98 225 LEU B O 1
ATOM 4099 N N . VAL B 1 226 ? 18.172 -3.471 -0.429 1 98.5 226 VAL B N 1
ATOM 4100 C CA . VAL B 1 226 ? 17.844 -3.934 0.916 1 98.5 226 VAL B CA 1
ATOM 4101 C C . VAL B 1 226 ? 18.797 -5.062 1.315 1 98.5 226 VAL B C 1
ATOM 4103 O O . VAL B 1 226 ? 19.281 -5.102 2.445 1 98.5 226 VAL B O 1
ATOM 4106 N N . GLU B 1 227 ? 19.047 -5.914 0.404 1 97.88 227 GLU B N 1
ATOM 4107 C CA . GLU B 1 227 ? 19.984 -7.012 0.651 1 97.88 227 GLU B CA 1
ATOM 4108 C C . GLU B 1 227 ? 21.391 -6.496 0.894 1 97.88 227 GLU B C 1
ATOM 4110 O O . GLU B 1 227 ? 22.109 -6.992 1.773 1 97.88 227 GLU B O 1
ATOM 4115 N N . GLU B 1 228 ? 21.781 -5.562 0.073 1 97.88 228 GLU B N 1
ATOM 4116 C CA . GLU B 1 228 ? 23.109 -4.961 0.227 1 97.88 228 GLU B CA 1
ATOM 4117 C C . GLU B 1 228 ? 23.25 -4.297 1.592 1 97.88 228 GLU B C 1
ATOM 4119 O O . GLU B 1 228 ? 24.266 -4.48 2.271 1 97.88 228 GLU B O 1
ATOM 4124 N N . ALA B 1 229 ? 22.266 -3.568 1.968 1 98.56 229 ALA B N 1
ATOM 4125 C CA . ALA B 1 229 ? 22.281 -2.906 3.27 1 98.56 229 ALA B CA 1
ATOM 4126 C C . ALA B 1 229 ? 22.344 -3.924 4.402 1 98.56 229 ALA B C 1
ATOM 4128 O O . ALA B 1 229 ? 23.078 -3.73 5.383 1 98.56 229 ALA B O 1
ATOM 4129 N N . TYR B 1 230 ? 21.609 -5.008 4.258 1 98.25 230 TYR B N 1
ATOM 4130 C CA . TYR B 1 230 ? 21.625 -6.086 5.238 1 98.25 230 TYR B CA 1
ATOM 4131 C C . TYR B 1 230 ? 23.031 -6.648 5.41 1 98.25 230 TYR B C 1
ATOM 4133 O O . TYR B 1 230 ? 23.5 -6.824 6.535 1 98.25 230 TYR B O 1
ATOM 4141 N N . LYS B 1 231 ? 23.672 -6.844 4.367 1 97.94 231 LYS B N 1
ATOM 4142 C CA . LYS B 1 231 ? 25.031 -7.398 4.41 1 97.94 231 LYS B CA 1
ATOM 4143 C C . LYS B 1 231 ? 26 -6.438 5.086 1 97.94 231 LYS B C 1
ATOM 4145 O O . LYS B 1 231 ? 27 -6.863 5.668 1 97.94 231 LYS B O 1
ATOM 4150 N N . MET B 1 232 ? 25.641 -5.18 5.07 1 98.12 232 MET B N 1
ATOM 4151 C CA . MET B 1 232 ? 26.484 -4.16 5.695 1 98.12 232 MET B CA 1
ATOM 4152 C C . MET B 1 232 ? 26.094 -3.971 7.16 1 98.12 232 MET B C 1
ATOM 4154 O O . MET B 1 232 ? 26.609 -3.07 7.828 1 98.12 232 MET B O 1
ATOM 4158 N N . GLY B 1 233 ? 25.156 -4.715 7.629 1 97.81 233 GLY B N 1
ATOM 4159 C CA . GLY B 1 233 ? 24.797 -4.695 9.039 1 97.81 233 GLY B CA 1
ATOM 4160 C C . GLY B 1 233 ? 23.609 -3.812 9.352 1 97.81 233 GLY B C 1
ATOM 4161 O O . GLY B 1 233 ? 23.359 -3.482 10.516 1 97.81 233 GLY B O 1
ATOM 4162 N N . ASP B 1 234 ? 22.828 -3.504 8.375 1 98.06 234 ASP B N 1
ATOM 4163 C CA . ASP B 1 234 ? 21.672 -2.635 8.539 1 98.06 234 ASP B CA 1
ATOM 4164 C C . ASP B 1 234 ? 20.5 -3.393 9.172 1 98.06 234 ASP B C 1
ATOM 4166 O O . ASP B 1 234 ? 19.875 -4.238 8.523 1 98.06 234 ASP B O 1
ATOM 4170 N N . GLU B 1 235 ? 20.094 -2.943 10.367 1 98 235 GLU B N 1
ATOM 4171 C CA . GLU B 1 235 ? 19.078 -3.67 11.133 1 98 235 GLU B CA 1
ATOM 4172 C C . GLU B 1 235 ? 17.688 -3.453 10.547 1 98 235 GLU B C 1
ATOM 4174 O O . GLU B 1 235 ? 16.828 -4.34 10.617 1 98 235 GLU B O 1
ATOM 4179 N N . VAL B 1 236 ? 17.484 -2.309 10 1 98.12 236 VAL B N 1
ATOM 4180 C CA . VAL B 1 236 ? 16.188 -2.031 9.383 1 98.12 236 VAL B CA 1
ATOM 4181 C C . VAL B 1 236 ? 15.984 -2.951 8.18 1 98.12 236 VAL B C 1
ATOM 4183 O O . VAL B 1 236 ? 14.922 -3.551 8.031 1 98.12 236 VAL B O 1
ATOM 4186 N N . SER B 1 237 ? 17.016 -3.094 7.406 1 98.56 237 SER B N 1
ATOM 4187 C CA . SER B 1 237 ? 16.953 -3.99 6.254 1 98.56 237 SER B CA 1
ATOM 4188 C C . SER B 1 237 ? 16.75 -5.438 6.691 1 98.56 237 SER B C 1
ATOM 4190 O O . SER B 1 237 ? 15.984 -6.176 6.074 1 98.56 237 SER B O 1
ATOM 4192 N N . LYS B 1 238 ? 17.438 -5.824 7.734 1 98.5 238 LYS B N 1
ATOM 4193 C CA . LYS B 1 238 ? 17.234 -7.168 8.266 1 98.5 238 LYS B CA 1
ATOM 4194 C C . LYS B 1 238 ? 15.773 -7.398 8.656 1 98.5 238 LYS B C 1
ATOM 4196 O O . LYS B 1 238 ? 15.211 -8.461 8.383 1 98.5 238 LYS B O 1
ATOM 4201 N N . GLY B 1 239 ? 15.219 -6.406 9.297 1 98.44 239 GLY B N 1
ATOM 4202 C CA . GLY B 1 239 ? 13.82 -6.504 9.688 1 98.44 239 GLY B CA 1
ATOM 4203 C C . GLY B 1 239 ? 12.883 -6.676 8.508 1 98.44 239 GLY B C 1
ATOM 4204 O O . GLY B 1 239 ? 11.953 -7.488 8.562 1 98.44 239 GLY B O 1
ATOM 4205 N N . ILE B 1 240 ? 13.133 -5.938 7.457 1 98.5 240 ILE B N 1
ATOM 4206 C CA . ILE B 1 240 ? 12.312 -6.02 6.254 1 98.5 240 ILE B CA 1
ATOM 4207 C C . ILE B 1 240 ? 12.406 -7.426 5.66 1 98.5 240 ILE B C 1
ATOM 4209 O O . ILE B 1 240 ? 11.398 -8.023 5.301 1 98.5 240 ILE B O 1
ATOM 4213 N N . LEU B 1 241 ? 13.617 -7.961 5.602 1 98.69 241 LEU B N 1
ATOM 4214 C CA . LEU B 1 241 ? 13.836 -9.289 5.035 1 98.69 241 LEU B CA 1
ATOM 4215 C C . LEU B 1 241 ? 13.219 -10.359 5.93 1 98.69 241 LEU B C 1
ATOM 4217 O O . LEU B 1 241 ? 12.672 -11.352 5.434 1 98.69 241 LEU B O 1
ATOM 4221 N N . ASP B 1 242 ? 13.312 -10.18 7.242 1 98.69 242 ASP B N 1
ATOM 4222 C CA . ASP B 1 242 ? 12.688 -11.109 8.188 1 98.69 242 ASP B CA 1
ATOM 4223 C C . ASP B 1 242 ? 11.172 -11.164 7.973 1 98.69 242 ASP B C 1
ATOM 4225 O O . ASP B 1 242 ? 10.586 -12.25 7.953 1 98.69 242 ASP B O 1
ATOM 4229 N N . ASP B 1 243 ? 10.648 -10.016 7.836 1 98.5 243 ASP B N 1
ATOM 4230 C CA . ASP B 1 243 ? 9.203 -9.945 7.637 1 98.5 243 ASP B CA 1
ATOM 4231 C C . ASP B 1 243 ? 8.797 -10.594 6.316 1 98.5 243 ASP B C 1
ATOM 4233 O O . ASP B 1 243 ? 7.777 -11.281 6.242 1 98.5 243 ASP B O 1
ATOM 4237 N N . ALA B 1 244 ? 9.547 -10.359 5.285 1 98.5 244 ALA B N 1
ATOM 4238 C CA . ALA B 1 244 ? 9.281 -10.969 3.986 1 98.5 244 ALA B CA 1
ATOM 4239 C C . ALA B 1 244 ? 9.32 -12.492 4.078 1 98.5 244 ALA B C 1
ATOM 4241 O O . ALA B 1 244 ? 8.414 -13.172 3.594 1 98.5 244 ALA B O 1
ATOM 4242 N N . ALA B 1 245 ? 10.336 -12.992 4.738 1 98.5 245 ALA B N 1
ATOM 4243 C CA . ALA B 1 245 ? 10.469 -14.438 4.91 1 98.5 245 ALA B CA 1
ATOM 4244 C C . ALA B 1 245 ? 9.289 -15.008 5.691 1 98.5 245 ALA B C 1
ATOM 4246 O O . ALA B 1 245 ? 8.781 -16.078 5.355 1 98.5 245 ALA B O 1
ATOM 4247 N N . SER B 1 246 ? 8.938 -14.289 6.695 1 98.5 246 SER B N 1
ATOM 4248 C CA . SER B 1 246 ? 7.816 -14.734 7.52 1 98.5 246 SER B CA 1
ATOM 4249 C C . SER B 1 246 ? 6.523 -14.805 6.707 1 98.5 246 SER B C 1
ATOM 4251 O O . SER B 1 246 ? 5.754 -15.758 6.836 1 98.5 246 SER B O 1
ATOM 4253 N N . GLU B 1 247 ? 6.293 -13.812 5.902 1 98.25 247 GLU B N 1
ATOM 4254 C CA . GLU B 1 247 ? 5.09 -13.773 5.074 1 98.25 247 GLU B CA 1
ATOM 4255 C C . GLU B 1 247 ? 5.094 -14.891 4.039 1 98.25 247 GLU B C 1
ATOM 4257 O O . GLU B 1 247 ? 4.07 -15.539 3.812 1 98.25 247 GLU B O 1
ATOM 4262 N N . LEU B 1 248 ? 6.188 -15.141 3.43 1 98.25 248 LEU B N 1
ATOM 4263 C CA . LEU B 1 248 ? 6.289 -16.203 2.434 1 98.25 248 LEU B CA 1
ATOM 4264 C C . LEU B 1 248 ? 6.141 -17.562 3.082 1 98.25 248 LEU B C 1
ATOM 4266 O O . LEU B 1 248 ? 5.543 -18.484 2.494 1 98.25 248 LEU B O 1
ATOM 4270 N N . THR B 1 249 ? 6.707 -17.719 4.277 1 98.19 249 THR B N 1
ATOM 4271 C CA . THR B 1 249 ? 6.551 -18.969 5.02 1 98.19 249 THR B CA 1
ATOM 4272 C C . THR B 1 249 ? 5.082 -19.234 5.32 1 98.19 249 THR B C 1
ATOM 4274 O O . THR B 1 249 ? 4.598 -20.359 5.125 1 98.19 249 THR B O 1
ATOM 4277 N N . LEU B 1 250 ? 4.465 -18.219 5.762 1 97.75 250 LEU B N 1
ATOM 4278 C CA . LEU B 1 250 ? 3.051 -18.359 6.082 1 97.75 250 LEU B CA 1
ATOM 4279 C C . LEU B 1 250 ? 2.246 -18.734 4.844 1 97.75 250 LEU B C 1
ATOM 4281 O O . LEU B 1 250 ? 1.336 -19.562 4.922 1 97.75 250 LEU B O 1
ATOM 4285 N N . LEU B 1 251 ? 2.535 -18.141 3.736 1 97.31 251 LEU B N 1
ATOM 4286 C CA . LEU B 1 251 ? 1.901 -18.469 2.461 1 97.31 251 LEU B CA 1
ATOM 4287 C C . LEU B 1 251 ? 2.068 -19.938 2.119 1 97.31 251 LEU B C 1
ATOM 4289 O O . LEU B 1 251 ? 1.098 -20.609 1.769 1 97.31 251 LEU B O 1
ATOM 4293 N N . LEU B 1 252 ? 3.242 -20.359 2.217 1 97.25 252 LEU B N 1
ATOM 4294 C CA . LEU B 1 252 ? 3.594 -21.734 1.865 1 97.25 252 LEU B CA 1
ATOM 4295 C C . LEU B 1 252 ? 2.949 -22.734 2.828 1 97.25 252 LEU B C 1
ATOM 4297 O O . LEU B 1 252 ? 2.316 -23.688 2.398 1 97.25 252 LEU B O 1
ATOM 4301 N N . GLU B 1 253 ? 3.07 -22.469 4.074 1 97.31 253 GLU B N 1
ATOM 4302 C CA . GLU B 1 253 ? 2.523 -23.359 5.094 1 97.31 253 GLU B CA 1
ATOM 4303 C C . GLU B 1 253 ? 1.007 -23.484 4.969 1 97.31 253 GLU B C 1
ATOM 4305 O O . GLU B 1 253 ? 0.451 -24.578 5.082 1 97.31 253 GLU B O 1
ATOM 4310 N N . THR B 1 254 ? 0.427 -22.359 4.77 1 97.56 254 THR B N 1
ATOM 4311 C CA . THR B 1 254 ? -1.023 -22.344 4.625 1 97.56 254 THR B CA 1
ATOM 4312 C C . THR B 1 254 ? -1.451 -23.188 3.426 1 97.56 254 THR B C 1
ATOM 4314 O O . THR B 1 254 ? -2.406 -23.969 3.514 1 97.56 254 THR B O 1
ATOM 4317 N N . THR B 1 255 ? -0.756 -23.109 2.367 1 96.94 255 THR B N 1
ATOM 4318 C CA . THR B 1 255 ? -1.107 -23.797 1.139 1 96.94 255 THR B CA 1
ATOM 4319 C C . THR B 1 255 ? -0.891 -25.312 1.294 1 96.94 255 THR B C 1
ATOM 4321 O O . THR B 1 255 ? -1.72 -26.109 0.855 1 96.94 255 THR B O 1
ATOM 4324 N N . ILE B 1 256 ? 0.18 -25.703 1.865 1 96.56 256 ILE B N 1
ATOM 4325 C CA . ILE B 1 256 ? 0.474 -27.109 2.012 1 96.56 256 ILE B CA 1
ATOM 4326 C C . ILE B 1 256 ? -0.491 -27.734 3.018 1 96.56 256 ILE B C 1
ATOM 4328 O O . ILE B 1 256 ? -0.867 -28.906 2.883 1 96.56 256 ILE B O 1
ATOM 4332 N N . ASP B 1 257 ? -0.907 -26.938 4.008 1 96.44 257 ASP B N 1
ATOM 4333 C CA . ASP B 1 257 ? -1.923 -27.406 4.941 1 96.44 257 ASP B CA 1
ATOM 4334 C C . ASP B 1 257 ? -3.258 -27.641 4.238 1 96.44 257 ASP B C 1
ATOM 4336 O O . ASP B 1 257 ? -3.916 -28.656 4.457 1 96.44 257 ASP B O 1
ATOM 4340 N N . LYS B 1 258 ? -3.598 -26.734 3.441 1 95.94 258 LYS B N 1
ATOM 4341 C CA . LYS B 1 258 ? -4.82 -26.875 2.66 1 95.94 258 LYS B CA 1
ATOM 4342 C C . LYS B 1 258 ? -4.77 -28.125 1.78 1 95.94 258 LYS B C 1
ATOM 4344 O O . LYS B 1 258 ? -5.773 -28.812 1.613 1 95.94 258 LYS B O 1
ATOM 4349 N N . ALA B 1 259 ? -3.615 -28.391 1.251 1 95.44 259 ALA B N 1
ATOM 4350 C CA . ALA B 1 259 ? -3.434 -29.516 0.345 1 95.44 259 ALA B CA 1
ATOM 4351 C C . ALA B 1 259 ? -3.324 -30.828 1.119 1 95.44 259 ALA B C 1
ATOM 4353 O O . ALA B 1 259 ? -3.438 -31.906 0.54 1 95.44 259 ALA B O 1
ATOM 4354 N N . GLY B 1 260 ? -3.043 -30.734 2.42 1 96.12 260 GLY B N 1
ATOM 4355 C CA . GLY B 1 260 ? -2.916 -31.906 3.273 1 96.12 260 GLY B CA 1
ATOM 4356 C C . GLY B 1 260 ? -1.64 -32.688 3.027 1 96.12 260 GLY B C 1
ATOM 4357 O O . GLY B 1 260 ? -1.616 -33.906 3.178 1 96.12 260 GLY B O 1
ATOM 4358 N N . ILE B 1 261 ? -0.609 -32 2.652 1 95.81 261 ILE B N 1
ATOM 4359 C CA . ILE B 1 261 ? 0.574 -32.75 2.244 1 95.81 261 ILE B CA 1
ATOM 4360 C C . ILE B 1 261 ? 1.732 -32.469 3.189 1 95.81 261 ILE B C 1
ATOM 4362 O O . ILE B 1 261 ? 2.854 -32.938 2.982 1 95.81 261 ILE B O 1
ATOM 4366 N N . ALA B 1 262 ? 1.498 -31.75 4.215 1 94.31 262 ALA B N 1
ATOM 4367 C CA . ALA B 1 262 ? 2.553 -31.297 5.121 1 94.31 262 ALA B CA 1
ATOM 4368 C C . ALA B 1 262 ? 3.264 -32.469 5.766 1 94.31 262 ALA B C 1
ATOM 4370 O O . ALA B 1 262 ? 4.457 -32.406 6.066 1 94.31 262 ALA B O 1
ATOM 4371 N N . ARG B 1 263 ? 2.559 -33.5 5.961 1 93.38 263 ARG B N 1
ATOM 4372 C CA . ARG B 1 263 ? 3.113 -34.656 6.672 1 93.38 263 ARG B CA 1
ATOM 4373 C C . ARG B 1 263 ? 3.615 -35.688 5.695 1 93.38 263 ARG B C 1
ATOM 4375 O O . ARG B 1 263 ? 4.168 -36.719 6.109 1 93.38 263 ARG B O 1
ATOM 4382 N N . GLU B 1 264 ? 3.434 -35.469 4.422 1 93.62 264 GLU B N 1
ATOM 4383 C CA . GLU B 1 264 ? 3.879 -36.375 3.383 1 93.62 264 GLU B CA 1
ATOM 4384 C C . GLU B 1 264 ? 5.094 -35.844 2.641 1 93.62 264 GLU B C 1
ATOM 4386 O O . GLU B 1 264 ? 5.496 -34.688 2.857 1 93.62 264 GLU B O 1
ATOM 4391 N N . GLU B 1 265 ? 5.629 -36.781 1.951 1 94.75 265 GLU B N 1
ATOM 4392 C CA . GLU B 1 265 ? 6.676 -36.312 1.045 1 94.75 265 GLU B CA 1
ATOM 4393 C C . GLU B 1 265 ? 6.086 -35.562 -0.129 1 94.75 265 GLU B C 1
ATOM 4395 O O . GLU B 1 265 ? 5.09 -35.969 -0.723 1 94.75 265 GLU B O 1
ATOM 4400 N N . PHE B 1 266 ? 6.637 -34.406 -0.336 1 95.69 266 PHE B N 1
ATOM 4401 C CA . PHE B 1 266 ? 6.219 -33.625 -1.494 1 95.69 266 PHE B CA 1
ATOM 4402 C C . PHE B 1 266 ? 7.375 -32.781 -2.033 1 95.69 266 PHE B C 1
ATOM 4404 O O . PHE B 1 266 ? 8.375 -32.594 -1.341 1 95.69 266 PHE B O 1
ATOM 4411 N N . GLN B 1 267 ? 7.227 -32.406 -3.264 1 95.12 267 GLN B N 1
ATOM 4412 C CA . GLN B 1 267 ? 8.258 -31.609 -3.928 1 95.12 267 GLN B CA 1
ATOM 4413 C C . GLN B 1 267 ? 7.93 -30.125 -3.875 1 95.12 267 GLN B C 1
ATOM 4415 O O . GLN B 1 267 ? 6.766 -29.734 -4.016 1 95.12 267 GLN B O 1
ATOM 4420 N N . LEU B 1 268 ? 8.992 -29.328 -3.588 1 95.44 268 LEU B N 1
ATOM 4421 C CA . LEU B 1 268 ? 8.836 -27.875 -3.537 1 95.44 268 LEU B CA 1
ATOM 4422 C C . LEU B 1 268 ? 9.68 -27.203 -4.613 1 95.44 268 LEU B C 1
ATOM 4424 O O . LEU B 1 268 ? 10.883 -27.438 -4.703 1 95.44 268 LEU B O 1
ATOM 4428 N N . ILE B 1 269 ? 8.984 -26.438 -5.359 1 92.12 269 ILE B N 1
ATOM 4429 C CA . ILE B 1 269 ? 9.664 -25.641 -6.379 1 92.12 269 ILE B CA 1
ATOM 4430 C C . ILE B 1 269 ? 9.664 -24.172 -5.977 1 92.12 269 ILE B C 1
ATOM 4432 O O . ILE B 1 269 ? 8.648 -23.656 -5.492 1 92.12 269 ILE B O 1
ATOM 4436 N N . LEU B 1 270 ? 10.82 -23.562 -6.113 1 92.19 270 LEU B N 1
ATOM 4437 C CA . LEU B 1 270 ? 10.969 -22.141 -5.84 1 92.19 270 LEU B CA 1
ATOM 4438 C C . LEU B 1 270 ? 11.219 -21.359 -7.129 1 92.19 270 LEU B C 1
ATOM 4440 O O . LEU B 1 270 ? 12.133 -21.688 -7.895 1 92.19 270 LEU B O 1
ATOM 4444 N N . GLN B 1 271 ? 10.359 -20.344 -7.309 1 86.69 271 GLN B N 1
ATOM 4445 C CA . GLN B 1 271 ? 10.5 -19.531 -8.516 1 86.69 271 GLN B CA 1
ATOM 4446 C C . GLN B 1 271 ? 10.328 -18.047 -8.211 1 86.69 271 GLN B C 1
ATOM 4448 O O . GLN B 1 271 ? 9.492 -17.672 -7.387 1 86.69 271 GLN B O 1
ATOM 4453 N N . GLY B 1 272 ? 11.07 -17.203 -9.023 1 87.69 272 GLY B N 1
ATOM 4454 C CA . GLY B 1 272 ? 10.961 -15.766 -8.867 1 87.69 272 GLY B CA 1
ATOM 4455 C C . GLY B 1 272 ? 12.25 -15.125 -8.367 1 87.69 272 GLY B C 1
ATOM 4456 O O . GLY B 1 272 ? 12.977 -15.727 -7.578 1 87.69 272 GLY B O 1
ATOM 4457 N N . GLY B 1 273 ? 12.414 -13.977 -8.734 1 87.81 273 GLY B N 1
ATOM 4458 C CA . GLY B 1 273 ? 13.672 -13.281 -8.508 1 87.81 273 GLY B CA 1
ATOM 4459 C C . GLY B 1 273 ? 14.016 -13.141 -7.039 1 87.81 273 GLY B C 1
ATOM 4460 O O . GLY B 1 273 ? 15.188 -13.219 -6.66 1 87.81 273 GLY B O 1
ATOM 4461 N N . VAL B 1 274 ? 13.055 -13.016 -6.176 1 94.44 274 VAL B N 1
ATOM 4462 C CA . VAL B 1 274 ? 13.32 -12.812 -4.754 1 94.44 274 VAL B CA 1
ATOM 4463 C C . VAL B 1 274 ? 13.719 -14.133 -4.102 1 94.44 274 VAL B C 1
ATOM 4465 O O . VAL B 1 274 ? 14.805 -14.25 -3.537 1 94.44 274 VAL B O 1
ATOM 4468 N N . ILE B 1 275 ? 12.914 -15.18 -4.234 1 93.81 275 ILE B N 1
ATOM 4469 C CA . ILE B 1 275 ? 13.102 -16.422 -3.502 1 93.81 275 ILE B CA 1
ATOM 4470 C C . ILE B 1 275 ? 14.289 -17.188 -4.09 1 93.81 275 ILE B C 1
ATOM 4472 O O . ILE B 1 275 ? 14.969 -17.938 -3.377 1 93.81 275 ILE B O 1
ATOM 4476 N N . GLN B 1 276 ? 14.602 -16.953 -5.312 1 90.94 276 GLN B N 1
ATOM 4477 C CA . GLN B 1 276 ? 15.695 -17.672 -5.938 1 90.94 276 GLN B CA 1
ATOM 4478 C C . GLN B 1 276 ? 17.031 -16.984 -5.695 1 90.94 276 GLN B C 1
ATOM 4480 O O . GLN B 1 276 ? 18.062 -17.625 -5.574 1 90.94 276 GLN B O 1
ATOM 4485 N N . ASN B 1 277 ? 16.984 -15.664 -5.574 1 91.38 277 ASN B N 1
ATOM 4486 C CA . ASN B 1 277 ? 18.25 -14.938 -5.57 1 91.38 277 ASN B CA 1
ATOM 4487 C C . ASN B 1 277 ? 18.578 -14.398 -4.184 1 91.38 277 ASN B C 1
ATOM 4489 O O . ASN B 1 277 ? 19.734 -14.078 -3.895 1 91.38 277 ASN B O 1
ATOM 4493 N N . ASN B 1 278 ? 17.641 -14.188 -3.391 1 95.06 278 ASN B N 1
ATOM 4494 C CA . ASN B 1 278 ? 17.906 -13.742 -2.023 1 95.06 278 ASN B CA 1
ATOM 4495 C C . ASN B 1 278 ? 18.078 -14.922 -1.075 1 95.06 278 ASN B C 1
ATOM 4497 O O . ASN B 1 278 ? 17.109 -15.477 -0.566 1 95.06 278 ASN B O 1
ATOM 4501 N N . LEU B 1 279 ? 19.297 -15.188 -0.766 1 95.62 279 LEU B N 1
ATOM 4502 C CA . LEU B 1 279 ? 19.625 -16.391 -0.006 1 95.62 279 LEU B CA 1
ATOM 4503 C C . LEU B 1 279 ? 19.125 -16.281 1.426 1 95.62 279 LEU B C 1
ATOM 4505 O O . LEU B 1 279 ? 18.75 -17.297 2.027 1 95.62 279 LEU B O 1
ATOM 4509 N N . TYR B 1 280 ? 19.141 -15.117 1.965 1 97.31 280 TYR B N 1
ATOM 4510 C CA . TYR B 1 280 ? 18.656 -14.938 3.332 1 97.31 280 TYR B CA 1
ATOM 4511 C C . TYR B 1 280 ? 17.188 -15.32 3.451 1 97.31 280 TYR B C 1
ATOM 4513 O O . TYR B 1 280 ? 16.812 -16.094 4.328 1 97.31 280 TYR B O 1
ATOM 4521 N N . ILE B 1 281 ? 16.375 -14.836 2.588 1 98.06 281 ILE B N 1
ATOM 4522 C CA . ILE B 1 281 ? 14.953 -15.133 2.588 1 98.06 281 ILE B CA 1
ATOM 4523 C C . ILE B 1 281 ? 14.734 -16.625 2.297 1 98.06 281 ILE B C 1
ATOM 4525 O O . ILE B 1 281 ? 13.977 -17.297 3 1 98.06 281 ILE B O 1
ATOM 4529 N N . ARG B 1 282 ? 15.391 -17.109 1.263 1 97 282 ARG B N 1
ATOM 4530 C CA . ARG B 1 282 ? 15.258 -18.5 0.856 1 97 282 ARG B CA 1
ATOM 4531 C C . ARG B 1 282 ? 15.562 -19.453 2.018 1 97 282 ARG B C 1
ATOM 4533 O O . ARG B 1 282 ? 14.773 -20.344 2.318 1 97 282 ARG B O 1
ATOM 4540 N N . ASN B 1 283 ? 16.688 -19.188 2.648 1 97.38 283 ASN B N 1
ATOM 4541 C CA . ASN B 1 283 ? 17.109 -20.047 3.742 1 97.38 283 ASN B CA 1
ATOM 4542 C C . ASN B 1 283 ? 16.141 -19.984 4.922 1 97.38 283 ASN B C 1
ATOM 4544 O O . ASN B 1 283 ? 15.828 -21 5.539 1 97.38 283 ASN B O 1
ATOM 4548 N N . ARG B 1 284 ? 15.703 -18.828 5.238 1 97.81 284 ARG B N 1
ATOM 4549 C CA . ARG B 1 284 ? 14.766 -18.672 6.352 1 97.81 284 ARG B CA 1
ATOM 4550 C C . ARG B 1 284 ? 13.453 -19.391 6.07 1 97.81 284 ARG B C 1
ATOM 4552 O O . ARG B 1 284 ? 12.898 -20.047 6.953 1 97.81 284 ARG B O 1
ATOM 4559 N N . VAL B 1 285 ? 12.953 -19.234 4.875 1 98.12 285 VAL B N 1
ATOM 4560 C CA . VAL B 1 285 ? 11.703 -19.875 4.488 1 98.12 285 VAL B CA 1
ATOM 4561 C C . VAL B 1 285 ? 11.867 -21.406 4.578 1 98.12 285 VAL B C 1
ATOM 4563 O O . VAL B 1 285 ? 11.023 -22.078 5.156 1 98.12 285 VAL B O 1
ATOM 4566 N N . LEU B 1 286 ? 12.922 -21.938 4.035 1 96.69 286 LEU B N 1
ATOM 4567 C CA . LEU B 1 286 ? 13.156 -23.375 4 1 96.69 286 LEU B CA 1
ATOM 4568 C C . LEU B 1 286 ? 13.367 -23.922 5.406 1 96.69 286 LEU B C 1
ATOM 4570 O O . LEU B 1 286 ? 12.891 -25.016 5.734 1 96.69 286 LEU B O 1
ATOM 4574 N N . ASP B 1 287 ? 14.07 -23.172 6.254 1 96.94 287 ASP B N 1
ATOM 4575 C CA . ASP B 1 287 ? 14.289 -23.578 7.637 1 96.94 287 ASP B CA 1
ATOM 4576 C C . ASP B 1 287 ? 12.969 -23.688 8.398 1 96.94 287 ASP B C 1
ATOM 4578 O O . ASP B 1 287 ? 12.742 -24.656 9.133 1 96.94 287 ASP B O 1
ATOM 4582 N N . CYS B 1 288 ? 12.195 -22.703 8.219 1 96.56 288 CYS B N 1
ATOM 4583 C CA . CYS B 1 288 ? 10.898 -22.719 8.883 1 96.56 288 CYS B CA 1
ATOM 4584 C C . CYS B 1 288 ? 10.023 -23.844 8.359 1 96.56 288 CYS B C 1
ATOM 4586 O O . CYS B 1 288 ? 9.352 -24.531 9.133 1 96.56 288 CYS B O 1
ATOM 4588 N N . LEU B 1 289 ? 10.07 -24.047 7.074 1 95.5 289 LEU B N 1
ATOM 4589 C CA . LEU B 1 289 ? 9.242 -25.078 6.453 1 95.5 289 LEU B CA 1
ATOM 4590 C C . LEU B 1 289 ? 9.648 -26.469 6.941 1 95.5 289 LEU B C 1
ATOM 4592 O O . LEU B 1 289 ? 8.789 -27.328 7.168 1 95.5 289 LEU B O 1
ATOM 4596 N N . LYS B 1 290 ? 10.875 -26.703 7.039 1 93.38 290 LYS B N 1
ATOM 4597 C CA . LYS B 1 290 ? 11.391 -28.016 7.418 1 93.38 290 LYS B CA 1
ATOM 4598 C C . LYS B 1 290 ? 10.914 -28.422 8.805 1 93.38 290 LYS B C 1
ATOM 4600 O O . LYS B 1 290 ? 10.75 -29.609 9.094 1 93.38 290 LYS B O 1
ATOM 4605 N N . ARG B 1 291 ? 10.648 -27.453 9.609 1 93.62 291 ARG B N 1
ATOM 4606 C CA . ARG B 1 291 ? 10.141 -27.734 10.953 1 93.62 291 ARG B CA 1
ATOM 4607 C C . ARG B 1 291 ? 8.719 -28.297 10.898 1 93.62 291 ARG B C 1
ATOM 4609 O O . ARG B 1 291 ? 8.344 -29.125 11.719 1 93.62 291 ARG B O 1
ATOM 4616 N N . LYS B 1 292 ? 8.047 -27.922 9.914 1 93 292 LYS B N 1
ATOM 4617 C CA . LYS B 1 292 ? 6.645 -28.328 9.789 1 93 292 LYS B CA 1
ATOM 4618 C C . LYS B 1 292 ? 6.492 -29.469 8.789 1 93 292 LYS B C 1
ATOM 4620 O O . LYS B 1 292 ? 5.605 -30.312 8.938 1 93 292 LYS B O 1
ATOM 4625 N N . ALA B 1 293 ? 7.297 -29.453 7.77 1 95.06 293 ALA B N 1
ATOM 4626 C CA . ALA B 1 293 ? 7.27 -30.438 6.688 1 95.06 293 ALA B CA 1
ATOM 4627 C C . ALA B 1 293 ? 8.641 -31.062 6.488 1 95.06 293 ALA B C 1
ATOM 4629 O O . ALA B 1 293 ? 9.359 -30.719 5.543 1 95.06 293 ALA B O 1
ATOM 4630 N N . GLU B 1 294 ? 8.828 -32.031 7.25 1 92.62 294 GLU B N 1
ATOM 4631 C CA . GLU B 1 294 ? 10.164 -32.625 7.352 1 92.62 294 GLU B CA 1
ATOM 4632 C C . GLU B 1 294 ? 10.547 -33.344 6.074 1 92.62 294 GLU B C 1
ATOM 4634 O O . GLU B 1 294 ? 11.727 -33.469 5.742 1 92.62 294 GLU B O 1
ATOM 4639 N N . ARG B 1 295 ? 9.625 -33.812 5.312 1 94.69 295 ARG B N 1
ATOM 4640 C CA . ARG B 1 295 ? 9.906 -34.688 4.176 1 94.69 295 ARG B CA 1
ATOM 4641 C C . ARG B 1 295 ? 9.891 -33.906 2.867 1 94.69 295 ARG B C 1
ATOM 4643 O O . ARG B 1 295 ? 9.859 -34.5 1.786 1 94.69 295 ARG B O 1
ATOM 4650 N N . VAL B 1 296 ? 9.914 -32.594 2.963 1 95.88 296 VAL B N 1
ATOM 4651 C CA . VAL B 1 296 ? 9.883 -31.766 1.775 1 95.88 296 VAL B CA 1
ATOM 4652 C C . VAL B 1 296 ? 11.164 -31.953 0.97 1 95.88 296 VAL B C 1
ATOM 4654 O O . VAL B 1 296 ? 12.25 -32.094 1.54 1 95.88 296 VAL B O 1
ATOM 4657 N N . LYS B 1 297 ? 11.008 -32.062 -0.321 1 94.44 297 LYS B N 1
ATOM 4658 C CA . LYS B 1 297 ? 12.141 -32.125 -1.248 1 94.44 297 LYS B CA 1
ATOM 4659 C C . LYS B 1 297 ? 12.148 -30.875 -2.146 1 94.44 297 LYS B C 1
ATOM 4661 O O . LYS B 1 297 ? 11.281 -30.719 -3.006 1 94.44 297 LYS B O 1
ATOM 4666 N N . VAL B 1 298 ? 13.164 -30.078 -2.031 1 93.19 298 VAL B N 1
ATOM 4667 C CA . VAL B 1 298 ? 13.273 -28.844 -2.816 1 93.19 298 VAL B CA 1
ATOM 4668 C C . VAL B 1 298 ? 13.891 -29.156 -4.176 1 93.19 298 VAL B C 1
ATOM 4670 O O . VAL B 1 298 ? 14.961 -29.766 -4.258 1 93.19 298 VAL B O 1
ATOM 4673 N N . ILE B 1 299 ? 13.133 -28.719 -5.117 1 86.06 299 ILE B N 1
ATOM 4674 C CA . ILE B 1 299 ? 13.609 -28.953 -6.477 1 86.06 299 ILE B CA 1
ATOM 4675 C C . ILE B 1 299 ? 14.109 -27.641 -7.078 1 86.06 299 ILE B C 1
ATOM 4677 O O . ILE B 1 299 ? 13.367 -26.641 -7.129 1 86.06 299 ILE B O 1
ATOM 4681 N N . ASP B 1 300 ? 15.297 -27.531 -7.34 1 75.94 300 ASP B N 1
ATOM 4682 C CA . ASP B 1 300 ? 15.875 -26.391 -8.039 1 75.94 300 ASP B CA 1
ATOM 4683 C C . ASP B 1 300 ? 15.852 -26.594 -9.547 1 75.94 300 ASP B C 1
ATOM 4685 O O . ASP B 1 300 ? 16.438 -27.562 -10.055 1 75.94 300 ASP B O 1
ATOM 4689 N N . THR B 1 301 ? 14.922 -25.859 -10.156 1 71.5 301 THR B N 1
ATOM 4690 C CA . THR B 1 301 ? 14.914 -26.047 -11.602 1 71.5 301 THR B CA 1
ATOM 4691 C C . THR B 1 301 ? 15.055 -24.703 -12.32 1 71.5 301 THR B C 1
ATOM 4693 O O . THR B 1 301 ? 14.531 -23.688 -11.852 1 71.5 301 THR B O 1
ATOM 4696 N N . ASP B 1 302 ? 15.93 -24.656 -13.188 1 72.06 302 ASP B N 1
ATOM 4697 C CA . ASP B 1 302 ? 16.109 -23.5 -14.062 1 72.06 302 ASP B CA 1
ATOM 4698 C C . ASP B 1 302 ? 15.344 -23.672 -15.375 1 72.06 302 ASP B C 1
ATOM 4700 O O . ASP B 1 302 ? 15.469 -22.859 -16.281 1 72.06 302 ASP B O 1
ATOM 4704 N N . GLN B 1 303 ? 14.555 -24.641 -15.367 1 77.56 303 GLN B N 1
ATOM 4705 C CA . GLN B 1 303 ? 13.836 -24.938 -16.609 1 77.56 303 GLN B CA 1
ATOM 4706 C C . GLN B 1 303 ? 12.68 -23.953 -16.812 1 77.56 303 GLN B C 1
ATOM 4708 O O . GLN B 1 303 ? 12.117 -23.453 -15.844 1 77.56 303 GLN B O 1
ATOM 4713 N N . LYS B 1 304 ? 12.469 -23.719 -18.047 1 79.75 304 LYS B N 1
ATOM 4714 C CA . LYS B 1 304 ? 11.367 -22.828 -18.406 1 79.75 304 LYS B CA 1
ATOM 4715 C C . LYS B 1 304 ? 10.023 -23.516 -18.172 1 79.75 304 LYS B C 1
ATOM 4717 O O . LYS B 1 304 ? 9.914 -24.734 -18.281 1 79.75 304 LYS B O 1
ATOM 4722 N N . PRO B 1 305 ? 9.055 -22.734 -17.953 1 83.44 305 PRO B N 1
ATOM 4723 C CA . PRO B 1 305 ? 7.727 -23.281 -17.672 1 83.44 305 PRO B CA 1
ATOM 4724 C C . PRO B 1 305 ? 7.262 -24.266 -18.75 1 83.44 305 PRO B C 1
ATOM 4726 O O . PRO B 1 305 ? 6.68 -25.297 -18.438 1 83.44 305 PRO B O 1
ATOM 4729 N N . ILE B 1 306 ? 7.574 -24.016 -20.031 1 91.25 306 ILE B N 1
ATOM 4730 C CA . ILE B 1 306 ? 7.102 -24.844 -21.125 1 91.25 306 ILE B CA 1
ATOM 4731 C C . ILE B 1 306 ? 7.668 -26.25 -21 1 91.25 306 ILE B C 1
ATOM 4733 O O . ILE B 1 306 ? 7.008 -27.219 -21.375 1 91.25 306 ILE B O 1
ATOM 4737 N N . THR B 1 307 ? 8.797 -26.359 -20.453 1 90.81 307 THR B N 1
ATOM 4738 C CA . THR B 1 307 ? 9.406 -27.672 -20.266 1 90.81 307 THR B CA 1
ATOM 4739 C C . THR B 1 307 ? 8.555 -28.531 -19.344 1 90.81 307 THR B C 1
ATOM 4741 O O . THR B 1 307 ? 8.398 -29.734 -19.562 1 90.81 307 THR B O 1
ATOM 4744 N N . PHE B 1 308 ? 8.008 -27.938 -18.375 1 90.12 308 PHE B N 1
ATOM 4745 C CA . PHE B 1 308 ? 7.176 -28.672 -17.422 1 90.12 308 PHE B CA 1
ATOM 4746 C C . PHE B 1 308 ? 5.82 -29 -18.031 1 90.12 308 PHE B C 1
ATOM 4748 O O . PHE B 1 308 ? 5.238 -30.047 -17.719 1 90.12 308 PHE B O 1
ATOM 4755 N N . ILE B 1 309 ? 5.383 -28.156 -18.859 1 93.19 309 ILE B N 1
ATOM 4756 C CA . ILE B 1 309 ? 4.117 -28.406 -19.531 1 93.19 309 ILE B CA 1
ATOM 4757 C C . ILE B 1 309 ? 4.281 -29.578 -20.516 1 93.19 309 ILE B C 1
ATOM 4759 O O . ILE B 1 309 ? 3.389 -30.406 -20.641 1 93.19 309 ILE B O 1
ATOM 4763 N N . ILE B 1 310 ? 5.434 -29.562 -21.172 1 95.19 310 ILE B N 1
ATOM 4764 C CA . ILE B 1 310 ? 5.758 -30.703 -22.031 1 95.19 310 ILE B CA 1
ATOM 4765 C C . ILE B 1 310 ? 5.758 -31.984 -21.219 1 95.19 310 ILE B C 1
ATOM 4767 O O . ILE B 1 310 ? 5.129 -32.969 -21.609 1 95.19 310 ILE B O 1
ATOM 4771 N N . LYS B 1 311 ? 6.359 -31.938 -20.141 1 92.62 311 LYS B N 1
ATOM 4772 C CA . LYS B 1 311 ? 6.414 -33.125 -19.281 1 92.62 311 LYS B CA 1
ATOM 4773 C C . LYS B 1 311 ? 5.02 -33.531 -18.828 1 92.62 311 LYS B C 1
ATOM 4775 O O . LYS B 1 311 ? 4.715 -34.719 -18.766 1 92.62 311 LYS B O 1
ATOM 4780 N N . ARG B 1 312 ? 4.203 -32.594 -18.516 1 92.94 312 ARG B N 1
ATOM 4781 C CA . ARG B 1 312 ? 2.811 -32.844 -18.156 1 92.94 312 ARG B CA 1
ATOM 4782 C C . ARG B 1 312 ? 2.09 -33.625 -19.25 1 92.94 312 ARG B C 1
ATOM 4784 O O . ARG B 1 312 ? 1.374 -34.594 -18.984 1 92.94 312 ARG B O 1
ATOM 4791 N N . GLY B 1 313 ? 2.283 -33.188 -20.453 1 94 313 GLY B N 1
ATOM 4792 C CA . GLY B 1 313 ? 1.666 -33.812 -21.594 1 94 313 GLY B CA 1
ATOM 4793 C C . GLY B 1 313 ? 2.199 -35.219 -21.859 1 94 313 GLY B C 1
ATOM 4794 O O . GLY B 1 313 ? 1.436 -36.125 -22.172 1 94 313 GLY B O 1
ATOM 4795 N N . LEU B 1 314 ? 3.482 -35.344 -21.703 1 93.19 314 LEU B N 1
ATOM 4796 C CA . LEU B 1 314 ? 4.105 -36.625 -21.984 1 93.19 314 LEU B CA 1
ATOM 4797 C C . LEU B 1 314 ? 3.656 -37.688 -20.969 1 93.19 314 LEU B C 1
ATOM 4799 O O . LEU B 1 314 ? 3.596 -38.875 -21.281 1 93.19 314 LEU B O 1
ATOM 4803 N N . ASN B 1 315 ? 3.285 -37.219 -19.812 1 86.56 315 ASN B N 1
ATOM 4804 C CA . ASN B 1 315 ? 2.93 -38.156 -18.734 1 86.56 315 ASN B CA 1
ATOM 4805 C C . ASN B 1 315 ? 1.423 -38.375 -18.688 1 86.56 315 ASN B C 1
ATOM 4807 O O . ASN B 1 315 ? 0.931 -39.062 -17.766 1 86.56 315 ASN B O 1
ATOM 4811 N N . LEU B 1 316 ? 0.721 -37.781 -19.547 1 83.56 316 LEU B N 1
ATOM 4812 C CA . LEU B 1 316 ? -0.715 -38.031 -19.609 1 83.56 316 LEU B CA 1
ATOM 4813 C C . LEU B 1 316 ? -1.002 -39.469 -20.047 1 83.56 316 LEU B C 1
ATOM 4815 O O . LEU B 1 316 ? -0.305 -40 -20.906 1 83.56 316 LEU B O 1
#

Organism: NCBI:txid1637975